Protein AF-0000000083110960 (afdb_homodimer)

Organism: NCBI:txid185642

Radius of gyration: 24.46 Å; Cα contacts (8 Å, |Δi|>4): 1315; chains: 2; bounding box: 51×72×58 Å

Secondary structure (DSSP, 8-state):
-EEEEEPTTS---TTT--GGGGG--HHHHHHHHHHHHHHT-SEEEE---S-EEGGGHHHH-SB---HHHHHHHHHHT-SSSEEEES-EEGGGS-HHHHHHHHHHHHHHHTS-BEEEEE--S-HHHHHHHT--GGGHHHHHHHHHHHHHHHHH-SS--EE-SS-EE-SEE-BSPPSSSSSSEEEEE--SHHHHHHHHHH-SEEE-SS--GGGHHHHHHHHHHSTT------EEB--GGGGGB-GGG-B---TTS-SS--HHHHHHHHHHHHHTT--EE-PPP---SSHHHHHHHHHHIIIIIGGG--/-EEEEEPTTS---TTT--GGGGG--HHHHHHHHHHHHHHT-SEEEE---S-EEGGGHHHH-SB---HHHHHHHHHHT-SSSEEEES-EEGGGS-HHHHHHHHHHHHHHHTS-BEEEEE--S-HHHHHHHT--GGGHHHHHHHHHHHHHHHHH-SS--EE-SS-EE-SEE-BSPPSSSSSSEEEEE--SHHHHHHHHHH-SEEE-SS--GGGHHHHHHHHHHSTT------EEB--GGGGGB-GGG-B---GGG-SS--HHHHHHHHHHHHHTT--EE-PPP---SSHHHHHHHHHHIIIIIGGG--

InterPro domains:
  IPR011251 Luciferase-like domain [PF00296] (1-222)
  IPR019921 Luciferase-like, F420-dependent oxidoreductase, Rv2161c, predicted [TIGR03619] (31-279)
  IPR036661 Luciferase-like domain superfamily [G3DSA:3.20.20.30] (1-306)
  IPR036661 Luciferase-like domain superfamily [SSF51679] (1-305)
  IPR050172 SsuD/RutA monooxygenase [PTHR42847] (1-234)

Sequence (612 aa):
MRFTVYLPNCMHVAAITQPWEHQLSGADIARVAQHAEQLGYSMVFLPEHFLTPTAHLELSGDHYFDATTAQAFVAGATSTITVGSMVTILPLHNPIVAAKQIATFDWLSGGRAQTTVGVGWLKEEYDAIGVPFTKRGRMADEYLEAMFELWHSDSPRYDGEFVKFDDIAFGPKPISTPHPTVWMGGDADAVLRRAARFGDGWAPWLTKPDELPAKLDYLRSQPGFDDRPFSVFYSLAVLSVGQEHAIVDDPNAQFGQSAQQVIDNCNMLAERGVTDTWVNPPALDGLSAYLDHMQWVAEEIIPKVAMRFTVYLPNCMHVAAITQPWEHQLSGADIARVAQHAEQLGYSMVFLPEHFLTPTAHLELSGDHYFDATTAQAFVAGATSTITVGSMVTILPLHNPIVAAKQIATFDWLSGGRAQTTVGVGWLKEEYDAIGVPFTKRGRMADEYLEAMFELWHSDSPRYDGEFVKFDDIAFGPKPISTPHPTVWMGGDADAVLRRAARFGDGWAPWLTKPDELPAKLDYLRSQPGFDDRPFSVFYSLAVLSVGQEHAIVDDPNAQFGQSAQQVIDNCNMLAERGVTDTWVNPPALDGLSAYLDHMQWVAEEIIPKVA

Structure (mmCIF, N/CA/C/O backbone):
data_AF-0000000083110960-model_v1
#
loop_
_entity.id
_entity.type
_entity.pdbx_description
1 polymer 'LLM class F420-dependent oxidoreductase'
#
loop_
_atom_site.group_PDB
_atom_site.id
_atom_site.type_symbol
_atom_site.label_atom_id
_atom_site.label_alt_id
_atom_site.label_comp_id
_atom_site.label_asym_id
_atom_site.label_entity_id
_atom_site.label_seq_id
_atom_site.pdbx_PDB_ins_code
_atom_site.Cartn_x
_atom_site.Cartn_y
_atom_site.Cartn_z
_atom_site.occupancy
_atom_site.B_iso_or_equiv
_atom_site.auth_seq_id
_atom_site.auth_comp_id
_atom_site.auth_asym_id
_atom_site.auth_atom_id
_atom_site.pdbx_PDB_model_num
ATOM 1 N N . MET A 1 1 ? 17.641 -25.188 -3.732 1 95.38 1 MET A N 1
ATOM 2 C CA . MET A 1 1 ? 16.28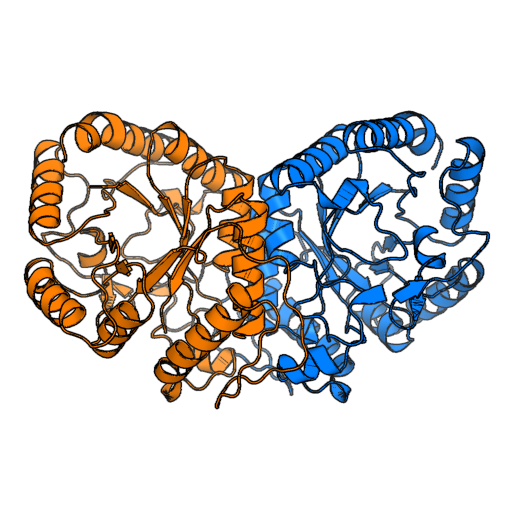1 -24.797 -4.047 1 95.38 1 MET A CA 1
ATOM 3 C C . MET A 1 1 ? 15.648 -24.016 -2.887 1 95.38 1 MET A C 1
ATOM 5 O O . MET A 1 1 ? 15.867 -24.359 -1.723 1 95.38 1 MET A O 1
ATOM 9 N N . ARG A 1 2 ? 14.969 -22.969 -3.213 1 97 2 ARG A N 1
ATOM 10 C CA . ARG A 1 2 ? 14.289 -22.172 -2.207 1 97 2 ARG A CA 1
ATOM 11 C C . ARG A 1 2 ? 12.789 -22.422 -2.217 1 97 2 ARG A C 1
ATOM 13 O O . ARG A 1 2 ? 12.219 -22.766 -3.258 1 97 2 ARG A O 1
ATOM 20 N N . PHE A 1 3 ? 12.18 -22.266 -1.045 1 97.94 3 PHE A N 1
ATOM 21 C CA . PHE A 1 3 ? 10.766 -22.594 -0.894 1 97.94 3 PHE A CA 1
ATOM 22 C C . PHE A 1 3 ? 9.961 -21.375 -0.485 1 97.94 3 PHE A C 1
ATOM 24 O O . PHE A 1 3 ? 10.367 -20.625 0.406 1 97.94 3 PHE A O 1
ATOM 31 N N . THR A 1 4 ? 8.867 -21.203 -1.163 1 97.31 4 THR A N 1
ATOM 32 C CA . THR A 1 4 ? 8 -20.062 -0.957 1 97.31 4 THR A CA 1
ATOM 33 C C . THR A 1 4 ? 6.609 -20.5 -0.504 1 97.31 4 THR A C 1
ATOM 35 O O . THR A 1 4 ? 6.305 -21.688 -0.505 1 97.31 4 THR A O 1
ATOM 38 N N . VAL A 1 5 ? 5.816 -19.547 -0.084 1 96.88 5 VAL A N 1
ATOM 39 C CA . VAL A 1 5 ? 4.449 -19.812 0.351 1 96.88 5 VAL A CA 1
ATOM 40 C C . VAL A 1 5 ? 3.492 -18.828 -0.316 1 96.88 5 VAL A C 1
ATOM 42 O O . VAL A 1 5 ? 3.686 -17.609 -0.233 1 96.88 5 VAL A O 1
ATOM 45 N N . TYR A 1 6 ? 2.549 -19.359 -0.987 1 93.62 6 TYR A N 1
ATOM 46 C CA . TYR A 1 6 ? 1.396 -18.531 -1.342 1 93.62 6 TYR A CA 1
ATOM 47 C C . TYR A 1 6 ? 0.484 -18.328 -0.138 1 93.62 6 TYR A C 1
ATOM 49 O O . TYR A 1 6 ? 0.009 -19.297 0.463 1 93.62 6 TYR A O 1
ATOM 57 N N . LEU A 1 7 ? 0.229 -17.125 0.184 1 98 7 LEU A N 1
ATOM 58 C CA . LEU A 1 7 ? -0.576 -16.859 1.37 1 98 7 LEU A CA 1
ATOM 59 C C . LEU A 1 7 ? -2.043 -17.203 1.119 1 98 7 LEU A C 1
ATOM 61 O O . LEU A 1 7 ? -2.6 -16.828 0.083 1 98 7 LEU A O 1
ATOM 65 N N . PRO A 1 8 ? -2.656 -17.938 2.074 1 97.44 8 PRO A N 1
ATOM 66 C CA . PRO A 1 8 ? -4.047 -18.359 1.894 1 97.44 8 PRO A CA 1
ATOM 67 C C . PRO A 1 8 ? -5.031 -17.203 1.978 1 97.44 8 PRO A C 1
ATOM 69 O O . PRO A 1 8 ? -4.73 -16.172 2.59 1 97.44 8 PRO A O 1
ATOM 72 N N . ASN A 1 9 ? -6.176 -17.312 1.303 1 97.69 9 ASN A N 1
ATOM 73 C CA . ASN A 1 9 ? -7.289 -16.375 1.27 1 97.69 9 ASN A CA 1
ATOM 74 C C . ASN A 1 9 ? -6.883 -15.047 0.634 1 97.69 9 ASN A C 1
ATOM 76 O O . ASN A 1 9 ? -7.418 -13.992 0.985 1 97.69 9 ASN A O 1
ATOM 80 N N . CYS A 1 10 ? -5.891 -15.07 -0.206 1 97.06 10 CYS A N 1
ATOM 81 C CA . CYS A 1 10 ? -5.508 -13.859 -0.932 1 97.06 10 CYS A CA 1
ATOM 82 C C . CYS A 1 10 ? -6.074 -13.875 -2.346 1 97.06 10 CYS A C 1
ATOM 84 O O . CYS A 1 10 ? -5.98 -12.875 -3.066 1 97.06 10 CYS A O 1
ATOM 86 N N . MET A 1 11 ? -6.637 -14.953 -2.713 1 95.12 11 MET A N 1
ATOM 87 C CA . MET A 1 11 ? -7.418 -15.102 -3.938 1 95.12 11 MET A CA 1
ATOM 88 C C . MET A 1 11 ? -8.43 -16.234 -3.801 1 95.12 11 MET A C 1
ATOM 90 O O . MET A 1 11 ? -8.266 -17.125 -2.959 1 95.12 11 MET A O 1
ATOM 94 N N . HIS A 1 12 ? -9.492 -16.188 -4.574 1 95.94 12 HIS A N 1
ATOM 95 C CA . HIS A 1 12 ? -10.5 -17.25 -4.605 1 95.94 12 HIS A CA 1
ATOM 96 C C . HIS A 1 12 ? -10.594 -17.875 -5.992 1 95.94 12 HIS A C 1
ATOM 98 O O . HIS A 1 12 ? -11.68 -17.984 -6.555 1 95.94 12 HIS A O 1
ATOM 104 N N . VAL A 1 13 ? -9.422 -18.266 -6.508 1 94.38 13 VAL A N 1
ATOM 105 C CA . VAL A 1 13 ? -9.398 -19.016 -7.766 1 94.38 13 VAL A CA 1
ATOM 106 C C . VAL A 1 13 ? -9.852 -20.453 -7.523 1 94.38 13 VAL A C 1
ATOM 108 O O . VAL A 1 13 ? -9.25 -21.172 -6.719 1 94.38 13 VAL A O 1
ATOM 111 N N . ALA A 1 14 ? -10.789 -20.922 -8.211 1 94.38 14 ALA A N 1
ATOM 112 C CA . ALA A 1 14 ? -11.477 -22.172 -7.953 1 94.38 14 ALA A CA 1
ATOM 113 C C . ALA A 1 14 ? -10.5 -23.359 -8 1 94.38 14 ALA A C 1
ATOM 115 O O . ALA A 1 14 ? -10.617 -24.297 -7.211 1 94.38 14 ALA A O 1
ATOM 116 N N . ALA A 1 15 ? -9.508 -23.312 -8.82 1 91.31 15 ALA A N 1
ATOM 117 C CA . ALA A 1 15 ? -8.609 -24.438 -9.078 1 91.31 15 ALA A CA 1
ATOM 118 C C . ALA A 1 15 ? -7.672 -24.672 -7.902 1 91.31 15 ALA A C 1
ATOM 120 O O . ALA A 1 15 ? -7.156 -25.781 -7.719 1 91.31 15 ALA A O 1
ATOM 121 N N . ILE A 1 16 ? -7.438 -23.625 -7.062 1 89.75 16 ILE A N 1
ATOM 122 C CA . ILE A 1 16 ? -6.348 -23.781 -6.105 1 89.75 16 ILE A CA 1
ATOM 123 C C . ILE A 1 16 ? -6.844 -23.453 -4.699 1 89.75 16 ILE A C 1
ATOM 125 O O . ILE A 1 16 ? -6.289 -23.938 -3.711 1 89.75 16 ILE A O 1
ATOM 129 N N . THR A 1 17 ? -7.934 -22.656 -4.555 1 94.19 17 THR A N 1
ATOM 130 C CA . THR A 1 17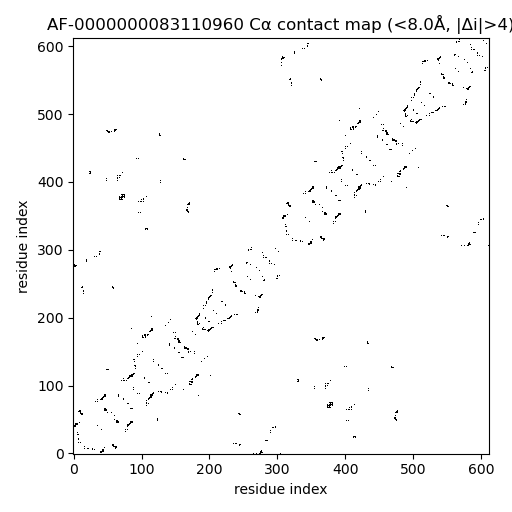 ? -8.414 -22.219 -3.25 1 94.19 17 THR A CA 1
ATOM 131 C C . THR A 1 17 ? -9.18 -23.328 -2.549 1 94.19 17 THR A C 1
ATOM 133 O O . THR A 1 17 ? -10.023 -23.984 -3.156 1 94.19 17 THR A O 1
ATOM 136 N N . GLN A 1 18 ? -8.875 -23.562 -1.321 1 95.25 18 GLN A N 1
ATOM 137 C CA . GLN A 1 18 ? -9.586 -24.547 -0.523 1 95.25 18 GLN A CA 1
ATOM 138 C C . GLN A 1 18 ? -10.656 -23.891 0.343 1 95.25 18 GLN A C 1
ATOM 140 O O . GLN A 1 18 ? -10.492 -22.75 0.782 1 95.25 18 GLN A O 1
ATOM 145 N N . PRO A 1 19 ? -11.711 -24.578 0.711 1 96.19 19 PRO A N 1
ATOM 146 C CA . PRO A 1 19 ? -12.867 -24 1.392 1 96.19 19 PRO A CA 1
ATOM 147 C C . PRO A 1 19 ? -12.5 -23.359 2.73 1 96.19 19 PRO A C 1
ATOM 149 O O . PRO A 1 19 ? -13.023 -22.297 3.072 1 96.19 19 PRO A O 1
ATOM 152 N N . TRP A 1 20 ? -11.586 -23.969 3.461 1 97.19 20 TRP A N 1
ATOM 153 C CA . TRP A 1 20 ? -11.25 -23.484 4.797 1 97.19 20 TRP A CA 1
ATOM 154 C C . TRP A 1 20 ? -10.609 -22.109 4.73 1 97.19 20 TRP A C 1
ATOM 156 O O . TRP A 1 20 ? -10.602 -21.375 5.719 1 97.19 20 TRP A O 1
ATOM 166 N N . GLU A 1 21 ? -10.086 -21.703 3.576 1 97.75 21 GLU A N 1
ATOM 167 C CA . GLU A 1 21 ? -9.367 -20.438 3.432 1 97.75 21 GLU A CA 1
ATOM 168 C C . GLU A 1 21 ? -10.312 -19.25 3.557 1 97.75 21 GLU A C 1
ATOM 170 O O . GLU A 1 21 ? -9.906 -18.172 3.99 1 97.75 21 GLU A O 1
ATOM 175 N N . HIS A 1 22 ? -11.586 -19.422 3.252 1 97 22 HIS A N 1
ATOM 176 C CA . HIS A 1 22 ? -12.547 -18.328 3.156 1 97 22 HIS A CA 1
ATOM 177 C C . HIS A 1 22 ? -12.797 -17.688 4.52 1 97 22 HIS A C 1
ATOM 179 O O . HIS A 1 22 ? -13.297 -16.562 4.598 1 97 22 HIS A O 1
ATOM 185 N N . GLN A 1 23 ? -12.438 -18.391 5.562 1 97.12 23 GLN A N 1
ATOM 186 C CA . GLN A 1 23 ? -12.742 -17.891 6.898 1 97.12 23 GLN A CA 1
ATOM 187 C C . GLN A 1 23 ? -11.57 -17.094 7.473 1 97.12 23 GLN A C 1
ATOM 189 O O . GLN A 1 23 ? -11.664 -16.562 8.578 1 97.12 23 GLN A O 1
ATOM 194 N N . LEU A 1 24 ? -10.5 -17.078 6.773 1 98.44 24 LEU A N 1
ATOM 195 C CA . LEU A 1 24 ? -9.289 -16.469 7.309 1 98.44 24 LEU A CA 1
ATOM 196 C C . LEU A 1 24 ? -9.383 -14.945 7.266 1 98.44 24 LEU A C 1
ATOM 198 O O . LEU A 1 24 ? -9.906 -14.375 6.309 1 98.44 24 LEU A O 1
ATOM 202 N N . SER A 1 25 ? -8.891 -14.312 8.32 1 98.12 25 SER A N 1
ATOM 203 C CA . SER A 1 25 ? -8.789 -12.867 8.43 1 98.12 25 SER A CA 1
ATOM 204 C C . SER A 1 25 ? -7.395 -12.383 8.062 1 98.12 25 SER A C 1
ATOM 206 O O . SER A 1 25 ? -6.504 -13.188 7.781 1 98.12 25 SER A O 1
ATOM 208 N N . GLY A 1 26 ? -7.285 -11.055 8.047 1 98.44 26 GLY A N 1
ATOM 209 C CA . GLY A 1 26 ? -5.961 -10.484 7.863 1 98.44 26 GLY A CA 1
ATOM 210 C C . GLY A 1 26 ? -4.965 -10.945 8.914 1 98.44 26 GLY A C 1
ATOM 211 O O . GLY A 1 26 ? -3.799 -11.203 8.602 1 98.44 26 GLY A O 1
ATOM 212 N N . ALA A 1 27 ? -5.406 -11.047 10.102 1 98.25 27 ALA A N 1
ATOM 213 C CA . ALA A 1 27 ? -4.547 -11.508 11.188 1 98.25 27 ALA A CA 1
ATOM 214 C C . ALA A 1 27 ? -4.078 -12.938 10.945 1 98.25 27 ALA A C 1
ATOM 216 O O . ALA A 1 27 ? -2.938 -13.289 11.266 1 98.25 27 ALA A O 1
ATOM 217 N N . ASP A 1 28 ? -4.965 -13.773 10.398 1 98.75 28 ASP A N 1
ATOM 218 C CA . ASP A 1 28 ? -4.598 -15.156 10.086 1 98.75 28 ASP A CA 1
ATOM 219 C C . ASP A 1 28 ? -3.539 -15.195 8.984 1 98.75 28 ASP A C 1
ATOM 221 O O . ASP A 1 28 ? -2.605 -16 9.047 1 98.75 28 ASP A O 1
ATOM 225 N N . ILE A 1 29 ? -3.684 -14.352 8.016 1 98.69 29 ILE A N 1
ATOM 226 C CA . ILE A 1 29 ? -2.715 -14.273 6.93 1 98.69 29 ILE A CA 1
ATOM 227 C C . ILE A 1 29 ? -1.349 -13.875 7.48 1 98.69 29 ILE A C 1
ATOM 229 O O . ILE A 1 29 ? -0.329 -14.469 7.125 1 98.69 29 ILE A O 1
ATOM 233 N N . ALA A 1 30 ? -1.347 -12.875 8.367 1 98.75 30 ALA A N 1
ATOM 234 C CA . ALA A 1 30 ? -0.112 -12.453 9.023 1 98.75 30 ALA A CA 1
ATOM 235 C C . ALA A 1 30 ? 0.517 -13.602 9.797 1 98.75 30 ALA A C 1
ATOM 237 O O . ALA A 1 30 ? 1.735 -13.789 9.766 1 98.75 30 ALA A O 1
ATOM 238 N N . ARG A 1 31 ? -0.287 -14.352 10.5 1 98.69 31 ARG A N 1
ATOM 239 C CA . ARG A 1 31 ? 0.186 -15.492 11.266 1 98.69 31 ARG A CA 1
ATOM 240 C C . ARG A 1 31 ? 0.86 -16.516 10.367 1 98.69 31 ARG A C 1
ATOM 242 O O . ARG A 1 31 ? 1.899 -17.078 10.719 1 98.69 31 ARG A O 1
ATOM 249 N N . VAL A 1 32 ? 0.309 -16.766 9.195 1 98.88 32 VAL A N 1
ATOM 250 C CA . VAL A 1 32 ? 0.89 -17.703 8.242 1 98.88 32 VAL A CA 1
ATOM 251 C C . VAL A 1 32 ? 2.246 -17.188 7.766 1 98.88 32 VAL A C 1
ATOM 253 O O . VAL A 1 32 ? 3.213 -17.953 7.684 1 98.88 32 VAL A O 1
ATOM 256 N N . ALA A 1 33 ? 2.311 -15.906 7.48 1 98.94 33 ALA A N 1
ATOM 257 C CA . ALA A 1 33 ? 3.57 -15.305 7.043 1 98.94 33 ALA A CA 1
ATOM 258 C C . ALA A 1 33 ? 4.633 -15.406 8.133 1 98.94 33 ALA A C 1
ATOM 260 O O . ALA A 1 33 ? 5.797 -15.695 7.848 1 98.94 33 ALA A O 1
ATOM 261 N N . GLN A 1 34 ? 4.254 -15.133 9.375 1 98.88 34 GLN A N 1
ATOM 262 C CA . GLN A 1 34 ? 5.172 -15.242 10.508 1 98.88 34 GLN A CA 1
ATOM 263 C C . GLN A 1 34 ? 5.668 -16.672 10.672 1 98.88 34 GLN A C 1
ATOM 265 O O . GLN A 1 34 ? 6.852 -16.891 10.945 1 98.88 34 GLN A O 1
ATOM 270 N N . HIS A 1 35 ? 4.723 -17.594 10.516 1 98.88 35 HIS A N 1
ATOM 271 C CA . HIS A 1 35 ? 5.086 -19 10.609 1 98.88 35 HIS A CA 1
ATOM 272 C C . HIS A 1 35 ? 6.07 -19.391 9.516 1 98.88 35 HIS A C 1
ATOM 274 O O . HIS A 1 35 ? 7.055 -20.094 9.781 1 98.88 35 HIS A O 1
ATOM 280 N N . ALA A 1 36 ? 5.816 -18.938 8.297 1 98.81 36 ALA A N 1
ATOM 281 C CA . ALA A 1 36 ? 6.73 -19.172 7.184 1 98.81 36 ALA A CA 1
ATOM 282 C C . ALA A 1 36 ? 8.125 -18.656 7.5 1 98.81 36 ALA A C 1
ATOM 284 O O . ALA A 1 36 ? 9.125 -19.344 7.273 1 98.81 36 ALA A O 1
ATOM 285 N N . GLU A 1 37 ? 8.172 -17.469 8.039 1 98.62 37 GLU A N 1
ATOM 286 C CA . GLU A 1 37 ? 9.438 -16.828 8.414 1 98.62 37 GLU A CA 1
ATOM 287 C C . GLU A 1 37 ? 10.18 -17.656 9.461 1 98.62 37 GLU A C 1
ATOM 289 O O . GLU A 1 37 ? 11.375 -17.906 9.32 1 98.62 37 GLU A O 1
ATOM 294 N N . GLN A 1 38 ? 9.5 -18.109 10.453 1 98.5 38 GLN A N 1
ATOM 295 C CA . GLN A 1 38 ? 10.086 -18.891 11.539 1 98.5 38 GLN A CA 1
ATOM 296 C C . GLN A 1 38 ? 10.633 -20.219 11.023 1 98.5 38 GLN A C 1
ATOM 298 O O . GLN A 1 38 ? 11.641 -20.719 11.531 1 98.5 38 GLN A O 1
ATOM 303 N N . LEU A 1 39 ? 9.945 -20.766 10.008 1 98.38 39 LEU A N 1
ATOM 304 C CA . LEU A 1 39 ? 10.281 -22.094 9.5 1 98.38 39 LEU A CA 1
ATOM 305 C C . LEU A 1 39 ? 11.398 -22.016 8.453 1 98.38 39 LEU A C 1
ATOM 307 O O . LEU A 1 39 ? 11.883 -23.047 7.98 1 98.38 39 LEU A O 1
ATOM 311 N N . GLY A 1 40 ? 11.719 -20.828 8.023 1 96.81 40 GLY A N 1
ATOM 312 C CA . GLY A 1 40 ? 12.852 -20.656 7.133 1 96.81 40 GLY A CA 1
ATOM 313 C C . GLY A 1 40 ? 12.461 -20.594 5.668 1 96.81 40 GLY A C 1
ATOM 314 O O . GLY A 1 40 ? 13.305 -20.766 4.789 1 96.81 40 GLY A O 1
ATOM 315 N N . TYR A 1 41 ? 11.18 -20.391 5.363 1 98.31 41 TYR A N 1
ATOM 316 C CA . TYR A 1 41 ? 10.789 -20.156 3.98 1 98.31 41 TYR A CA 1
ATOM 317 C C . TYR A 1 41 ? 11.422 -18.859 3.455 1 98.31 41 TYR A C 1
ATOM 319 O O . TYR A 1 41 ? 11.68 -17.938 4.219 1 98.31 41 TYR A O 1
ATOM 327 N N . SER A 1 42 ? 11.617 -18.844 2.156 1 97.62 42 SER A N 1
ATOM 328 C CA . SER A 1 42 ? 12.398 -17.75 1.578 1 97.62 42 SER A CA 1
ATOM 329 C C . SER A 1 42 ? 11.516 -16.547 1.266 1 97.62 42 SER A C 1
ATOM 331 O O . SER A 1 42 ? 11.984 -15.414 1.26 1 97.62 42 SER A O 1
ATOM 333 N N . MET A 1 43 ? 10.227 -16.812 0.952 1 98.31 43 MET A N 1
ATOM 334 C CA . MET A 1 43 ? 9.359 -15.75 0.458 1 98.31 43 MET A CA 1
ATOM 335 C C . MET A 1 43 ? 7.887 -16.141 0.594 1 98.31 43 MET A C 1
ATOM 337 O O . MET A 1 43 ? 7.547 -17.328 0.567 1 98.31 43 MET A O 1
ATOM 341 N N . VAL A 1 44 ? 7.059 -15.172 0.758 1 98.62 44 VAL A N 1
ATOM 342 C CA . VAL A 1 44 ? 5.613 -15.336 0.644 1 98.62 44 VAL A CA 1
ATOM 343 C C . VAL A 1 44 ? 5.09 -14.5 -0.524 1 98.62 44 VAL A C 1
ATOM 345 O O . VAL A 1 44 ? 5.691 -13.484 -0.891 1 98.62 44 VAL A O 1
ATOM 348 N N . PHE A 1 45 ? 3.918 -14.938 -1.124 1 96.44 45 PHE A N 1
ATOM 349 C CA . PHE A 1 45 ? 3.35 -14.273 -2.289 1 96.44 45 PHE A CA 1
ATOM 350 C C . PHE A 1 45 ? 1.904 -13.867 -2.027 1 96.44 45 PHE A C 1
ATOM 352 O O . PHE A 1 45 ? 1.192 -14.531 -1.273 1 96.44 45 PHE A O 1
ATOM 359 N N . LEU A 1 46 ? 1.558 -12.828 -2.691 1 96.69 46 LEU A N 1
ATOM 360 C CA . LEU A 1 46 ? 0.152 -12.461 -2.826 1 96.69 46 LEU A CA 1
ATOM 361 C C . LEU A 1 46 ? -0.148 -11.961 -4.234 1 96.69 46 LEU A C 1
ATOM 363 O O . LEU A 1 46 ? 0.692 -11.312 -4.859 1 96.69 46 LEU A O 1
ATOM 367 N N . PRO A 1 47 ? -1.302 -12.195 -4.777 1 95.56 47 PRO A N 1
ATOM 368 C CA . PRO A 1 47 ? -1.675 -11.797 -6.137 1 95.56 47 PRO A CA 1
ATOM 369 C C . PRO A 1 47 ? -2.375 -10.445 -6.188 1 95.56 47 PRO A C 1
ATOM 371 O O . PRO A 1 47 ? -2.553 -9.797 -5.152 1 95.56 47 PRO A O 1
ATOM 374 N N . GLU A 1 48 ? -2.729 -10.102 -7.516 1 98 48 GLU A N 1
ATOM 375 C CA . GLU A 1 48 ? -3.408 -8.828 -7.711 1 98 48 GLU A CA 1
ATOM 376 C C . GLU A 1 48 ? -4.5 -8.938 -8.766 1 98 48 GLU A C 1
ATOM 378 O O . GLU A 1 48 ? -4.285 -9.523 -9.828 1 98 48 GLU A O 1
ATOM 383 N N . HIS A 1 49 ? -5.637 -8.445 -8.5 1 98.06 49 HIS A N 1
ATOM 384 C CA . HIS A 1 49 ? -6.684 -7.938 -9.375 1 98.06 49 HIS A CA 1
ATOM 385 C C . HIS A 1 49 ? -7.453 -6.801 -8.711 1 98.06 49 HIS A C 1
ATOM 387 O O . HIS A 1 49 ? -7.652 -6.809 -7.496 1 98.06 49 HIS A O 1
ATOM 393 N N . PHE A 1 50 ? -7.879 -5.91 -9.539 1 98.44 50 PHE A N 1
ATOM 394 C CA . PHE A 1 50 ? -8.625 -4.789 -8.984 1 98.44 50 PHE A CA 1
ATOM 395 C C . PHE A 1 50 ? -10.125 -5.02 -9.117 1 98.44 50 PHE A C 1
ATOM 397 O O . PHE A 1 50 ? -10.906 -4.512 -8.305 1 98.44 50 PHE A O 1
ATOM 404 N N . LEU A 1 51 ? -10.484 -5.629 -10.148 1 97.56 51 LEU A N 1
ATOM 405 C CA . LEU A 1 51 ? -11.859 -5.992 -10.453 1 97.56 51 LEU A CA 1
ATOM 406 C C . LEU A 1 51 ? -11.922 -7.34 -11.164 1 97.56 51 LEU A C 1
ATOM 408 O O . LEU A 1 51 ? -10.953 -7.754 -11.805 1 97.56 51 LEU A O 1
ATOM 412 N N . THR A 1 52 ? -13.055 -7.973 -10.992 1 97.62 52 THR A N 1
ATOM 413 C CA . THR A 1 52 ? -13.32 -9.188 -11.75 1 97.62 52 THR A CA 1
ATOM 414 C C . THR A 1 52 ? -14.617 -9.047 -12.547 1 97.62 52 THR A C 1
ATOM 416 O O . THR A 1 52 ? -15.672 -8.758 -11.977 1 97.62 52 THR A O 1
ATOM 419 N N . PRO A 1 53 ? -14.5 -9.227 -13.867 1 97.5 53 PRO A N 1
ATOM 420 C CA . PRO A 1 53 ? -15.75 -9.234 -14.633 1 97.5 53 PRO A CA 1
ATOM 421 C C . PRO A 1 53 ? -16.734 -10.297 -14.133 1 97.5 53 PRO A C 1
ATOM 423 O O . PRO A 1 53 ? -16.328 -11.406 -13.781 1 97.5 53 PRO A O 1
ATOM 426 N N . THR A 1 54 ? -17.969 -9.945 -14.148 1 97.31 54 THR A N 1
ATOM 427 C CA . THR A 1 54 ? -19 -10.836 -13.617 1 97.31 54 THR A CA 1
ATOM 428 C C . THR A 1 54 ? -18.953 -12.195 -14.305 1 97.31 54 THR A C 1
ATOM 430 O O . THR A 1 54 ? -19.156 -13.234 -13.672 1 97.31 54 THR A O 1
ATOM 433 N N . ALA A 1 55 ? -18.562 -12.203 -15.547 1 95.75 55 ALA A N 1
ATOM 434 C CA . ALA A 1 55 ? -18.531 -13.422 -16.359 1 95.75 55 ALA A CA 1
ATOM 435 C C . ALA A 1 55 ? -17.453 -14.383 -15.867 1 95.75 55 ALA A C 1
ATOM 437 O O . ALA A 1 55 ? -17.484 -15.57 -16.188 1 95.75 55 ALA A O 1
ATOM 438 N N . HIS A 1 56 ? -16.5 -13.883 -15.078 1 96.25 56 HIS A N 1
ATOM 439 C CA . HIS A 1 56 ? -15.367 -14.719 -14.68 1 96.25 56 HIS A CA 1
ATOM 440 C C . HIS A 1 56 ? -15.453 -15.094 -13.203 1 96.25 56 HIS A C 1
ATOM 442 O O . HIS A 1 56 ? -14.547 -15.742 -12.672 1 96.25 56 HIS A O 1
ATOM 448 N N . LEU A 1 57 ? -16.5 -14.797 -12.531 1 96.69 57 LEU A N 1
ATOM 449 C CA . LEU A 1 57 ? -16.594 -14.922 -11.078 1 96.69 57 LEU A CA 1
ATOM 450 C C . LEU A 1 57 ? -16.531 -16.375 -10.656 1 96.69 57 LEU A C 1
ATOM 452 O O . LEU A 1 57 ? -15.93 -16.703 -9.617 1 96.69 57 LEU A O 1
ATOM 456 N N . GLU A 1 58 ? -17.062 -17.234 -11.445 1 96.06 58 GLU A N 1
ATOM 457 C CA . GLU A 1 58 ? -17.141 -18.641 -11.07 1 96.06 58 GLU A CA 1
ATOM 458 C C . GLU A 1 58 ? -15.742 -19.25 -10.953 1 96.06 58 GLU A C 1
ATOM 460 O O . GLU A 1 58 ? -15.461 -20.016 -10.023 1 96.06 58 GLU A O 1
ATOM 465 N N . LEU A 1 59 ? -14.875 -18.891 -11.828 1 96 59 LEU A N 1
ATOM 466 C CA . LEU A 1 59 ? -13.555 -19.516 -11.898 1 96 59 LEU A CA 1
ATOM 467 C C . LEU A 1 59 ? -12.516 -18.672 -11.172 1 96 59 LEU A C 1
ATOM 469 O O . LEU A 1 59 ? -11.625 -19.203 -10.508 1 96 59 LEU A O 1
ATOM 473 N N . SER A 1 60 ? -12.648 -17.359 -11.234 1 96.25 60 SER A N 1
ATOM 474 C CA . SER A 1 60 ? -11.586 -16.484 -10.773 1 96.25 60 SER A CA 1
ATOM 475 C C . SER A 1 60 ? -11.914 -15.891 -9.398 1 96.25 60 SER A C 1
ATOM 477 O O . SER A 1 60 ? -11.023 -15.422 -8.695 1 96.25 60 SER A O 1
ATOM 479 N N . GLY A 1 61 ? -13.227 -15.914 -8.992 1 95.69 61 GLY A N 1
ATOM 480 C CA . GLY A 1 61 ? -13.609 -15.18 -7.797 1 95.69 61 GLY A CA 1
ATOM 481 C C . GLY A 1 61 ? -13.359 -13.688 -7.902 1 95.69 61 GLY A C 1
ATOM 482 O O . GLY A 1 61 ? -12.883 -13.203 -8.93 1 95.69 61 GLY A O 1
ATOM 483 N N . ASP A 1 62 ? -13.719 -12.945 -6.871 1 96.38 62 ASP A N 1
ATOM 484 C CA . ASP A 1 62 ? -13.484 -11.508 -6.887 1 96.38 62 ASP A CA 1
ATOM 485 C C . ASP A 1 62 ? -12.656 -11.078 -5.676 1 96.38 62 ASP A C 1
ATOM 487 O O . ASP A 1 62 ? -12.453 -9.883 -5.449 1 96.38 62 ASP A O 1
ATOM 491 N N . HIS A 1 63 ? -12.188 -12.078 -4.926 1 97.75 63 HIS A N 1
ATOM 492 C CA . HIS A 1 63 ? -11.406 -11.773 -3.73 1 97.75 63 HIS A CA 1
ATOM 493 C C . HIS A 1 63 ? -9.922 -11.664 -4.055 1 97.75 63 HIS A C 1
ATOM 495 O O . HIS A 1 63 ? -9.211 -12.672 -4.078 1 97.75 63 HIS A O 1
ATOM 501 N N . TYR A 1 64 ? -9.445 -10.422 -4.32 1 97.81 64 TYR A N 1
ATOM 502 C CA . TYR A 1 64 ? -8.055 -10.086 -4.598 1 97.81 64 TYR A CA 1
ATOM 503 C C . TYR A 1 64 ? -7.648 -8.805 -3.887 1 97.81 64 TYR A C 1
ATOM 505 O O . TYR A 1 64 ? -8.5 -8.055 -3.408 1 97.81 64 TYR A O 1
ATOM 513 N N . PHE A 1 65 ? -6.387 -8.57 -3.811 1 98.31 65 PHE A N 1
ATOM 514 C CA . PHE A 1 65 ? -5.855 -7.387 -3.152 1 98.31 65 PHE A CA 1
ATOM 515 C C . PHE A 1 65 ? -5.094 -6.512 -4.141 1 98.31 65 PHE A C 1
ATOM 517 O O . PHE A 1 65 ? -4.836 -6.93 -5.273 1 98.31 65 PHE A O 1
ATOM 524 N N . ASP A 1 66 ? -4.922 -5.242 -3.807 1 98.69 66 ASP A N 1
ATOM 525 C CA . ASP A 1 66 ? -3.756 -4.527 -4.316 1 98.69 66 ASP A CA 1
ATOM 526 C C . ASP A 1 66 ? -2.461 -5.133 -3.783 1 98.69 66 ASP A C 1
ATOM 528 O O . ASP A 1 66 ? -2.223 -5.141 -2.574 1 98.69 66 ASP A O 1
ATOM 532 N N . ALA A 1 67 ? -1.687 -5.625 -4.621 1 98.62 67 ALA A N 1
ATOM 533 C CA . ALA A 1 67 ? -0.556 -6.461 -4.23 1 98.62 67 ALA A CA 1
ATOM 534 C C . ALA A 1 67 ? 0.417 -5.688 -3.344 1 98.62 67 ALA A C 1
ATOM 536 O O . ALA A 1 67 ? 0.792 -6.16 -2.268 1 98.62 67 ALA A O 1
ATOM 537 N N . THR A 1 68 ? 0.782 -4.504 -3.764 1 98.81 68 THR A N 1
ATOM 538 C CA . THR A 1 68 ? 1.814 -3.773 -3.039 1 98.81 68 THR A CA 1
ATOM 539 C C . THR A 1 68 ? 1.321 -3.371 -1.652 1 98.81 68 THR A C 1
ATOM 541 O O . THR A 1 68 ? 2.064 -3.461 -0.673 1 98.81 68 THR A O 1
ATOM 544 N N . THR A 1 69 ? 0.085 -2.955 -1.568 1 98.81 69 THR A N 1
ATOM 545 C CA . THR A 1 69 ? -0.516 -2.639 -0.278 1 98.81 69 THR A CA 1
ATOM 546 C C . THR A 1 69 ? -0.523 -3.865 0.631 1 98.81 69 THR A C 1
ATOM 548 O O . THR A 1 69 ? -0.121 -3.783 1.793 1 98.81 69 THR A O 1
ATOM 551 N N . ALA A 1 70 ? -0.938 -4.969 0.11 1 98.88 70 ALA A N 1
ATOM 552 C CA . ALA A 1 70 ? -0.987 -6.207 0.888 1 98.88 70 ALA A CA 1
ATOM 553 C C . ALA A 1 70 ? 0.413 -6.645 1.307 1 98.88 70 ALA A C 1
ATOM 555 O O . ALA A 1 70 ? 0.62 -7.086 2.439 1 98.88 70 ALA A O 1
ATOM 556 N N . GLN A 1 71 ? 1.348 -6.527 0.391 1 98.88 71 GLN A N 1
ATOM 557 C CA . GLN A 1 71 ? 2.736 -6.855 0.695 1 98.88 71 GLN A CA 1
ATOM 558 C C . GLN A 1 71 ? 3.256 -6.023 1.862 1 98.88 71 GLN A C 1
ATOM 560 O O . GLN A 1 71 ? 3.91 -6.547 2.766 1 98.88 71 GLN A O 1
ATOM 565 N N . ALA A 1 72 ? 2.957 -4.742 1.795 1 98.94 72 ALA A N 1
ATOM 566 C CA . ALA A 1 72 ? 3.428 -3.846 2.848 1 98.94 72 ALA A CA 1
ATOM 567 C C . ALA A 1 72 ? 2.861 -4.25 4.207 1 98.94 72 ALA A C 1
ATOM 569 O O . ALA A 1 72 ? 3.582 -4.258 5.207 1 98.94 72 ALA A O 1
ATOM 570 N N . PHE A 1 73 ? 1.559 -4.672 4.285 1 98.94 73 PHE A N 1
ATOM 571 C CA . PHE A 1 73 ? 0.944 -5.141 5.52 1 98.94 73 PHE A CA 1
ATOM 572 C C . PHE A 1 73 ? 1.679 -6.363 6.062 1 98.94 73 PHE A C 1
ATOM 574 O O . PHE A 1 73 ? 2.045 -6.402 7.238 1 98.94 73 PHE A O 1
ATOM 581 N N . VAL A 1 74 ? 1.935 -7.32 5.156 1 98.94 74 VAL A N 1
ATOM 582 C CA . VAL A 1 74 ? 2.607 -8.555 5.547 1 98.94 74 VAL A CA 1
ATOM 583 C C . VAL A 1 74 ? 4.031 -8.242 6 1 98.94 74 VAL A C 1
ATOM 585 O O . VAL A 1 74 ? 4.527 -8.836 6.961 1 98.94 74 VAL A O 1
ATOM 588 N N . ALA A 1 75 ? 4.703 -7.316 5.34 1 98.94 75 ALA A N 1
ATOM 589 C CA . ALA A 1 75 ? 6.059 -6.922 5.711 1 98.94 75 ALA A CA 1
ATOM 590 C C . ALA A 1 75 ? 6.09 -6.297 7.102 1 98.94 75 ALA A C 1
ATOM 592 O O . ALA A 1 75 ? 7.012 -6.547 7.883 1 98.94 75 ALA A O 1
ATOM 593 N N . GLY A 1 76 ? 5.074 -5.453 7.422 1 98.88 76 GLY A N 1
ATOM 594 C CA . GLY A 1 76 ? 4.98 -4.895 8.758 1 98.88 76 GLY A CA 1
ATOM 595 C C . GLY A 1 76 ? 4.785 -5.945 9.836 1 98.88 76 GLY A C 1
ATOM 596 O O . GLY A 1 76 ? 5.25 -5.781 10.961 1 98.88 76 GLY A O 1
ATOM 597 N N . ALA A 1 77 ? 4.145 -7.074 9.461 1 98.81 77 ALA A N 1
ATOM 598 C CA . ALA A 1 77 ? 3.795 -8.133 10.406 1 98.81 77 ALA A CA 1
ATOM 599 C C . ALA A 1 77 ? 4.941 -9.125 10.562 1 98.81 77 ALA A C 1
ATOM 601 O O . ALA A 1 77 ? 4.863 -10.047 11.375 1 98.81 77 ALA A O 1
ATOM 602 N N . THR A 1 78 ? 5.984 -8.984 9.711 1 98.75 78 THR A N 1
ATOM 603 C CA . THR A 1 78 ? 7.141 -9.875 9.727 1 98.75 78 THR A CA 1
ATOM 604 C C . THR A 1 78 ? 8.438 -9.078 9.852 1 98.75 78 THR A C 1
ATOM 606 O O . THR A 1 78 ? 8.406 -7.848 9.938 1 98.75 78 THR A O 1
ATOM 609 N N . SER A 1 79 ? 9.641 -9.812 9.828 1 97.94 79 SER A N 1
ATOM 610 C CA . SER A 1 79 ? 10.867 -9.086 10.148 1 97.94 79 SER A CA 1
ATOM 611 C C . SER A 1 79 ? 11.945 -9.344 9.102 1 97.94 79 SER A C 1
ATOM 613 O O . SER A 1 79 ? 12.805 -8.484 8.859 1 97.94 79 SER A O 1
ATOM 615 N N . THR A 1 80 ? 11.883 -10.57 8.516 1 98.12 80 THR A N 1
ATOM 616 C CA . THR A 1 80 ? 13.047 -10.898 7.699 1 98.12 80 THR A CA 1
ATOM 617 C C . THR A 1 80 ? 12.625 -11.484 6.359 1 98.12 80 THR A C 1
ATOM 619 O O . THR A 1 80 ? 13.344 -11.359 5.363 1 98.12 80 THR A O 1
ATOM 622 N N . ILE A 1 81 ? 11.5 -12.117 6.312 1 98.75 81 ILE A N 1
ATOM 623 C CA . ILE A 1 81 ? 11.102 -12.883 5.133 1 98.75 81 ILE A CA 1
ATOM 624 C C . ILE A 1 81 ? 10.812 -11.93 3.975 1 98.75 81 ILE A C 1
ATOM 626 O O . ILE A 1 81 ? 10.242 -10.852 4.176 1 98.75 81 ILE A O 1
ATOM 630 N N . THR A 1 82 ? 11.234 -12.273 2.771 1 98.81 82 THR A N 1
ATOM 631 C CA . THR A 1 82 ? 10.906 -11.516 1.569 1 98.81 82 THR A CA 1
ATOM 632 C C . THR A 1 82 ? 9.414 -11.617 1.26 1 98.81 82 THR A C 1
ATOM 634 O O . THR A 1 82 ? 8.82 -12.695 1.387 1 98.81 82 THR A O 1
ATOM 637 N N . VAL A 1 83 ? 8.828 -10.523 0.905 1 98.88 83 VAL A N 1
ATOM 638 C CA . VAL A 1 83 ? 7.41 -10.5 0.573 1 98.88 83 VAL A CA 1
ATOM 639 C C . VAL A 1 83 ? 7.23 -10.125 -0.896 1 98.88 83 VAL A C 1
ATOM 641 O O . VAL A 1 83 ? 7.57 -9.016 -1.307 1 98.88 83 VAL A O 1
ATOM 644 N N . GLY A 1 84 ? 6.719 -11.047 -1.688 1 98.75 84 GLY A N 1
ATOM 645 C CA . GLY A 1 84 ? 6.617 -10.844 -3.125 1 98.75 84 GLY A CA 1
ATOM 646 C C . GLY A 1 84 ? 5.188 -10.82 -3.623 1 98.75 84 GLY A C 1
ATOM 647 O O . GLY A 1 84 ? 4.254 -11.117 -2.871 1 98.75 84 GLY A O 1
ATOM 648 N N . SER A 1 85 ? 5.07 -10.336 -4.84 1 98.5 85 SER A N 1
ATOM 649 C CA . SER A 1 85 ? 3.791 -10.445 -5.535 1 98.5 85 SER A CA 1
ATOM 650 C C . SER A 1 85 ? 3.855 -11.484 -6.648 1 98.5 85 SER A C 1
ATOM 652 O O . SER A 1 85 ? 4.93 -11.742 -7.199 1 98.5 85 SER A O 1
ATOM 654 N N . MET A 1 86 ? 2.727 -12.125 -6.961 1 95.94 86 MET A N 1
ATOM 655 C CA . MET A 1 86 ? 2.557 -13.047 -8.078 1 95.94 86 MET A CA 1
ATOM 656 C C . MET A 1 86 ? 1.113 -13.047 -8.57 1 95.94 86 MET A C 1
ATOM 658 O O . MET A 1 86 ? 0.302 -13.859 -8.125 1 95.94 86 MET A O 1
ATOM 662 N N . VAL A 1 87 ? 0.802 -11.992 -9.367 1 96 87 VAL A N 1
ATOM 663 C CA . VAL A 1 87 ? 1.698 -11.008 -9.961 1 96 87 VAL A CA 1
ATOM 664 C C . VAL A 1 87 ? 1.167 -9.602 -9.703 1 96 87 VAL A C 1
ATOM 666 O O . VAL A 1 87 ? 0.02 -9.43 -9.273 1 96 87 VAL A O 1
ATOM 669 N N . THR A 1 88 ? 1.98 -8.586 -9.852 1 98.56 88 THR A N 1
ATOM 670 C CA . THR A 1 88 ? 1.602 -7.188 -10.031 1 98.56 88 THR A CA 1
ATOM 671 C C . THR A 1 88 ? 1.339 -6.883 -11.508 1 98.56 88 THR A C 1
ATOM 673 O O . THR A 1 88 ? 2.227 -7.043 -12.344 1 98.56 88 THR A O 1
ATOM 676 N N . ILE A 1 89 ? 0.125 -6.473 -11.844 1 98.75 89 ILE A N 1
ATOM 677 C CA . ILE A 1 89 ? -0.231 -6.184 -13.227 1 98.75 89 ILE A CA 1
ATOM 678 C C . ILE A 1 89 ? 0.19 -4.758 -13.578 1 98.75 89 ILE A C 1
ATOM 680 O O . ILE A 1 89 ? -0.628 -3.834 -13.539 1 98.75 89 ILE A O 1
ATOM 684 N N . LEU A 1 90 ? 1.358 -4.594 -13.984 1 98.75 90 LEU A N 1
ATOM 685 C CA . LEU A 1 90 ? 2.08 -3.326 -13.992 1 98.75 90 LEU A CA 1
ATOM 686 C C . LEU A 1 90 ? 1.373 -2.307 -14.883 1 98.75 90 LEU A C 1
ATOM 688 O O . LEU A 1 90 ? 1.19 -1.154 -14.484 1 98.75 90 LEU A O 1
ATOM 692 N N . PRO A 1 91 ? 0.831 -2.689 -16.094 1 98.75 91 PRO A N 1
ATOM 693 C CA . PRO A 1 91 ? 0.264 -1.662 -16.984 1 98.75 91 PRO A CA 1
ATOM 694 C C . PRO A 1 91 ? -0.999 -1.026 -16.406 1 98.75 91 PRO A C 1
ATOM 696 O O . PRO A 1 91 ? -1.444 0.018 -16.891 1 98.75 91 PRO A O 1
ATOM 699 N N . LEU A 1 92 ? -1.566 -1.641 -15.391 1 98.69 92 LEU A N 1
ATOM 700 C CA . LEU A 1 92 ? -2.779 -1.089 -14.797 1 98.69 92 LEU A CA 1
ATOM 701 C C . LEU A 1 92 ? -2.441 0.001 -13.789 1 98.69 92 LEU A C 1
ATOM 703 O O . LEU A 1 92 ? -3.336 0.673 -13.273 1 98.69 92 LEU A O 1
ATOM 707 N N . HIS A 1 93 ? -1.188 0.179 -13.531 1 98.56 93 HIS A N 1
ATOM 708 C CA . HIS A 1 93 ? -0.705 1.217 -12.633 1 98.56 93 HIS A CA 1
ATOM 709 C C . HIS A 1 93 ? -0.085 2.375 -13.406 1 98.56 93 HIS A C 1
ATOM 711 O O . HIS A 1 93 ? 0.343 2.205 -14.547 1 98.56 93 HIS A O 1
ATOM 717 N N . ASN A 1 94 ? -0.137 3.604 -12.805 1 98.5 94 ASN A N 1
ATOM 718 C CA . ASN A 1 94 ? 0.806 4.629 -13.234 1 98.5 94 ASN A CA 1
ATOM 719 C C . ASN A 1 94 ? 2.236 4.277 -12.844 1 98.5 94 ASN A C 1
ATOM 721 O O . ASN A 1 94 ? 2.5 3.924 -11.695 1 98.5 94 ASN A O 1
ATOM 725 N N . PRO A 1 95 ? 3.176 4.285 -13.773 1 98.62 95 PRO A N 1
ATOM 726 C CA . PRO A 1 95 ? 4.52 3.789 -13.469 1 98.62 95 PRO A CA 1
ATOM 727 C C . PRO A 1 95 ? 5.227 4.621 -12.398 1 98.62 95 PRO A C 1
ATOM 729 O O . PRO A 1 95 ? 6.059 4.098 -11.656 1 98.62 95 PRO A O 1
ATOM 732 N N . ILE A 1 96 ? 4.961 5.945 -12.297 1 98.81 96 ILE A N 1
ATOM 733 C CA . ILE A 1 96 ? 5.547 6.777 -11.258 1 98.81 96 ILE A CA 1
ATOM 734 C C . ILE A 1 96 ? 4.977 6.375 -9.898 1 98.81 96 ILE A C 1
ATOM 736 O O . ILE A 1 96 ? 5.723 6.207 -8.93 1 98.81 96 ILE A O 1
ATOM 740 N N . VAL A 1 97 ? 3.68 6.145 -9.859 1 98.81 97 VAL A N 1
ATOM 741 C CA . VAL A 1 97 ? 3.004 5.727 -8.633 1 98.81 97 VAL A CA 1
ATOM 742 C C . VAL A 1 97 ? 3.477 4.332 -8.234 1 98.81 97 VAL A C 1
ATOM 744 O O . VAL A 1 97 ? 3.799 4.09 -7.066 1 98.81 97 VAL A O 1
ATOM 747 N N . ALA A 1 98 ? 3.58 3.445 -9.219 1 98.81 98 ALA A N 1
ATOM 748 C CA . ALA A 1 98 ? 4.043 2.088 -8.945 1 98.81 98 ALA A CA 1
ATOM 749 C C . ALA A 1 98 ? 5.473 2.094 -8.406 1 98.81 98 ALA A C 1
ATOM 751 O O . ALA A 1 98 ? 5.789 1.38 -7.453 1 98.81 98 ALA A O 1
ATOM 752 N N . ALA A 1 99 ? 6.332 2.896 -9.008 1 98.88 99 ALA A N 1
ATOM 753 C CA . ALA A 1 99 ? 7.715 3.012 -8.547 1 98.88 99 ALA A CA 1
ATOM 754 C C . ALA A 1 99 ? 7.766 3.477 -7.094 1 98.88 99 ALA A C 1
ATOM 756 O O . ALA A 1 99 ? 8.547 2.953 -6.297 1 98.88 99 ALA A O 1
ATOM 757 N N . LYS A 1 100 ? 6.949 4.449 -6.773 1 98.88 100 LYS A N 1
ATOM 758 C CA . LYS A 1 100 ? 6.902 4.977 -5.414 1 98.88 100 LYS A CA 1
ATOM 759 C C . LYS A 1 100 ? 6.359 3.934 -4.438 1 98.88 100 LYS A C 1
ATOM 761 O O . LYS A 1 100 ? 6.891 3.771 -3.338 1 98.88 100 LYS A O 1
ATOM 766 N N . GLN A 1 101 ? 5.336 3.232 -4.836 1 98.81 101 GLN A N 1
ATOM 767 C CA . GLN A 1 101 ? 4.75 2.203 -3.986 1 98.81 101 GLN A CA 1
ATOM 768 C C . GLN A 1 101 ? 5.777 1.136 -3.623 1 98.81 101 GLN A C 1
ATOM 770 O O . GLN A 1 101 ? 5.957 0.813 -2.447 1 98.81 101 GLN A O 1
ATOM 775 N N . ILE A 1 102 ? 6.449 0.658 -4.609 1 98.88 102 ILE A N 1
ATOM 776 C CA . ILE A 1 102 ? 7.41 -0.421 -4.41 1 98.88 102 ILE A CA 1
ATOM 777 C C . ILE A 1 102 ? 8.609 0.096 -3.613 1 98.88 102 ILE A C 1
ATOM 779 O O . ILE A 1 102 ? 9.102 -0.583 -2.709 1 98.88 102 ILE A O 1
ATOM 783 N N . ALA A 1 103 ? 9.07 1.315 -3.906 1 98.81 103 ALA A N 1
ATOM 784 C CA . ALA A 1 103 ? 10.164 1.915 -3.154 1 98.81 103 ALA A CA 1
ATOM 785 C C . ALA A 1 103 ? 9.773 2.143 -1.697 1 98.81 103 ALA A C 1
ATOM 787 O O . ALA A 1 103 ? 10.578 1.913 -0.79 1 98.81 103 ALA A O 1
ATOM 788 N N . THR A 1 104 ? 8.539 2.65 -1.474 1 98.81 104 THR A N 1
ATOM 789 C CA . THR A 1 104 ? 8.008 2.846 -0.128 1 98.81 104 THR A CA 1
ATOM 790 C C . THR A 1 104 ? 8.031 1.539 0.659 1 98.81 104 THR A C 1
ATOM 792 O O . THR A 1 104 ? 8.555 1.491 1.776 1 98.81 104 THR A O 1
ATOM 795 N N . PHE A 1 105 ? 7.512 0.52 0.016 1 98.44 105 PHE A N 1
ATOM 796 C CA . PHE A 1 105 ? 7.461 -0.814 0.603 1 98.44 105 PHE A CA 1
ATOM 797 C C . PHE A 1 105 ? 8.867 -1.329 0.898 1 98.44 105 PHE A C 1
ATOM 799 O O . PHE A 1 105 ? 9.141 -1.791 2.008 1 98.44 105 PHE A O 1
ATOM 806 N N . ASP A 1 106 ? 9.773 -1.213 0.006 1 98.88 106 ASP A N 1
ATOM 807 C CA . ASP A 1 106 ? 11.156 -1.653 0.162 1 98.88 106 ASP A CA 1
ATOM 808 C C . ASP A 1 106 ? 11.852 -0.89 1.286 1 98.88 106 ASP A C 1
ATOM 810 O O . ASP A 1 106 ? 12.508 -1.491 2.139 1 98.88 106 ASP A O 1
ATOM 814 N N . TRP A 1 107 ? 11.688 0.392 1.299 1 98.81 107 TRP A N 1
ATOM 815 C CA . TRP A 1 107 ? 12.344 1.25 2.281 1 98.81 107 TRP A CA 1
ATOM 816 C C . TRP A 1 107 ? 11.844 0.938 3.691 1 98.81 107 TRP A C 1
ATOM 818 O O . TRP A 1 107 ? 12.648 0.712 4.602 1 98.81 107 TRP A O 1
ATOM 828 N N . LEU A 1 108 ? 10.539 0.827 3.865 1 98.81 108 LEU A N 1
ATOM 829 C CA . LEU A 1 108 ? 9.953 0.62 5.184 1 98.81 108 LEU A CA 1
ATOM 830 C C . LEU A 1 108 ? 10.281 -0.773 5.711 1 98.81 108 LEU A C 1
ATOM 832 O O . LEU A 1 108 ? 10.43 -0.964 6.922 1 98.81 108 LEU A O 1
ATOM 836 N N . SER A 1 109 ? 10.422 -1.764 4.82 1 98.69 109 SER A N 1
ATOM 837 C CA . SER A 1 109 ? 10.641 -3.145 5.234 1 98.69 109 SER A CA 1
ATOM 838 C C . SER A 1 109 ? 12.125 -3.447 5.383 1 98.69 109 SER A C 1
ATOM 840 O O . SER A 1 109 ? 12.508 -4.547 5.797 1 98.69 109 SER A O 1
ATOM 842 N N . GLY A 1 110 ? 12.992 -2.492 5.055 1 98.38 110 GLY A N 1
ATOM 843 C CA . GLY A 1 110 ? 14.43 -2.713 5.152 1 98.38 110 GLY A CA 1
ATOM 844 C C . GLY A 1 110 ? 14.977 -3.547 4.008 1 98.38 110 GLY A C 1
ATOM 845 O O . GLY A 1 110 ? 15.914 -4.328 4.199 1 98.38 110 GLY A O 1
ATOM 846 N N . GLY A 1 111 ? 14.367 -3.465 2.822 1 98.56 111 GLY A N 1
ATOM 847 C CA . GLY A 1 111 ? 14.914 -4.098 1.634 1 98.56 111 GLY A CA 1
ATOM 848 C C . GLY A 1 111 ? 14.336 -5.477 1.37 1 98.56 111 GLY A C 1
ATOM 849 O O . GLY A 1 111 ? 15.039 -6.363 0.877 1 98.56 111 GLY A O 1
ATOM 850 N N . ARG A 1 112 ? 13.055 -5.719 1.633 1 98.56 112 ARG A N 1
ATOM 851 C CA . ARG A 1 112 ? 12.484 -7.059 1.535 1 98.56 112 ARG A CA 1
ATOM 852 C C . ARG A 1 112 ? 11.484 -7.148 0.389 1 98.56 112 ARG A C 1
ATOM 854 O O . ARG A 1 112 ? 10.727 -8.117 0.294 1 98.56 112 ARG A O 1
ATOM 861 N N . ALA A 1 113 ? 11.445 -6.117 -0.468 1 98.75 113 ALA A N 1
ATOM 862 C CA . ALA A 1 113 ? 10.438 -6.012 -1.515 1 98.75 113 ALA A CA 1
ATOM 863 C C . ALA A 1 113 ? 10.812 -6.859 -2.729 1 98.75 113 ALA A C 1
ATOM 865 O O . ALA A 1 113 ? 11.914 -6.727 -3.264 1 98.75 113 ALA A O 1
ATOM 866 N N . GLN A 1 114 ? 9.922 -7.719 -3.127 1 98.75 114 GLN A N 1
ATOM 867 C CA . GLN A 1 114 ? 9.984 -8.438 -4.395 1 98.75 114 GLN A CA 1
ATOM 868 C C . GLN A 1 114 ? 8.688 -8.273 -5.184 1 98.75 114 GLN A C 1
ATOM 870 O O . GLN A 1 114 ? 7.594 -8.344 -4.617 1 98.75 114 GLN A O 1
ATOM 875 N N . THR A 1 115 ? 8.797 -8.008 -6.449 1 98.75 115 THR A N 1
ATOM 876 C CA . THR A 1 115 ? 7.629 -7.84 -7.305 1 98.75 115 THR A CA 1
ATOM 877 C C . THR A 1 115 ? 7.75 -8.695 -8.562 1 98.75 115 THR A C 1
ATOM 879 O O . THR A 1 115 ? 8.766 -8.641 -9.266 1 98.75 115 THR A O 1
ATOM 882 N N . THR A 1 116 ? 6.785 -9.555 -8.812 1 98.69 116 THR A N 1
ATOM 883 C CA . THR A 1 116 ? 6.656 -10.227 -10.102 1 98.69 116 THR A CA 1
ATOM 884 C C . THR A 1 116 ? 5.727 -9.445 -11.031 1 98.69 116 THR A C 1
ATOM 886 O O . THR A 1 116 ? 4.52 -9.375 -10.789 1 98.69 116 THR A O 1
ATOM 889 N N . VAL A 1 117 ? 6.27 -8.961 -12.062 1 98.62 117 VAL A N 1
ATOM 890 C CA . VAL A 1 117 ? 5.531 -8.117 -12.992 1 98.62 117 VAL A CA 1
ATOM 891 C C . VAL A 1 117 ? 4.844 -8.992 -14.047 1 98.62 117 VAL A C 1
ATOM 893 O O . VAL A 1 117 ? 5.465 -9.883 -14.617 1 98.62 117 VAL A O 1
ATOM 896 N N . GLY A 1 118 ? 3.611 -8.758 -14.227 1 98.06 118 GLY A N 1
ATOM 897 C CA . GLY A 1 118 ? 2.838 -9.328 -15.312 1 98.06 118 GLY A CA 1
ATOM 898 C C . GLY A 1 118 ? 2 -8.305 -16.062 1 98.06 118 GLY A C 1
ATOM 899 O O . GLY A 1 118 ? 1.826 -7.18 -15.586 1 98.06 118 GLY A O 1
ATOM 900 N N . VAL A 1 119 ? 1.47 -8.68 -17.266 1 97.62 119 VAL A N 1
ATOM 901 C CA . VAL A 1 119 ? 0.665 -7.746 -18.047 1 97.62 119 VAL A CA 1
ATOM 902 C C . VAL A 1 119 ? -0.811 -8.117 -17.938 1 97.62 119 VAL A C 1
ATOM 904 O O . VAL A 1 119 ? -1.686 -7.336 -18.312 1 97.62 119 VAL A O 1
ATOM 907 N N . GLY A 1 120 ? -1.08 -9.258 -17.375 1 95 120 GLY A N 1
ATOM 908 C CA . GLY A 1 120 ? -2.463 -9.664 -17.172 1 95 120 GLY A CA 1
ATOM 909 C C . GLY A 1 120 ? -3.156 -10.086 -18.438 1 95 120 GLY A C 1
ATOM 910 O O . GLY A 1 120 ? -2.656 -9.836 -19.547 1 95 120 GLY A O 1
ATOM 911 N N . TRP A 1 121 ? -4.402 -10.758 -18.375 1 94 121 TRP A N 1
ATOM 912 C CA . TRP A 1 121 ? -5.105 -11.336 -19.516 1 94 121 TRP A CA 1
ATOM 913 C C . TRP A 1 121 ? -6.516 -10.766 -19.641 1 94 121 TRP A C 1
ATOM 915 O O . TRP A 1 121 ? -7.18 -10.938 -20.656 1 94 121 TRP A O 1
ATOM 925 N N . LEU A 1 122 ? -6.977 -10.047 -18.578 1 96.38 122 LEU A N 1
ATOM 926 C CA . LEU A 1 122 ? -8.383 -9.672 -18.469 1 96.38 122 LEU A CA 1
ATOM 927 C C . LEU A 1 122 ? -8.641 -8.32 -19.125 1 96.38 122 LEU A C 1
ATOM 929 O O . LEU A 1 122 ? -8.539 -7.277 -18.484 1 96.38 122 LEU A O 1
ATOM 933 N N . LYS A 1 123 ? -9.117 -8.352 -20.359 1 97.06 123 LYS A N 1
ATOM 934 C CA . LYS A 1 123 ? -9.352 -7.141 -21.141 1 97.06 123 LYS A CA 1
ATOM 935 C C . LYS A 1 123 ? -10.367 -6.234 -20.453 1 97.06 123 LYS A C 1
ATOM 937 O O . LYS A 1 123 ? -10.219 -5.008 -20.453 1 97.06 123 LYS A O 1
ATOM 942 N N . GLU A 1 124 ? -11.414 -6.828 -19.859 1 97 124 GLU A N 1
ATOM 943 C CA . GLU A 1 124 ? -12.469 -6.051 -19.219 1 97 124 GLU A CA 1
ATOM 944 C C . GLU A 1 124 ? -11.922 -5.242 -18.047 1 97 124 GLU A C 1
ATOM 946 O O . GLU A 1 124 ? -12.398 -4.137 -17.781 1 97 124 GLU A O 1
ATOM 951 N N . GLU A 1 125 ? -10.969 -5.816 -17.344 1 97.5 125 GLU A N 1
ATOM 952 C CA . GLU A 1 125 ? -10.312 -5.086 -16.266 1 97.5 125 GLU A CA 1
ATOM 953 C C . GLU A 1 125 ? -9.547 -3.879 -16.812 1 97.5 125 GLU A C 1
ATOM 955 O O . GLU A 1 125 ? -9.617 -2.789 -16.234 1 97.5 125 GLU A O 1
ATOM 960 N N . TYR A 1 126 ? -8.859 -4.051 -17.938 1 98.19 126 TYR A N 1
ATOM 961 C CA . TYR A 1 126 ? -8.172 -2.953 -18.609 1 98.19 126 TYR A CA 1
ATOM 962 C C . TYR A 1 126 ? -9.156 -1.866 -19.016 1 98.19 126 TYR A C 1
ATOM 964 O O . TYR A 1 126 ? -8.906 -0.679 -18.797 1 98.19 126 TYR A O 1
ATOM 972 N N . ASP A 1 127 ? -10.258 -2.279 -19.578 1 97.69 127 ASP A N 1
ATOM 973 C CA . ASP A 1 127 ? -11.273 -1.33 -20.031 1 97.69 127 ASP A CA 1
ATOM 974 C C . ASP A 1 127 ? -11.797 -0.499 -18.859 1 97.69 127 ASP A C 1
ATOM 976 O O . ASP A 1 127 ? -11.922 0.723 -18.969 1 97.69 127 ASP A O 1
ATOM 980 N N . ALA A 1 128 ? -12.023 -1.18 -17.75 1 97.19 128 ALA A N 1
ATOM 981 C CA . ALA A 1 128 ? -12.555 -0.497 -16.578 1 97.19 128 ALA A CA 1
ATOM 982 C C . ALA A 1 128 ? -11.547 0.512 -16.016 1 97.19 128 ALA A C 1
ATOM 984 O O . ALA A 1 128 ? -11.93 1.6 -15.578 1 97.19 128 ALA A O 1
ATOM 985 N N . ILE A 1 129 ? -10.273 0.176 -16.078 1 97.81 129 ILE A N 1
ATOM 986 C CA . ILE A 1 129 ? -9.242 1.026 -15.508 1 97.81 129 ILE A CA 1
ATOM 987 C C . ILE A 1 129 ? -8.852 2.115 -16.5 1 97.81 129 ILE A C 1
ATOM 989 O O . ILE A 1 129 ? -8.211 3.1 -16.141 1 97.81 129 ILE A O 1
ATOM 993 N N . GLY A 1 130 ? -9.219 1.951 -17.734 1 97 130 GLY A N 1
ATOM 994 C CA . GLY A 1 130 ? -8.969 2.949 -18.75 1 97 130 GLY A CA 1
ATOM 995 C C . GLY A 1 130 ? -7.602 2.807 -19.406 1 97 130 GLY A C 1
ATOM 996 O O . GLY A 1 130 ? -6.977 3.803 -19.781 1 97 130 GLY A O 1
ATOM 997 N N . VAL A 1 131 ? -7.074 1.607 -19.469 1 97.81 131 VAL A N 1
ATOM 998 C CA . VAL A 1 131 ? -5.766 1.324 -20.062 1 97.81 131 VAL A CA 1
ATOM 999 C C . VAL A 1 131 ? -5.941 0.523 -21.344 1 97.81 131 VAL A C 1
ATOM 1001 O O . VAL A 1 131 ? -6.703 -0.448 -21.391 1 97.81 131 VAL A O 1
ATOM 1004 N N . PRO A 1 132 ? -5.297 0.93 -22.453 1 98.06 132 PRO A N 1
ATOM 1005 C CA . PRO A 1 132 ? -5.422 0.157 -23.688 1 98.06 132 PRO A CA 1
ATOM 1006 C C . PRO A 1 132 ? -4.824 -1.242 -23.578 1 98.06 132 PRO A C 1
ATOM 1008 O O . PRO A 1 132 ? -3.609 -1.386 -23.406 1 98.06 132 PRO A O 1
ATOM 1011 N N . PHE A 1 133 ? -5.641 -2.207 -23.797 1 98.19 133 PHE A N 1
ATOM 1012 C CA . PHE A 1 133 ? -5.27 -3.604 -23.609 1 98.19 133 PHE A CA 1
ATOM 1013 C C . PHE A 1 133 ? -4.211 -4.023 -24.625 1 98.19 133 PHE A C 1
ATOM 1015 O O . PHE A 1 133 ? -3.289 -4.77 -24.297 1 98.19 133 PHE A O 1
ATOM 1022 N N . THR A 1 134 ? -4.211 -3.527 -25.797 1 98.06 134 THR A N 1
ATOM 1023 C CA . THR A 1 134 ? -3.371 -3.994 -26.891 1 98.06 134 THR A CA 1
ATOM 1024 C C . THR A 1 134 ? -1.97 -3.398 -26.797 1 98.06 134 THR A C 1
ATOM 1026 O O . THR A 1 134 ? -1.062 -3.811 -27.516 1 98.06 134 THR A O 1
ATOM 1029 N N . LYS A 1 135 ? -1.775 -2.436 -25.891 1 98.31 135 LYS A N 1
ATOM 1030 C CA . LYS A 1 135 ? -0.469 -1.8 -25.75 1 98.31 135 LYS A CA 1
ATOM 1031 C C . LYS A 1 135 ? 0.23 -2.258 -24.469 1 98.31 135 LYS A C 1
ATOM 1033 O O . LYS A 1 135 ? 1.306 -1.759 -24.141 1 98.31 135 LYS A O 1
ATOM 1038 N N . ARG A 1 136 ? -0.336 -3.201 -23.797 1 98.06 136 ARG A N 1
ATOM 1039 C CA . ARG A 1 136 ? 0.049 -3.527 -22.422 1 98.06 136 ARG A CA 1
ATOM 1040 C C . ARG A 1 136 ? 1.484 -4.035 -22.375 1 98.06 136 ARG A C 1
ATOM 1042 O O . ARG A 1 136 ? 2.203 -3.773 -21.406 1 98.06 136 ARG A O 1
ATOM 1049 N N . GLY A 1 137 ? 1.953 -4.754 -23.375 1 98.12 137 GLY A N 1
ATOM 1050 C CA . GLY A 1 137 ? 3.338 -5.203 -23.406 1 98.12 137 GLY A CA 1
ATOM 1051 C C . GLY A 1 137 ? 4.332 -4.062 -23.516 1 98.12 137 GLY A C 1
ATOM 1052 O O . GLY A 1 137 ? 5.281 -3.982 -22.734 1 98.12 137 GLY A O 1
ATOM 1053 N N . ARG A 1 138 ? 4.129 -3.176 -24.484 1 98.06 138 ARG A N 1
ATOM 1054 C CA . ARG A 1 138 ? 5 -2.02 -24.688 1 98.06 138 ARG A CA 1
ATOM 1055 C C . ARG A 1 138 ? 4.977 -1.106 -23.453 1 98.06 138 ARG A C 1
ATOM 1057 O O . ARG A 1 138 ? 6 -0.53 -23.094 1 98.06 138 ARG A O 1
ATOM 1064 N N . MET A 1 139 ? 3.795 -0.986 -22.906 1 98.75 139 MET A N 1
ATOM 1065 C CA . MET A 1 139 ? 3.67 -0.198 -21.672 1 98.75 139 MET A CA 1
ATOM 1066 C C . MET A 1 139 ? 4.527 -0.786 -20.562 1 98.75 139 MET A C 1
ATOM 1068 O O . MET A 1 139 ? 5.266 -0.061 -19.891 1 98.75 139 MET A O 1
ATOM 1072 N N . ALA A 1 140 ? 4.453 -2.088 -20.422 1 98.75 140 ALA A N 1
ATOM 1073 C CA . ALA A 1 140 ? 5.227 -2.74 -19.359 1 98.75 140 ALA A CA 1
ATOM 1074 C C . ALA A 1 140 ? 6.719 -2.48 -19.531 1 98.75 140 ALA A C 1
ATOM 1076 O O . ALA A 1 140 ? 7.414 -2.156 -18.562 1 98.75 140 ALA A O 1
ATOM 1077 N N . ASP A 1 141 ? 7.219 -2.596 -20.75 1 98.5 141 ASP A N 1
ATOM 1078 C CA . ASP A 1 141 ? 8.633 -2.367 -21.016 1 98.5 141 ASP A CA 1
ATOM 1079 C C . ASP A 1 141 ? 9.031 -0.93 -20.688 1 98.5 141 ASP A C 1
ATOM 1081 O O . ASP A 1 141 ? 10.016 -0.698 -19.984 1 98.5 141 ASP A O 1
ATOM 1085 N N . GLU A 1 142 ? 8.242 -0.001 -21.188 1 98.75 142 GLU A N 1
ATOM 1086 C CA . GLU A 1 142 ? 8.531 1.411 -20.969 1 98.75 142 GLU A CA 1
ATOM 1087 C C . GLU A 1 142 ? 8.422 1.769 -19.484 1 98.75 142 GLU A C 1
ATOM 1089 O O . GLU A 1 142 ? 9.227 2.537 -18.969 1 98.75 142 GLU A O 1
ATOM 1094 N N . TYR A 1 143 ? 7.383 1.218 -18.828 1 98.88 143 TYR A N 1
ATOM 1095 C CA . TYR A 1 143 ? 7.188 1.485 -17.406 1 98.88 143 TYR A CA 1
ATOM 1096 C C . TYR A 1 143 ? 8.375 0.995 -16.594 1 98.88 143 TYR A C 1
ATOM 1098 O O . TYR A 1 143 ? 8.844 1.689 -15.688 1 98.88 143 TYR A O 1
ATOM 1106 N N . LEU A 1 144 ? 8.867 -0.171 -16.922 1 98.81 144 LEU A N 1
ATOM 1107 C CA . LEU A 1 144 ? 10.031 -0.7 -16.219 1 98.81 144 LEU A CA 1
ATOM 1108 C C . LEU A 1 144 ? 11.242 0.204 -16.406 1 98.81 144 LEU A C 1
ATOM 1110 O O . LEU A 1 144 ? 11.969 0.491 -15.453 1 98.81 144 LEU A O 1
ATOM 1114 N N . GLU A 1 145 ? 11.461 0.688 -17.641 1 98.75 145 GLU A N 1
ATOM 1115 C CA . GLU A 1 145 ? 12.555 1.621 -17.891 1 98.75 145 GLU A CA 1
ATOM 1116 C C . GLU A 1 145 ? 12.422 2.869 -17.031 1 98.75 145 GLU A C 1
ATOM 1118 O O . GLU A 1 145 ? 13.398 3.295 -16.391 1 98.75 145 GLU A O 1
ATOM 1123 N N . ALA A 1 146 ? 11.281 3.402 -16.984 1 98.88 146 ALA A N 1
ATOM 1124 C CA . ALA A 1 146 ? 11.023 4.621 -16.234 1 98.88 146 ALA A CA 1
ATOM 1125 C C . ALA A 1 146 ? 11.203 4.379 -14.734 1 98.88 146 ALA A C 1
ATOM 1127 O O . ALA A 1 146 ? 11.773 5.207 -14.023 1 98.88 146 ALA A O 1
ATOM 1128 N N . MET A 1 147 ? 10.695 3.258 -14.242 1 98.88 147 MET A N 1
ATOM 1129 C CA . MET A 1 147 ? 10.805 2.922 -12.828 1 98.88 147 MET A CA 1
ATOM 1130 C C . MET A 1 147 ? 12.258 2.756 -12.414 1 98.88 147 MET A C 1
ATOM 1132 O O . MET A 1 147 ? 12.672 3.238 -11.359 1 98.88 147 MET A O 1
ATOM 1136 N N . PHE A 1 148 ? 13.039 2.078 -13.25 1 98.69 148 PHE A N 1
ATOM 1137 C CA . PHE A 1 148 ? 14.453 1.91 -12.953 1 98.69 148 PHE A CA 1
ATOM 1138 C C . PHE A 1 148 ? 15.164 3.258 -12.93 1 98.69 148 PHE A C 1
ATOM 1140 O O . PHE A 1 148 ? 16.031 3.496 -12.078 1 98.69 148 PHE A O 1
ATOM 1147 N N . GLU A 1 149 ? 14.75 4.164 -13.844 1 98.75 149 GLU A N 1
ATOM 1148 C CA . GLU A 1 149 ? 15.297 5.52 -13.828 1 98.75 149 GLU A CA 1
ATOM 1149 C C . GLU A 1 149 ? 15 6.215 -12.508 1 98.75 149 GLU A C 1
ATOM 1151 O O . GLU A 1 149 ? 15.883 6.824 -11.906 1 98.75 149 GLU A O 1
ATOM 1156 N N . LEU A 1 150 ? 13.797 6.109 -12.023 1 98.75 150 LEU A N 1
ATOM 1157 C CA . LEU A 1 150 ? 13.383 6.727 -10.766 1 98.75 150 LEU A CA 1
ATOM 1158 C C . LEU A 1 150 ? 14.148 6.129 -9.594 1 98.75 150 LEU A C 1
ATOM 1160 O O . LEU A 1 150 ? 14.531 6.848 -8.664 1 98.75 150 LEU A O 1
ATOM 1164 N N . TRP A 1 151 ? 14.43 4.812 -9.594 1 98.69 151 TRP A N 1
ATOM 1165 C CA . TRP A 1 151 ? 15.039 4.105 -8.469 1 98.69 151 TRP A CA 1
ATOM 1166 C C . TRP A 1 151 ? 16.547 4.32 -8.445 1 98.69 151 TRP A C 1
ATOM 1168 O O . TRP A 1 151 ? 17.156 4.352 -7.375 1 98.69 151 TRP A O 1
ATOM 1178 N N . HIS A 1 152 ? 17.188 4.535 -9.602 1 98 152 HIS A N 1
ATOM 1179 C CA . HIS A 1 152 ? 18.641 4.477 -9.688 1 98 152 HIS A CA 1
ATOM 1180 C C . HIS A 1 152 ? 19.25 5.871 -9.773 1 98 152 HIS A C 1
ATOM 1182 O O . HIS A 1 152 ? 20.344 6.109 -9.266 1 98 152 HIS A O 1
ATOM 1188 N N . SER A 1 153 ? 18.484 6.816 -10.375 1 97.88 153 SER A N 1
ATOM 1189 C CA . SER A 1 153 ? 19.078 8.102 -10.719 1 97.88 153 SER A CA 1
ATOM 1190 C C . SER A 1 153 ? 18.859 9.133 -9.617 1 97.88 153 SER A C 1
ATOM 1192 O O . SER A 1 153 ? 17.781 9.203 -9.031 1 97.88 153 SER A O 1
ATOM 1194 N N . ASP A 1 154 ? 19.828 9.953 -9.336 1 95.56 154 ASP A N 1
ATOM 1195 C CA . ASP A 1 154 ? 19.719 11.055 -8.383 1 95.56 154 ASP A CA 1
ATOM 1196 C C . ASP A 1 154 ? 18.906 12.211 -8.977 1 95.56 154 ASP A C 1
ATOM 1198 O O . ASP A 1 154 ? 18.359 13.031 -8.242 1 95.56 154 ASP A O 1
ATOM 1202 N N . SER A 1 155 ? 18.922 12.312 -10.242 1 97.06 155 SER A N 1
ATOM 1203 C CA . SER A 1 155 ? 18.172 13.312 -10.992 1 97.06 155 SER A CA 1
ATOM 1204 C C . SER A 1 155 ? 17.391 12.672 -12.141 1 97.06 155 SER A C 1
ATOM 1206 O O . SER A 1 155 ? 17.719 12.883 -13.305 1 97.06 155 SER A O 1
ATOM 1208 N N . PRO A 1 156 ? 16.359 11.992 -11.82 1 98.31 156 PRO A N 1
ATOM 1209 C CA . PRO A 1 156 ? 15.656 11.18 -12.828 1 98.31 156 PRO A CA 1
ATOM 1210 C C . PRO A 1 156 ? 15.055 12.023 -13.945 1 98.31 156 PRO A C 1
ATOM 1212 O O . PRO A 1 156 ? 14.555 13.125 -13.695 1 98.31 156 PRO A O 1
ATOM 1215 N N . ARG A 1 157 ? 15.188 11.523 -15.141 1 98.25 157 ARG A N 1
ATOM 1216 C CA . ARG A 1 157 ? 14.57 12.055 -16.359 1 98.25 157 ARG A CA 1
ATOM 1217 C C . ARG A 1 157 ? 14.203 10.93 -17.312 1 98.25 157 ARG A C 1
ATOM 1219 O O . ARG A 1 157 ? 14.961 9.977 -17.484 1 98.25 157 ARG A O 1
ATOM 1226 N N . TYR A 1 158 ? 13.055 10.961 -17.938 1 98.69 158 TYR A N 1
ATOM 1227 C CA . TYR A 1 158 ? 12.578 9.953 -18.891 1 98.69 158 TYR A CA 1
ATOM 1228 C C . TYR A 1 158 ? 11.594 10.555 -19.875 1 98.69 158 TYR A C 1
ATOM 1230 O O . TYR A 1 158 ? 10.734 11.359 -19.5 1 98.69 158 TYR A O 1
ATOM 1238 N N . ASP A 1 159 ? 11.766 10.227 -21.094 1 98.56 159 ASP A N 1
ATOM 1239 C CA . ASP A 1 159 ? 10.93 10.727 -22.188 1 98.56 159 ASP A CA 1
ATOM 1240 C C . ASP A 1 159 ? 10.414 9.578 -23.062 1 98.56 159 ASP A C 1
ATOM 1242 O O . ASP A 1 159 ? 11.016 9.258 -24.078 1 98.56 159 ASP A O 1
ATOM 1246 N N . GLY A 1 160 ? 9.32 8.992 -22.641 1 98.44 160 GLY A N 1
ATOM 1247 C CA . GLY A 1 160 ? 8.727 7.887 -23.375 1 98.44 160 GLY A CA 1
ATOM 1248 C C . GLY A 1 160 ? 7.379 8.227 -23.984 1 98.44 160 GLY A C 1
ATOM 1249 O O . GLY A 1 160 ? 6.949 9.383 -23.938 1 98.44 160 GLY A O 1
ATOM 1250 N N . GLU A 1 161 ? 6.738 7.23 -24.609 1 98.06 161 GLU A N 1
ATOM 1251 C CA . GLU A 1 161 ? 5.414 7.375 -25.203 1 98.06 161 GLU A CA 1
ATOM 1252 C C . GLU A 1 161 ? 4.332 7.461 -24.125 1 98.06 161 GLU A C 1
ATOM 1254 O O . GLU A 1 161 ? 3.4 8.258 -24.25 1 98.06 161 GLU A O 1
ATOM 1259 N N . PHE A 1 162 ? 4.512 6.695 -23.062 1 97.88 162 PHE A N 1
ATOM 1260 C CA . PHE A 1 162 ? 3.443 6.527 -22.094 1 97.88 162 PHE A CA 1
ATOM 1261 C C . PHE A 1 162 ? 3.742 7.312 -20.812 1 97.88 162 PHE A C 1
ATOM 1263 O O . PHE A 1 162 ? 2.842 7.574 -20.016 1 97.88 162 PHE A O 1
ATOM 1270 N N . VAL A 1 163 ? 4.984 7.637 -20.562 1 98.19 163 VAL A N 1
ATOM 1271 C CA . VAL A 1 163 ? 5.379 8.344 -19.344 1 98.19 163 VAL A CA 1
ATOM 1272 C C . VAL A 1 163 ? 6.543 9.289 -19.656 1 98.19 163 VAL A C 1
ATOM 1274 O O . VAL A 1 163 ? 7.414 8.961 -20.453 1 98.19 163 VAL A O 1
ATOM 1277 N N . LYS A 1 164 ? 6.422 10.477 -19.094 1 97.81 164 LYS A N 1
ATOM 1278 C CA . LYS A 1 164 ? 7.438 11.516 -19.234 1 97.81 164 LYS A CA 1
ATOM 1279 C C . LYS A 1 164 ? 7.605 12.297 -17.938 1 97.81 164 LYS A C 1
ATOM 1281 O O . LYS A 1 164 ? 6.621 12.641 -17.281 1 97.81 164 LYS A O 1
ATOM 1286 N N . PHE A 1 165 ? 8.812 12.516 -17.5 1 98.25 165 PHE A N 1
ATOM 1287 C CA . PHE A 1 165 ? 9.109 13.383 -16.359 1 98.25 165 PHE A CA 1
ATOM 1288 C C . PHE A 1 165 ? 10.508 13.961 -16.469 1 98.25 165 PHE A C 1
ATOM 1290 O O . PHE A 1 165 ? 11.398 13.344 -17.062 1 98.25 165 PHE A O 1
ATOM 1297 N N . ASP A 1 166 ? 10.656 15.102 -15.961 1 97.56 166 ASP A N 1
ATOM 1298 C CA . ASP A 1 166 ? 11.93 15.82 -15.875 1 97.56 166 ASP A CA 1
ATOM 1299 C C . ASP A 1 166 ? 11.914 16.812 -14.719 1 97.56 166 ASP A C 1
ATOM 1301 O O . ASP A 1 166 ? 10.859 17.109 -14.156 1 97.56 166 ASP A O 1
ATOM 1305 N N . ASP A 1 167 ? 13.094 17.203 -14.266 1 97.5 167 ASP A N 1
ATOM 1306 C CA . ASP A 1 167 ? 13.258 18.234 -13.25 1 97.5 167 ASP A CA 1
ATOM 1307 C C . ASP A 1 167 ? 12.508 17.875 -11.969 1 97.5 167 ASP A C 1
ATOM 1309 O O . ASP A 1 167 ? 11.75 18.672 -11.43 1 97.5 167 ASP A O 1
ATOM 1313 N N . ILE A 1 168 ? 12.672 16.578 -11.578 1 97.94 168 ILE A N 1
ATOM 1314 C CA . ILE A 1 168 ? 12 16.078 -10.383 1 97.94 168 ILE A CA 1
ATOM 1315 C C . ILE A 1 168 ? 13.008 15.336 -9.508 1 97.94 168 ILE A C 1
ATOM 1317 O O . ILE A 1 168 ? 14.094 14.977 -9.969 1 97.94 168 ILE A O 1
ATOM 1321 N N . ALA A 1 169 ? 12.664 15.266 -8.297 1 98.19 169 ALA A N 1
ATOM 1322 C CA . ALA A 1 169 ? 13.336 14.375 -7.355 1 98.19 169 ALA A CA 1
ATOM 1323 C C . ALA A 1 169 ? 12.398 13.273 -6.875 1 98.19 169 ALA A C 1
ATOM 1325 O O . ALA A 1 169 ? 11.18 13.461 -6.832 1 98.19 169 ALA A O 1
ATOM 1326 N N . PHE A 1 170 ? 13 12.141 -6.656 1 98.38 170 PHE A N 1
ATOM 1327 C CA . PHE A 1 170 ? 12.289 10.953 -6.215 1 98.38 170 PHE A CA 1
ATOM 1328 C C . PHE A 1 170 ? 12.977 10.32 -5.012 1 98.38 170 PHE A C 1
ATOM 1330 O O . PHE A 1 170 ? 14.086 9.789 -5.133 1 98.38 170 PHE A O 1
ATOM 1337 N N . GLY A 1 171 ? 12.367 10.445 -3.863 1 97.62 171 GLY A N 1
ATOM 1338 C CA . GLY A 1 171 ? 12.859 9.828 -2.643 1 97.62 171 GLY A CA 1
ATOM 1339 C C . GLY A 1 171 ? 11.742 9.359 -1.726 1 97.62 171 GLY A C 1
ATOM 1340 O O . GLY A 1 171 ? 10.602 9.812 -1.84 1 97.62 171 GLY A O 1
ATOM 1341 N N . PRO A 1 172 ? 12.102 8.508 -0.893 1 97.44 172 PRO A N 1
ATOM 1342 C CA . PRO A 1 172 ? 13.398 7.852 -0.711 1 97.44 172 PRO A CA 1
ATOM 1343 C C . PRO A 1 172 ? 13.695 6.832 -1.808 1 97.44 172 PRO A C 1
ATOM 1345 O O . PRO A 1 172 ? 12.773 6.289 -2.424 1 97.44 172 PRO A O 1
ATOM 1348 N N . LYS A 1 173 ? 14.938 6.629 -2.133 1 97.94 173 LYS A N 1
ATOM 1349 C CA . LYS A 1 173 ? 15.375 5.523 -2.982 1 97.94 173 LYS A CA 1
ATOM 1350 C C . LYS A 1 173 ? 15.18 4.18 -2.277 1 97.94 173 LYS A C 1
ATOM 1352 O O . LYS A 1 173 ? 15.148 4.121 -1.046 1 97.94 173 LYS A O 1
ATOM 1357 N N . PRO A 1 174 ? 15.016 3.102 -3.086 1 98 174 PRO A N 1
ATOM 1358 C CA . PRO A 1 174 ? 14.984 1.791 -2.432 1 98 174 PRO A CA 1
ATOM 1359 C C . PRO A 1 174 ? 16.25 1.502 -1.633 1 98 174 PRO A C 1
ATOM 1361 O O . PRO A 1 174 ? 17.328 2.008 -1.968 1 98 174 PRO A O 1
ATOM 1364 N N . ILE A 1 175 ? 16.078 0.706 -0.581 1 97.5 175 ILE A N 1
ATOM 1365 C CA . ILE A 1 175 ? 17.188 0.22 0.231 1 97.5 175 ILE A CA 1
ATOM 1366 C C . ILE A 1 175 ? 17.953 -0.869 -0.527 1 97.5 175 ILE A C 1
ATOM 1368 O O . ILE A 1 175 ? 19.172 -0.906 -0.507 1 97.5 175 ILE A O 1
ATOM 1372 N N . SER A 1 176 ? 17.234 -1.663 -1.176 1 97.25 176 SER A N 1
ATOM 1373 C CA . SER A 1 176 ? 17.828 -2.742 -1.958 1 97.25 176 SER A CA 1
ATOM 1374 C C . SER A 1 176 ? 18.703 -2.195 -3.072 1 97.25 176 SER A C 1
ATOM 1376 O O . SER A 1 176 ? 18.344 -1.224 -3.74 1 97.25 176 SER A O 1
ATOM 1378 N N . THR A 1 177 ? 19.781 -2.803 -3.199 1 95 177 THR A N 1
ATOM 1379 C CA . THR A 1 177 ? 20.703 -2.465 -4.285 1 95 177 THR A CA 1
ATOM 1380 C C . THR A 1 177 ? 20.812 -3.621 -5.277 1 95 177 THR A C 1
ATOM 1382 O O . THR A 1 177 ? 21.016 -4.77 -4.875 1 95 177 THR A O 1
ATOM 1385 N N . PRO A 1 178 ? 20.828 -3.402 -6.496 1 94.81 178 PRO A N 1
ATOM 1386 C CA . PRO A 1 178 ? 20.672 -2.102 -7.148 1 94.81 178 PRO A CA 1
ATOM 1387 C C . PRO A 1 178 ? 19.219 -1.605 -7.105 1 94.81 178 PRO A C 1
ATOM 1389 O O . PRO A 1 178 ? 18.969 -0.418 -7.324 1 94.81 178 PRO A O 1
ATOM 1392 N N . HIS A 1 179 ? 18.234 -2.354 -6.973 1 97.12 179 HIS A N 1
ATOM 1393 C CA . HIS A 1 179 ? 16.812 -2.061 -6.863 1 97.12 179 HIS A CA 1
ATOM 1394 C C . HIS A 1 179 ? 16.047 -3.229 -6.234 1 97.12 179 HIS A C 1
ATOM 1396 O O . HIS A 1 179 ? 16.625 -4.297 -6.012 1 97.12 179 HIS A O 1
ATOM 1402 N N . PRO A 1 180 ? 14.766 -3.014 -5.863 1 98.19 180 PRO A N 1
ATOM 1403 C CA . PRO A 1 180 ? 13.984 -4.16 -5.398 1 98.19 180 PRO A CA 1
ATOM 1404 C C . PRO A 1 180 ? 13.961 -5.309 -6.402 1 98.19 180 PRO A C 1
ATOM 1406 O O . PRO A 1 180 ? 14.047 -5.078 -7.609 1 98.19 180 PRO A O 1
ATOM 1409 N N . THR A 1 181 ? 13.898 -6.562 -5.922 1 98.38 181 THR A N 1
ATOM 1410 C CA . THR A 1 181 ? 13.898 -7.734 -6.789 1 98.38 181 THR A CA 1
ATOM 1411 C C . THR A 1 181 ? 12.695 -7.707 -7.727 1 98.38 181 THR A C 1
ATOM 1413 O O . THR A 1 181 ? 11.562 -7.496 -7.289 1 98.38 181 THR A O 1
ATOM 1416 N N . VAL A 1 182 ? 12.969 -7.922 -8.977 1 98.75 182 VAL A N 1
ATOM 1417 C CA . VAL A 1 182 ? 11.898 -7.887 -9.977 1 98.75 182 VAL A CA 1
ATOM 1418 C C . VAL A 1 182 ? 11.922 -9.172 -10.797 1 98.75 182 VAL A C 1
ATOM 1420 O O . VAL A 1 182 ? 12.914 -9.461 -11.477 1 98.75 182 VAL A O 1
ATOM 1423 N N . TRP A 1 183 ? 10.875 -9.953 -10.719 1 98.69 183 TRP A N 1
ATOM 1424 C CA . TRP A 1 183 ? 10.656 -11.109 -11.578 1 98.69 183 TRP A CA 1
ATOM 1425 C C . TRP A 1 183 ? 9.664 -10.781 -12.688 1 98.69 183 TRP A C 1
ATOM 1427 O O . TRP A 1 183 ? 8.945 -9.781 -12.609 1 98.69 183 TRP A O 1
ATOM 1437 N N . MET A 1 184 ? 9.727 -11.555 -13.766 1 98.69 184 MET A N 1
ATOM 1438 C CA . MET A 1 184 ? 8.758 -11.43 -14.852 1 98.69 184 MET A CA 1
ATOM 1439 C C . MET A 1 184 ? 7.844 -12.648 -14.898 1 98.69 184 MET A C 1
ATOM 1441 O O . MET A 1 184 ? 8.32 -13.789 -14.945 1 98.69 184 MET A O 1
ATOM 1445 N N . GLY A 1 185 ? 6.566 -12.344 -14.812 1 97.94 185 GLY A N 1
ATOM 1446 C CA . GLY A 1 185 ? 5.582 -13.406 -14.914 1 97.94 185 GLY A CA 1
ATOM 1447 C C . GLY A 1 185 ? 5.008 -13.555 -16.312 1 97.94 185 GLY A C 1
ATOM 1448 O O . GLY A 1 185 ? 4.703 -12.562 -16.969 1 97.94 185 GLY A O 1
ATOM 1449 N N . GLY A 1 186 ? 4.828 -14.805 -16.703 1 96.56 186 GLY A N 1
ATOM 1450 C CA . GLY A 1 186 ? 4.215 -15.086 -17.984 1 96.56 186 GLY A CA 1
ATOM 1451 C C . GLY A 1 186 ? 5.047 -16.016 -18.859 1 96.56 186 GLY A C 1
ATOM 1452 O O . GLY A 1 186 ? 6.148 -16.406 -18.469 1 96.56 186 GLY A O 1
ATOM 1453 N N . ASP A 1 187 ? 4.523 -16.359 -20.062 1 96 187 ASP A N 1
ATOM 1454 C CA . ASP A 1 187 ? 5.105 -17.469 -20.828 1 96 187 ASP A CA 1
ATOM 1455 C C . ASP A 1 187 ? 5.535 -17 -22.219 1 96 187 ASP A C 1
ATOM 1457 O O . ASP A 1 187 ? 6.348 -17.656 -22.875 1 96 187 ASP A O 1
ATOM 1461 N N . ALA A 1 188 ? 4.941 -15.891 -22.703 1 95.81 188 ALA A N 1
ATOM 1462 C CA . ALA A 1 188 ? 5.168 -15.461 -24.078 1 95.81 188 ALA A CA 1
ATOM 1463 C C . ALA A 1 188 ? 6.621 -15.047 -24.297 1 95.81 188 ALA A C 1
ATOM 1465 O O . ALA A 1 188 ? 7.305 -14.648 -23.344 1 95.81 188 ALA A O 1
ATOM 1466 N N . ASP A 1 189 ? 7.07 -15.117 -25.562 1 96.75 189 ASP A N 1
ATOM 1467 C CA . ASP A 1 189 ? 8.438 -14.727 -25.906 1 96.75 189 ASP A CA 1
ATOM 1468 C C . ASP A 1 189 ? 8.727 -13.305 -25.438 1 96.75 189 ASP A C 1
ATOM 1470 O O . ASP A 1 189 ? 9.836 -13.008 -24.984 1 96.75 189 ASP A O 1
ATOM 1474 N N . ALA A 1 190 ? 7.777 -12.477 -25.594 1 96.88 190 ALA A N 1
ATOM 1475 C CA . ALA A 1 190 ? 7.953 -11.094 -25.172 1 96.88 190 ALA A CA 1
ATOM 1476 C C . ALA A 1 190 ? 8.289 -11.008 -23.672 1 96.88 190 ALA A C 1
ATOM 1478 O O . ALA A 1 190 ? 9.047 -10.141 -23.25 1 96.88 190 ALA A O 1
ATOM 1479 N N . VAL A 1 191 ? 7.691 -11.898 -22.875 1 97.75 191 VAL A N 1
ATOM 1480 C CA . VAL A 1 191 ? 7.949 -11.953 -21.438 1 97.75 191 VAL A CA 1
ATOM 1481 C C . VAL A 1 191 ? 9.391 -12.406 -21.188 1 97.75 191 VAL A C 1
ATOM 1483 O O . VAL A 1 191 ? 10.078 -11.844 -20.328 1 97.75 191 VAL A O 1
ATOM 1486 N N . LEU A 1 192 ? 9.844 -13.375 -21.938 1 98.12 192 LEU A N 1
ATOM 1487 C CA . LEU A 1 192 ? 11.211 -13.867 -21.797 1 98.12 192 LEU A CA 1
ATOM 1488 C C . LEU A 1 192 ? 12.219 -12.797 -22.188 1 98.12 192 LEU A C 1
ATOM 1490 O O . LEU A 1 192 ? 13.25 -12.641 -21.516 1 98.12 192 LEU A O 1
ATOM 1494 N N . ARG A 1 193 ? 11.953 -12.07 -23.25 1 98.06 193 ARG A N 1
ATOM 1495 C CA . ARG A 1 193 ? 12.82 -10.961 -23.641 1 98.06 193 ARG A CA 1
ATOM 1496 C C . ARG A 1 193 ? 12.852 -9.883 -22.562 1 98.06 193 ARG A C 1
ATOM 1498 O O . ARG A 1 193 ? 13.914 -9.336 -22.25 1 98.06 193 ARG A O 1
ATOM 1505 N N . ARG A 1 194 ? 11.734 -9.594 -21.953 1 98 194 ARG A N 1
ATOM 1506 C CA . ARG A 1 194 ? 11.641 -8.641 -20.859 1 98 194 ARG A CA 1
ATOM 1507 C C . ARG A 1 194 ? 12.422 -9.117 -19.641 1 98 194 ARG A C 1
ATOM 1509 O O . ARG A 1 194 ? 13.117 -8.328 -19 1 98 194 ARG A O 1
ATOM 1516 N N . ALA A 1 195 ? 12.242 -10.398 -19.312 1 98.12 195 ALA A N 1
ATOM 1517 C CA . ALA A 1 195 ? 12.984 -10.977 -18.188 1 98.12 195 ALA A CA 1
ATOM 1518 C C . ALA A 1 195 ? 14.484 -10.883 -18.422 1 98.12 195 ALA A C 1
ATOM 1520 O O . ALA A 1 195 ? 15.242 -10.57 -17.484 1 98.12 195 ALA A O 1
ATOM 1521 N N . ALA A 1 196 ? 14.875 -11.125 -19.609 1 98 196 ALA A N 1
ATOM 1522 C CA . ALA A 1 196 ? 16.297 -11.047 -19.953 1 98 196 ALA A CA 1
ATOM 1523 C C . ALA A 1 196 ? 16.828 -9.625 -19.766 1 98 196 ALA A C 1
ATOM 1525 O O . ALA A 1 196 ? 17.922 -9.43 -19.266 1 98 196 ALA A O 1
ATOM 1526 N N . ARG A 1 197 ? 16 -8.703 -20.125 1 96.69 197 ARG A N 1
ATOM 1527 C CA . ARG A 1 197 ? 16.438 -7.309 -20.125 1 96.69 197 ARG A CA 1
ATOM 1528 C C . ARG A 1 197 ? 16.375 -6.715 -18.719 1 96.69 197 ARG A C 1
ATOM 1530 O O . ARG A 1 197 ? 17.297 -5.988 -18.312 1 96.69 197 ARG A O 1
ATOM 1537 N N . PHE A 1 198 ? 15.289 -7.043 -17.969 1 95.56 198 PHE A N 1
ATOM 1538 C CA . PHE A 1 198 ? 15.008 -6.293 -16.75 1 95.56 198 PHE A CA 1
ATOM 1539 C C . PHE A 1 198 ? 15.039 -7.207 -15.531 1 95.56 198 PH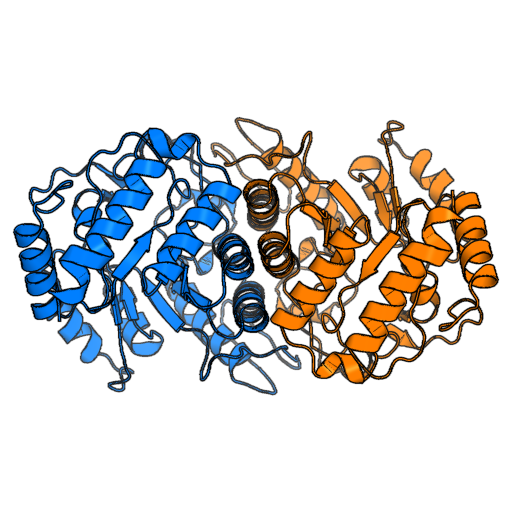E A C 1
ATOM 1541 O O . PHE A 1 198 ? 15.242 -6.742 -14.406 1 95.56 198 PHE A O 1
ATOM 1548 N N . GLY A 1 199 ? 14.828 -8.445 -15.711 1 97 199 GLY A N 1
ATOM 1549 C CA . GLY A 1 199 ? 14.352 -9.281 -14.625 1 97 199 GLY A CA 1
ATOM 1550 C C . GLY A 1 199 ? 15.477 -9.867 -13.789 1 97 199 GLY A C 1
ATOM 1551 O O . GLY A 1 199 ? 16.547 -10.172 -14.312 1 97 199 GLY A O 1
ATOM 1552 N N . ASP A 1 200 ? 15.203 -10.008 -12.516 1 98.12 200 ASP A N 1
ATOM 1553 C CA . ASP A 1 200 ? 16.016 -10.82 -11.617 1 98.12 200 ASP A CA 1
ATOM 1554 C C . ASP A 1 200 ? 15.523 -12.266 -11.594 1 98.12 200 ASP A C 1
ATOM 1556 O O . ASP A 1 200 ? 16.141 -13.125 -10.961 1 98.12 200 ASP A O 1
ATOM 1560 N N . GLY A 1 201 ? 14.461 -12.492 -12.305 1 98.38 201 GLY A N 1
ATOM 1561 C CA . GLY A 1 201 ? 13.891 -13.828 -12.352 1 98.38 201 GLY A CA 1
ATOM 1562 C C . GLY A 1 201 ? 12.711 -13.945 -13.305 1 98.38 201 GLY A C 1
ATOM 1563 O O . GLY A 1 201 ? 12.312 -12.961 -13.922 1 98.38 201 GLY A O 1
ATOM 1564 N N . TRP A 1 202 ? 12.242 -15.141 -13.445 1 98.69 202 TRP A N 1
ATOM 1565 C CA . TRP A 1 202 ? 11.133 -15.508 -14.328 1 98.69 202 TRP A CA 1
ATOM 1566 C C . TRP A 1 202 ? 10.188 -16.484 -13.641 1 98.69 202 TRP A C 1
ATOM 1568 O O . TRP A 1 202 ? 10.633 -17.406 -12.953 1 98.69 202 TRP A O 1
ATOM 1578 N N . ALA A 1 203 ? 8.891 -16.219 -13.766 1 97.94 203 ALA A N 1
ATOM 1579 C CA . ALA A 1 203 ? 7.848 -17.094 -13.227 1 97.94 203 ALA A CA 1
ATOM 1580 C C . ALA A 1 203 ? 6.836 -17.469 -14.305 1 97.94 203 ALA A C 1
ATOM 1582 O O . ALA A 1 203 ? 5.848 -16.766 -14.508 1 97.94 203 ALA A O 1
ATOM 1583 N N . PRO A 1 204 ? 6.992 -18.625 -14.953 1 95.69 204 PRO A N 1
ATOM 1584 C CA . PRO A 1 204 ? 6.02 -19.062 -15.953 1 95.69 204 PRO A CA 1
ATOM 1585 C C . PRO A 1 204 ? 4.691 -19.5 -15.344 1 95.69 204 PRO A C 1
ATOM 1587 O O . PRO A 1 204 ? 4.621 -19.766 -14.141 1 95.69 204 PRO A O 1
ATOM 1590 N N . TRP A 1 205 ? 3.682 -19.531 -16.156 1 88.69 205 TRP A N 1
ATOM 1591 C CA . TRP A 1 205 ? 2.348 -19.891 -15.695 1 88.69 205 TRP A CA 1
ATOM 1592 C C . TRP A 1 205 ? 1.85 -21.156 -16.391 1 88.69 205 TRP A C 1
ATOM 1594 O O . TRP A 1 205 ? 1.494 -22.141 -15.734 1 88.69 205 TRP A O 1
ATOM 1604 N N . LEU A 1 206 ? 1.939 -21.172 -17.703 1 89.25 206 LEU A N 1
ATOM 1605 C CA . LEU A 1 206 ? 1.354 -22.25 -18.484 1 89.25 206 LEU A CA 1
ATOM 1606 C C . LEU A 1 206 ? 2.438 -23.172 -19.047 1 89.25 206 LEU A C 1
ATOM 1608 O O . LEU A 1 206 ? 2.137 -24.234 -19.594 1 89.25 206 LEU A O 1
ATOM 1612 N N . THR A 1 207 ? 3.627 -22.891 -18.875 1 93.88 207 THR A N 1
ATOM 1613 C CA . THR A 1 207 ? 4.742 -23.672 -19.391 1 93.88 207 THR A CA 1
ATOM 1614 C C . THR A 1 207 ? 4.828 -25.031 -18.672 1 93.88 207 THR A C 1
ATOM 1616 O O . THR A 1 207 ? 4.773 -25.094 -17.453 1 93.88 207 THR A O 1
ATOM 1619 N N . LYS A 1 208 ? 4.984 -26.094 -19.453 1 94.81 208 LYS A N 1
ATOM 1620 C CA . LYS A 1 208 ? 5.18 -27.422 -18.859 1 94.81 208 LYS A CA 1
ATOM 1621 C C . LYS A 1 208 ? 6.629 -27.609 -18.422 1 94.81 208 LYS A C 1
ATOM 1623 O O . LYS A 1 208 ? 7.547 -27.047 -19.016 1 94.81 208 LYS A O 1
ATOM 1628 N N . PRO A 1 209 ? 6.781 -28.453 -17.438 1 95.31 209 PRO A N 1
ATOM 1629 C CA . PRO A 1 209 ? 8.125 -28.609 -16.875 1 95.31 209 PRO A CA 1
ATOM 1630 C C . PRO A 1 209 ? 9.156 -29 -17.938 1 95.31 209 PRO A C 1
ATOM 1632 O O . PRO A 1 209 ? 10.273 -28.469 -17.938 1 95.31 209 PRO A O 1
ATOM 1635 N N . ASP A 1 210 ? 8.828 -29.812 -18.875 1 96.12 210 ASP A N 1
ATOM 1636 C CA . ASP A 1 210 ? 9.773 -30.312 -19.875 1 96.12 210 ASP A CA 1
ATOM 1637 C C . ASP A 1 210 ? 10.164 -29.219 -20.859 1 96.12 210 ASP A C 1
ATOM 1639 O O . ASP A 1 210 ? 11.148 -29.359 -21.594 1 96.12 210 ASP A O 1
ATOM 1643 N N . GLU A 1 211 ? 9.461 -28.125 -20.891 1 97.44 211 GLU A N 1
ATOM 1644 C CA . GLU A 1 211 ? 9.719 -27.031 -21.812 1 97.44 211 GLU A CA 1
ATOM 1645 C C . GLU A 1 211 ? 10.609 -25.969 -21.172 1 97.44 211 GLU A C 1
ATOM 1647 O O . GLU A 1 211 ? 11.133 -25.094 -21.859 1 97.44 211 GLU A O 1
ATOM 1652 N N . LEU A 1 212 ? 10.812 -26.047 -19.875 1 97.88 212 LEU A N 1
ATOM 1653 C CA . LEU A 1 212 ? 11.508 -25.016 -19.125 1 97.88 212 LEU A CA 1
ATOM 1654 C C . LEU A 1 212 ? 12.93 -24.828 -19.625 1 97.88 212 LEU A C 1
ATOM 1656 O O . LEU A 1 212 ? 13.375 -23.703 -19.875 1 97.88 212 LEU A O 1
ATOM 1660 N N . PRO A 1 213 ? 13.688 -25.969 -19.891 1 98.25 213 PRO A N 1
ATOM 1661 C CA . PRO A 1 213 ? 15.07 -25.766 -20.312 1 98.25 213 PRO A CA 1
ATOM 1662 C C . PRO A 1 213 ? 15.188 -25 -21.625 1 98.25 213 PRO A C 1
ATOM 1664 O O . PRO A 1 213 ? 16.016 -24.094 -21.75 1 98.25 213 PRO A O 1
ATOM 1667 N N . ALA A 1 214 ? 14.344 -25.328 -22.562 1 98.25 214 ALA A N 1
ATOM 1668 C CA . ALA A 1 214 ? 14.391 -24.641 -23.844 1 98.25 214 ALA A CA 1
ATOM 1669 C C . ALA A 1 214 ? 14.031 -23.172 -23.703 1 98.25 214 ALA A C 1
ATOM 1671 O O . ALA A 1 214 ? 14.625 -22.312 -24.359 1 98.25 214 ALA A O 1
ATOM 1672 N N . LYS A 1 215 ? 13.055 -22.859 -22.891 1 98.25 215 LYS A N 1
ATOM 1673 C CA . LYS A 1 215 ? 12.664 -21.484 -22.641 1 98.25 215 LYS A CA 1
ATOM 1674 C C . LYS A 1 215 ? 13.773 -20.703 -21.938 1 98.25 215 LYS A C 1
ATOM 1676 O O . LYS A 1 215 ? 14.016 -19.547 -22.25 1 98.25 215 LYS A O 1
ATOM 1681 N N . LEU A 1 216 ? 14.414 -21.359 -21.047 1 98 216 LEU A N 1
ATOM 1682 C CA . LEU A 1 216 ? 15.523 -20.734 -20.344 1 98 216 LEU A CA 1
ATOM 1683 C C . LEU A 1 216 ? 16.688 -20.469 -21.281 1 98 216 LEU A C 1
ATOM 1685 O O . LEU A 1 216 ? 17.344 -19.422 -21.203 1 98 216 LEU A O 1
ATOM 1689 N N . ASP A 1 217 ? 16.922 -21.438 -22.188 1 97.88 217 ASP A N 1
ATOM 1690 C CA . ASP A 1 217 ? 17.953 -21.234 -23.203 1 97.88 217 ASP A CA 1
ATOM 1691 C C . ASP A 1 217 ? 17.641 -20.016 -24.062 1 97.88 217 ASP A C 1
ATOM 1693 O O . ASP A 1 217 ? 18.516 -19.203 -24.344 1 97.88 217 ASP A O 1
ATOM 1697 N N . TYR A 1 218 ? 16.438 -19.938 -24.469 1 98.25 218 TYR A N 1
ATOM 1698 C CA . TYR A 1 218 ? 16 -18.797 -25.266 1 98.25 218 TYR A CA 1
ATOM 1699 C C . TYR A 1 218 ? 16.188 -17.5 -24.5 1 98.25 218 TYR A C 1
ATOM 1701 O O . TYR A 1 218 ? 16.766 -16.531 -25.016 1 98.25 218 TYR A O 1
ATOM 1709 N N . LEU A 1 219 ? 15.742 -17.453 -23.25 1 98.12 219 LEU A N 1
ATOM 1710 C CA . LEU A 1 219 ? 15.867 -16.281 -22.391 1 98.12 219 LEU A CA 1
ATOM 1711 C C . LEU A 1 219 ? 17.328 -15.852 -22.266 1 98.12 219 LEU A C 1
ATOM 1713 O O . LEU A 1 219 ? 17.656 -14.68 -22.453 1 98.12 219 LEU A O 1
ATOM 1717 N N . ARG A 1 220 ? 18.188 -16.75 -22.062 1 97.06 220 ARG A N 1
ATOM 1718 C CA . ARG A 1 220 ? 19.594 -16.453 -21.828 1 97.06 220 ARG A CA 1
ATOM 1719 C C . ARG A 1 220 ? 20.297 -16.016 -23.109 1 97.06 220 ARG A C 1
ATOM 1721 O O . ARG A 1 220 ? 21.328 -15.352 -23.062 1 97.06 220 ARG A O 1
ATOM 1728 N N . SER A 1 221 ? 19.719 -16.375 -24.219 1 97.5 221 SER A N 1
ATOM 1729 C CA . SER A 1 221 ? 20.312 -16.016 -25.5 1 97.5 221 SER A CA 1
ATOM 1730 C C . SER A 1 221 ? 19.938 -14.594 -25.906 1 97.5 221 SER A C 1
ATOM 1732 O O . SER A 1 221 ? 20.5 -14.047 -26.859 1 97.5 221 SER A O 1
ATOM 1734 N N . GLN A 1 222 ? 18.922 -14.031 -25.234 1 97.06 222 GLN A N 1
ATOM 1735 C CA . GLN A 1 222 ? 18.453 -12.711 -25.609 1 97.06 222 GLN A CA 1
ATOM 1736 C C . GLN A 1 222 ? 19.5 -11.641 -25.312 1 97.06 222 GLN A C 1
ATOM 1738 O O . GLN A 1 222 ? 20.219 -11.742 -24.312 1 97.06 222 GLN A O 1
ATOM 1743 N N . PRO A 1 223 ? 19.438 -10.586 -26.156 1 91.94 223 PRO A N 1
ATOM 1744 C CA . PRO A 1 223 ? 20.312 -9.453 -25.828 1 91.94 223 PRO A CA 1
ATOM 1745 C C . PRO A 1 223 ? 19.953 -8.812 -24.484 1 91.94 223 PRO A C 1
ATOM 1747 O O . PRO A 1 223 ? 18.781 -8.711 -24.141 1 91.94 223 PRO A O 1
ATOM 1750 N N . GLY A 1 224 ? 20.828 -8.602 -23.641 1 88.88 224 GLY A N 1
ATOM 1751 C CA . GLY A 1 224 ? 20.562 -7.93 -22.391 1 88.88 224 GLY A CA 1
ATOM 1752 C C . GLY A 1 224 ? 20.828 -8.805 -21.172 1 88.88 224 GLY A C 1
ATOM 1753 O O . GLY A 1 224 ? 20.969 -8.305 -20.062 1 88.88 224 GLY A O 1
ATOM 1754 N N . PHE A 1 225 ? 20.703 -10.125 -21.453 1 94.38 225 PHE A N 1
ATOM 1755 C CA . PHE A 1 225 ? 21.016 -10.992 -20.328 1 94.38 225 PHE A CA 1
ATOM 1756 C C . PHE A 1 225 ? 22.5 -11.008 -20.031 1 94.38 225 PHE A C 1
ATOM 1758 O O . PHE A 1 225 ? 23.312 -11.25 -20.938 1 94.38 225 PHE A O 1
ATOM 1765 N N . ASP A 1 226 ? 22.953 -10.656 -18.797 1 93.25 226 ASP A N 1
ATOM 1766 C CA . ASP A 1 226 ? 24.359 -10.5 -18.453 1 93.25 226 ASP A CA 1
ATOM 1767 C C . ASP A 1 226 ? 24.797 -11.555 -17.422 1 93.25 226 ASP A C 1
ATOM 1769 O O . ASP A 1 226 ? 25.609 -11.273 -16.547 1 93.25 226 ASP A O 1
ATOM 1773 N N . ASP A 1 227 ? 24.281 -12.719 -17.375 1 89.88 227 ASP A N 1
ATOM 1774 C CA . ASP A 1 227 ? 24.594 -13.852 -16.516 1 89.88 227 ASP A CA 1
ATOM 1775 C C . ASP A 1 227 ? 24.469 -13.469 -15.039 1 89.88 227 ASP A C 1
ATOM 1777 O O . ASP A 1 227 ? 25.188 -14.008 -14.195 1 89.88 227 ASP A O 1
ATOM 1781 N N . ARG A 1 228 ? 23.703 -12.414 -14.734 1 93.31 228 ARG A N 1
ATOM 1782 C CA . ARG A 1 228 ? 23.391 -12.047 -13.352 1 93.31 228 ARG A CA 1
ATOM 1783 C C . ARG A 1 228 ? 22.672 -13.188 -12.641 1 93.31 228 ARG A C 1
ATOM 1785 O O . ARG A 1 228 ? 22.156 -14.109 -13.281 1 93.31 228 ARG A O 1
ATOM 1792 N N . PRO A 1 229 ? 22.781 -13.156 -11.242 1 94.56 229 PRO A N 1
ATOM 1793 C CA . PRO A 1 229 ? 21.906 -14.117 -10.555 1 94.56 229 PRO A CA 1
ATOM 1794 C C . PRO A 1 229 ? 20.453 -14.039 -11.016 1 94.56 229 PRO A C 1
ATOM 1796 O O . PRO A 1 229 ? 19.938 -12.945 -11.219 1 94.56 229 PRO A O 1
ATOM 1799 N N . PHE A 1 230 ? 19.859 -15.156 -11.281 1 97.75 230 PHE A N 1
ATOM 1800 C CA . PHE A 1 230 ? 18.547 -15.211 -11.906 1 97.75 230 PHE A CA 1
ATOM 1801 C C . PHE A 1 230 ? 17.719 -16.344 -11.312 1 97.75 230 PHE A C 1
ATOM 1803 O O . PHE A 1 230 ? 18.156 -17.5 -11.281 1 97.75 230 PHE A O 1
ATOM 1810 N N . SER A 1 231 ? 16.547 -16 -10.867 1 98.44 231 SER A N 1
ATOM 1811 C CA . SER A 1 231 ? 15.664 -16.984 -10.242 1 98.44 231 SER A CA 1
ATOM 1812 C C . SER A 1 231 ? 14.617 -17.484 -11.234 1 98.44 231 SER A C 1
ATOM 1814 O O . SER A 1 231 ? 14.188 -16.75 -12.117 1 98.44 231 SER A O 1
ATOM 1816 N N . VAL A 1 232 ? 14.273 -18.719 -11.062 1 98.56 232 VAL A N 1
ATOM 1817 C CA . VAL A 1 232 ? 13.141 -19.312 -11.766 1 98.56 232 VAL A CA 1
ATOM 1818 C C . VAL A 1 232 ? 12.172 -19.922 -10.758 1 98.56 232 VAL A C 1
ATOM 1820 O O . VAL A 1 232 ? 12.508 -20.875 -10.055 1 98.56 232 VAL A O 1
ATOM 1823 N N . PHE A 1 233 ? 10.992 -19.344 -10.695 1 98.25 233 PHE A N 1
ATOM 1824 C CA . PHE A 1 233 ? 9.961 -19.891 -9.82 1 98.25 233 PHE A CA 1
ATOM 1825 C C . PHE A 1 233 ? 8.992 -20.766 -10.609 1 98.25 233 PHE A C 1
ATOM 1827 O O . PHE A 1 233 ? 8.492 -20.359 -11.656 1 98.25 233 PHE A O 1
ATOM 1834 N N . TYR A 1 234 ? 8.734 -21.922 -10.039 1 96.62 234 TYR A N 1
ATOM 1835 C CA . TYR A 1 234 ? 7.766 -22.844 -10.641 1 96.62 234 TYR A CA 1
ATOM 1836 C C . TYR A 1 234 ? 7.156 -23.75 -9.594 1 96.62 234 TYR A C 1
ATOM 1838 O O . TYR A 1 234 ? 7.867 -24.297 -8.742 1 96.62 234 TYR A O 1
ATOM 1846 N N . SER A 1 235 ? 5.828 -23.828 -9.617 1 92.88 235 SER A N 1
ATOM 1847 C CA . SER A 1 235 ? 5.117 -24.797 -8.789 1 92.88 235 SER A CA 1
ATOM 1848 C C . SER A 1 235 ? 4.262 -25.734 -9.641 1 92.88 235 SER A C 1
ATOM 1850 O O . SER A 1 235 ? 3.625 -25.297 -10.602 1 92.88 235 SER A O 1
ATOM 1852 N N . LEU A 1 236 ? 4.168 -27 -9.242 1 91.88 236 LEU A N 1
ATOM 1853 C CA . LEU A 1 236 ? 3.355 -27.969 -9.969 1 91.88 236 LEU A CA 1
ATOM 1854 C C . LEU A 1 236 ? 1.87 -27.672 -9.789 1 91.88 236 LEU A C 1
ATOM 1856 O O . LEU A 1 236 ? 1.037 -28.156 -10.562 1 91.88 236 LEU A O 1
ATOM 1860 N N . ALA A 1 237 ? 1.553 -26.859 -8.82 1 88 237 ALA A N 1
ATOM 1861 C CA . ALA A 1 237 ? 0.166 -26.453 -8.602 1 88 237 ALA A CA 1
ATOM 1862 C C . ALA A 1 237 ? -0.396 -25.719 -9.812 1 88 237 ALA A C 1
ATOM 1864 O O . ALA A 1 237 ? -1.596 -25.797 -10.086 1 88 237 ALA A O 1
ATOM 1865 N N . VAL A 1 238 ? 0.409 -25.062 -10.555 1 87.88 238 VAL A N 1
ATOM 1866 C CA . VAL A 1 238 ? -0.032 -24.219 -11.656 1 87.88 238 VAL A CA 1
ATOM 1867 C C . VAL A 1 238 ? -0.598 -25.094 -12.773 1 87.88 238 VAL A C 1
ATOM 1869 O O . VAL A 1 238 ? -1.402 -24.625 -13.586 1 87.88 238 VAL A O 1
ATOM 1872 N N . LEU A 1 239 ? -0.235 -26.344 -12.766 1 91.12 239 LEU A N 1
ATOM 1873 C CA . LEU A 1 239 ? -0.688 -27.266 -13.805 1 91.12 239 LEU A CA 1
ATOM 1874 C C . LEU A 1 239 ? -2.18 -27.547 -13.664 1 91.12 239 LEU A C 1
ATOM 1876 O O . LEU A 1 239 ? -2.805 -28.078 -14.586 1 91.12 239 LEU A O 1
ATOM 1880 N N . SER A 1 240 ? -2.727 -27.156 -12.562 1 89.44 240 SER A N 1
ATOM 1881 C CA . SER A 1 240 ? -4.16 -27.328 -12.359 1 89.44 240 SER A CA 1
ATOM 1882 C C . SER A 1 240 ? -4.934 -26.109 -12.867 1 89.44 240 SER A C 1
ATOM 1884 O O . SER A 1 240 ? -6.168 -26.109 -12.875 1 89.44 240 SER A O 1
ATOM 1886 N N . VAL A 1 241 ? -4.234 -25.062 -13.281 1 88.88 241 VAL A N 1
ATOM 1887 C CA . VAL A 1 241 ? -4.84 -23.812 -13.719 1 88.88 241 VAL A CA 1
ATOM 1888 C C . VAL A 1 241 ? -4.605 -23.609 -15.219 1 88.88 241 VAL A C 1
ATOM 1890 O O . VAL A 1 241 ? -3.461 -23.5 -15.664 1 88.88 241 VAL A O 1
ATOM 1893 N N . GLY A 1 242 ? -5.68 -23.547 -15.969 1 89.56 242 GLY A N 1
ATOM 1894 C CA . GLY A 1 242 ? -5.578 -23.344 -17.406 1 89.56 242 GLY A CA 1
ATOM 1895 C C . GLY A 1 242 ? -5.805 -21.891 -17.812 1 89.56 242 GLY A C 1
ATOM 1896 O O . GLY A 1 242 ? -5.738 -20.984 -16.984 1 89.56 242 GLY A O 1
ATOM 1897 N N . GLN A 1 243 ? -6.023 -21.719 -19.125 1 89.25 243 GLN A N 1
ATOM 1898 C CA . GLN A 1 243 ? -6.324 -20.391 -19.641 1 89.25 243 GLN A CA 1
ATOM 1899 C C . GLN A 1 243 ? -7.551 -19.797 -18.953 1 89.25 243 GLN A C 1
ATOM 1901 O O . GLN A 1 243 ? -8.547 -20.484 -18.75 1 89.25 243 GLN A O 1
ATOM 1906 N N . GLU A 1 244 ? -7.422 -18.484 -18.578 1 89.88 244 GLU A N 1
ATOM 1907 C CA . GLU A 1 244 ? -8.516 -17.766 -17.922 1 89.88 244 GLU A CA 1
ATOM 1908 C C . GLU A 1 244 ? -8.969 -18.469 -16.656 1 89.88 244 GLU A C 1
ATOM 1910 O O . GLU A 1 244 ? -10.164 -18.5 -16.344 1 89.88 244 GLU A O 1
ATOM 1915 N N . HIS A 1 245 ? -8.109 -19.203 -16.016 1 91.31 245 HIS A N 1
ATOM 1916 C CA . HIS A 1 245 ? -8.258 -19.844 -14.711 1 91.31 245 HIS A CA 1
ATOM 1917 C C . HIS A 1 245 ? -9.164 -21.078 -14.812 1 91.31 245 HIS A C 1
ATOM 1919 O O . HIS A 1 245 ? -9.75 -21.5 -13.812 1 91.31 245 HIS A O 1
ATOM 1925 N N . ALA A 1 246 ? -9.273 -21.656 -16 1 92.69 246 ALA A N 1
ATOM 1926 C CA . ALA A 1 246 ? -9.992 -22.922 -16.141 1 92.69 246 ALA A CA 1
ATOM 1927 C C . ALA A 1 246 ? -9.367 -24.016 -15.281 1 92.69 246 ALA A C 1
ATOM 1929 O O . ALA A 1 246 ? -8.156 -24 -15.031 1 92.69 246 ALA A O 1
ATOM 1930 N N . ILE A 1 247 ? -10.172 -24.906 -14.797 1 92.88 247 ILE A N 1
ATOM 1931 C CA . ILE A 1 247 ? -9.656 -26.031 -14.039 1 92.88 247 ILE A CA 1
ATOM 1932 C C . ILE A 1 247 ? -9.141 -27.109 -14.992 1 92.88 247 ILE A C 1
ATOM 1934 O O . ILE A 1 247 ? -9.859 -27.562 -15.883 1 92.88 247 ILE A O 1
ATOM 1938 N N . VAL A 1 248 ? -7.879 -27.422 -14.844 1 91.31 248 VAL A N 1
ATOM 1939 C CA . VAL A 1 248 ? -7.242 -28.438 -15.688 1 91.31 248 VAL A CA 1
ATOM 1940 C C . VAL A 1 248 ? -6.867 -29.656 -14.844 1 91.31 248 VAL A C 1
ATOM 1942 O O . VAL A 1 248 ? -6.312 -29.516 -13.75 1 91.31 248 VAL A O 1
ATOM 1945 N N . ASP A 1 249 ? -7.219 -30.797 -15.367 1 89.19 249 ASP A N 1
ATOM 1946 C CA . ASP A 1 249 ? -6.828 -32.031 -14.703 1 89.19 249 ASP A CA 1
ATOM 1947 C C . ASP A 1 249 ? -5.484 -32.531 -15.227 1 89.19 249 ASP A C 1
ATOM 1949 O O . ASP A 1 249 ? -5.441 -33.312 -16.188 1 89.19 249 ASP A O 1
ATOM 1953 N N . ASP A 1 250 ? -4.449 -32.094 -14.617 1 88.31 250 ASP A N 1
ATOM 1954 C CA . ASP A 1 250 ? -3.098 -32.562 -14.93 1 88.31 250 ASP A CA 1
ATOM 1955 C C . ASP A 1 250 ? -2.59 -33.531 -13.867 1 88.31 250 ASP A C 1
ATOM 1957 O O . ASP A 1 250 ? -2.605 -33.219 -12.672 1 88.31 250 ASP A O 1
ATOM 1961 N N . PRO A 1 251 ? -2.123 -34.719 -14.258 1 84.19 251 PRO A N 1
ATOM 1962 C CA . PRO A 1 251 ? -1.685 -35.719 -13.289 1 84.19 251 PRO A CA 1
ATOM 1963 C C . PRO A 1 251 ? -0.482 -35.25 -12.461 1 84.19 251 PRO A C 1
ATOM 1965 O O . PRO A 1 251 ? -0.221 -35.812 -11.391 1 84.19 251 PRO A O 1
ATOM 1968 N N . ASN A 1 252 ? 0.198 -34.281 -12.961 1 84.38 252 ASN A N 1
ATOM 1969 C CA . ASN A 1 252 ? 1.386 -33.812 -12.266 1 84.38 252 ASN A CA 1
ATOM 1970 C C . ASN A 1 252 ? 1.038 -32.75 -11.242 1 84.38 252 ASN A C 1
ATOM 1972 O O . ASN A 1 252 ? 1.877 -32.375 -10.422 1 84.38 252 ASN A O 1
ATOM 1976 N N . ALA A 1 253 ? -0.147 -32.188 -11.359 1 83.69 253 ALA A N 1
ATOM 1977 C CA . ALA A 1 253 ? -0.582 -31.156 -10.414 1 83.69 253 ALA A CA 1
ATOM 1978 C C . ALA A 1 253 ? -1.044 -31.781 -9.102 1 83.69 253 ALA A C 1
ATOM 1980 O O . ALA A 1 253 ? -1.598 -31.094 -8.242 1 83.69 253 ALA A O 1
ATOM 1981 N N . GLN A 1 254 ? -0.627 -32.875 -8.703 1 75.06 254 GLN A N 1
ATOM 1982 C CA . GLN A 1 254 ? -1.163 -33.625 -7.594 1 75.06 254 GLN A CA 1
ATOM 1983 C C . GLN A 1 254 ? -0.894 -32.938 -6.258 1 75.06 254 GLN A C 1
ATOM 1985 O O . GLN A 1 254 ? 0.198 -32.438 -6.035 1 75.06 254 GLN A O 1
ATOM 1990 N N . PHE A 1 255 ? -1.954 -32.875 -5.5 1 80.19 255 PHE A N 1
ATOM 1991 C CA . PHE A 1 255 ? -1.941 -32.375 -4.129 1 80.19 255 PHE A CA 1
ATOM 1992 C C . PHE A 1 255 ? -1.903 -33.531 -3.139 1 80.19 255 PHE A C 1
ATOM 1994 O O . PHE A 1 255 ? -2.455 -34.594 -3.406 1 80.19 255 PHE A O 1
ATOM 2001 N N . GLY A 1 256 ? -1.157 -33.406 -2.055 1 79.38 256 GLY A N 1
ATOM 2002 C CA . GLY A 1 256 ? -1.101 -34.469 -1.047 1 79.38 256 GLY A CA 1
ATOM 2003 C C . GLY A 1 256 ? -0.166 -35.594 -1.417 1 79.38 256 GLY A C 1
ATOM 2004 O O . GLY A 1 256 ? -0.536 -36.781 -1.32 1 79.38 256 GLY A O 1
ATOM 2005 N N . GLN A 1 257 ? 1.073 -35.344 -1.713 1 86.38 257 GLN A N 1
ATOM 2006 C CA . GLN A 1 257 ? 2.109 -36.281 -2.07 1 86.38 257 GLN A CA 1
ATOM 2007 C C . GLN A 1 257 ? 2.912 -36.719 -0.845 1 86.38 257 GLN A C 1
ATOM 2009 O O . GLN A 1 257 ? 2.93 -36.031 0.168 1 86.38 257 GLN A O 1
ATOM 2014 N N . SER A 1 258 ? 3.49 -37.969 -0.987 1 92.62 258 SER A N 1
ATOM 2015 C CA . SER A 1 258 ? 4.426 -38.406 0.045 1 92.62 258 SER A CA 1
ATOM 2016 C C . SER A 1 258 ? 5.691 -37.562 0.035 1 92.62 258 SER A C 1
ATOM 2018 O O . SER A 1 258 ? 5.965 -36.844 -0.938 1 92.62 258 SER A O 1
ATOM 2020 N N . ALA A 1 259 ? 6.434 -37.656 1.139 1 95.31 259 ALA A N 1
ATOM 2021 C CA . ALA A 1 259 ? 7.676 -36.875 1.232 1 95.31 259 ALA A CA 1
ATOM 2022 C C . ALA A 1 259 ? 8.609 -37.219 0.067 1 95.31 259 ALA A C 1
ATOM 2024 O O . ALA A 1 259 ? 9.156 -36.312 -0.568 1 95.31 259 ALA A O 1
ATOM 2025 N N . GLN A 1 260 ? 8.719 -38.469 -0.174 1 95.81 260 GLN A N 1
ATOM 2026 C CA . GLN A 1 260 ? 9.633 -38.875 -1.236 1 95.81 260 GLN A CA 1
ATOM 2027 C C . GLN A 1 260 ? 9.164 -38.344 -2.592 1 95.81 260 GLN A C 1
ATOM 2029 O O . GLN A 1 260 ? 9.984 -37.938 -3.412 1 95.81 260 GLN A O 1
ATOM 2034 N N . GLN A 1 261 ? 7.914 -38.406 -2.865 1 94.5 261 GLN A N 1
ATOM 2035 C CA . GLN A 1 261 ? 7.375 -37.875 -4.117 1 94.5 261 GLN A CA 1
ATOM 2036 C C . GLN A 1 261 ? 7.645 -36.406 -4.25 1 94.5 261 GLN A C 1
ATOM 2038 O O . GLN A 1 261 ? 8.023 -35.906 -5.324 1 94.5 261 GLN A O 1
ATOM 2043 N N . VAL A 1 262 ? 7.395 -35.656 -3.178 1 95.44 262 VAL A N 1
ATOM 2044 C CA . VAL A 1 262 ? 7.656 -34.219 -3.18 1 95.44 262 VAL A CA 1
ATOM 2045 C C . VAL A 1 262 ? 9.141 -33.969 -3.449 1 95.44 262 VAL A C 1
ATOM 2047 O O . VAL A 1 262 ? 9.484 -33.094 -4.262 1 95.44 262 VAL A O 1
ATOM 2050 N N . ILE A 1 263 ? 10 -34.719 -2.773 1 96.38 263 ILE A N 1
ATOM 2051 C CA . ILE A 1 263 ? 11.445 -34.562 -2.941 1 96.38 263 ILE A CA 1
ATOM 2052 C C . ILE A 1 263 ? 11.828 -34.844 -4.395 1 96.38 263 ILE A C 1
ATOM 2054 O O . ILE A 1 263 ? 12.586 -34.094 -5 1 96.38 263 ILE A O 1
ATOM 2058 N N . ASP A 1 264 ? 11.258 -35.906 -4.957 1 95.5 264 ASP A N 1
ATOM 2059 C CA . ASP A 1 264 ? 11.547 -36.281 -6.344 1 95.5 264 ASP A CA 1
ATOM 2060 C C . ASP A 1 264 ? 11.102 -35.156 -7.297 1 95.5 264 ASP A C 1
ATOM 2062 O O . ASP A 1 264 ? 11.828 -34.812 -8.234 1 95.5 264 ASP A O 1
ATOM 2066 N N . ASN A 1 265 ? 9.953 -34.656 -7.047 1 94.62 265 ASN A N 1
ATOM 2067 C CA . ASN A 1 265 ? 9.438 -33.562 -7.871 1 94.62 265 ASN A CA 1
ATOM 2068 C C . ASN A 1 265 ? 10.328 -32.344 -7.773 1 94.62 265 ASN A C 1
ATOM 2070 O O . ASN A 1 265 ? 10.602 -31.688 -8.781 1 94.62 265 ASN A O 1
ATOM 2074 N N . CYS A 1 266 ? 10.719 -31.969 -6.578 1 95.81 266 CYS A N 1
ATOM 2075 C CA . CYS A 1 266 ? 11.602 -30.828 -6.375 1 95.81 266 CYS A CA 1
ATOM 2076 C C . CYS A 1 266 ? 12.922 -31.016 -7.121 1 95.81 266 CYS A C 1
ATOM 2078 O O . CYS 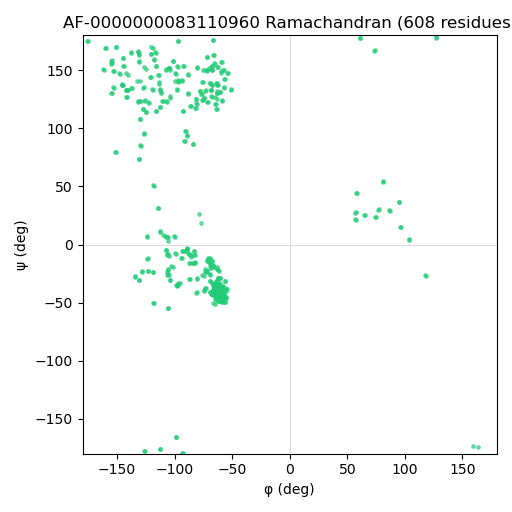A 1 266 ? 13.414 -30.094 -7.766 1 95.81 266 CYS A O 1
ATOM 2080 N N . ASN A 1 267 ? 13.469 -32.219 -7.027 1 96.62 267 ASN A N 1
ATOM 2081 C CA . ASN A 1 267 ? 14.711 -32.531 -7.73 1 96.62 267 ASN A CA 1
ATOM 2082 C C . ASN A 1 267 ? 14.539 -32.438 -9.242 1 96.62 267 ASN A C 1
ATOM 2084 O O . ASN A 1 267 ? 15.398 -31.906 -9.945 1 96.62 267 ASN A O 1
ATOM 2088 N N . MET A 1 268 ? 13.445 -33.031 -9.719 1 95.94 268 MET A N 1
ATOM 2089 C CA . MET A 1 268 ? 13.133 -32.938 -11.141 1 95.94 268 MET A CA 1
ATOM 2090 C C . MET A 1 268 ? 13.055 -31.484 -11.594 1 95.94 268 MET A C 1
ATOM 2092 O O . MET A 1 268 ? 13.609 -31.125 -12.633 1 95.94 268 MET A O 1
ATOM 2096 N N . LEU A 1 269 ? 12.406 -30.625 -10.875 1 96.38 269 LEU A N 1
ATOM 2097 C CA . LEU A 1 269 ? 12.297 -29.203 -11.188 1 96.38 269 LEU A CA 1
ATOM 2098 C C . LEU A 1 269 ? 13.664 -28.531 -11.148 1 96.38 269 LEU A C 1
ATOM 2100 O O . LEU A 1 269 ? 13.992 -27.719 -12.023 1 96.38 269 LEU A O 1
ATOM 2104 N N . ALA A 1 270 ? 14.43 -28.859 -10.141 1 97.38 270 ALA A N 1
ATOM 2105 C CA . ALA A 1 270 ? 15.766 -28.297 -10.016 1 97.38 270 ALA A CA 1
ATOM 2106 C C . ALA A 1 270 ? 16.625 -28.625 -11.227 1 97.38 270 ALA A C 1
ATOM 2108 O O . ALA A 1 270 ? 17.359 -27.766 -11.734 1 97.38 270 ALA A O 1
ATOM 2109 N N . GLU A 1 271 ? 16.547 -29.828 -11.695 1 97.38 271 GLU A N 1
ATOM 2110 C CA . GLU A 1 271 ? 17.297 -30.266 -12.875 1 97.38 271 GLU A CA 1
ATOM 2111 C C . GLU A 1 271 ? 16.891 -29.469 -14.117 1 97.38 271 GLU A C 1
ATOM 2113 O O . GLU A 1 271 ? 17.656 -29.359 -15.062 1 97.38 271 GLU A O 1
ATOM 2118 N N . ARG A 1 272 ? 15.75 -28.938 -14.031 1 97.56 272 ARG A N 1
ATOM 2119 C CA . ARG A 1 272 ? 15.219 -28.203 -15.18 1 97.56 272 ARG A CA 1
ATOM 2120 C C . ARG A 1 272 ? 15.391 -26.703 -15 1 97.56 272 ARG A C 1
ATOM 2122 O O . ARG A 1 272 ? 14.789 -25.906 -15.727 1 97.56 272 ARG A O 1
ATOM 2129 N N . GLY A 1 273 ? 16.062 -26.281 -14.016 1 97.31 273 GLY A N 1
ATOM 2130 C CA . GLY A 1 273 ? 16.469 -24.891 -13.867 1 97.31 273 GLY A CA 1
ATOM 2131 C C . GLY A 1 273 ? 15.641 -24.125 -12.859 1 97.31 273 GLY A C 1
ATOM 2132 O O . GLY A 1 273 ? 15.852 -22.938 -12.641 1 97.31 273 GLY A O 1
ATOM 2133 N N . VAL A 1 274 ? 14.727 -24.766 -12.172 1 97.75 274 VAL A N 1
ATOM 2134 C CA . VAL A 1 274 ? 13.891 -24.094 -11.18 1 97.75 274 VAL A CA 1
ATOM 2135 C C . VAL A 1 274 ? 14.688 -23.859 -9.898 1 97.75 274 VAL A C 1
ATOM 2137 O O . VAL A 1 274 ? 15.375 -24.75 -9.406 1 97.75 274 VAL A O 1
ATOM 2140 N N . THR A 1 275 ? 14.641 -22.609 -9.43 1 98.12 275 THR A N 1
ATOM 2141 C CA . THR A 1 275 ? 15.406 -22.25 -8.242 1 98.12 275 THR A CA 1
ATOM 2142 C C . THR A 1 275 ? 14.484 -22.062 -7.039 1 98.12 275 THR A C 1
ATOM 2144 O O . THR A 1 275 ? 14.93 -22.156 -5.895 1 98.12 275 THR A O 1
ATOM 2147 N N . ASP A 1 276 ? 13.227 -21.766 -7.254 1 97.69 276 ASP A N 1
ATOM 2148 C CA . ASP A 1 276 ? 12.211 -21.5 -6.234 1 97.69 276 ASP A CA 1
ATOM 2149 C C . ASP A 1 276 ? 10.93 -22.281 -6.512 1 97.69 276 ASP A C 1
ATOM 2151 O O . ASP A 1 276 ? 10.492 -22.375 -7.66 1 97.69 276 ASP A O 1
ATOM 2155 N N . THR A 1 277 ? 10.344 -22.781 -5.465 1 96.62 277 THR A N 1
ATOM 2156 C CA . THR A 1 277 ? 9.117 -23.531 -5.688 1 96.62 277 THR A CA 1
ATOM 2157 C C . THR A 1 277 ? 8.188 -23.438 -4.48 1 96.62 277 THR A C 1
ATOM 2159 O O . THR A 1 277 ? 8.539 -22.812 -3.475 1 96.62 277 THR A O 1
ATOM 2162 N N . TRP A 1 278 ? 6.957 -23.906 -4.613 1 94.75 278 TRP A N 1
ATOM 2163 C CA . TRP A 1 278 ? 5.914 -24.016 -3.598 1 94.75 278 TRP A CA 1
ATOM 2164 C C . TRP A 1 278 ? 5.371 -25.438 -3.529 1 94.75 278 TRP A C 1
ATOM 2166 O O . TRP A 1 278 ? 4.984 -26.016 -4.551 1 94.75 278 TRP A O 1
ATOM 2176 N N . VAL A 1 279 ? 5.422 -26.047 -2.357 1 93.5 279 VAL A N 1
ATOM 2177 C CA . VAL A 1 279 ? 4.883 -27.391 -2.186 1 93.5 279 VAL A CA 1
ATOM 2178 C C . VAL A 1 279 ? 3.371 -27.312 -1.98 1 93.5 279 VAL A C 1
ATOM 2180 O O . VAL A 1 279 ? 2.898 -26.734 -0.997 1 93.5 279 VAL A O 1
ATOM 2183 N N . ASN A 1 280 ? 2.662 -27.875 -2.857 1 87.75 280 ASN A N 1
ATOM 2184 C CA . ASN A 1 280 ? 1.205 -27.875 -2.814 1 87.75 280 ASN A CA 1
ATOM 2185 C C . ASN A 1 280 ? 0.676 -28.609 -1.595 1 87.75 280 ASN A C 1
ATOM 2187 O O . ASN A 1 280 ? 0.96 -29.797 -1.418 1 87.75 280 ASN A O 1
ATOM 2191 N N . PRO A 1 281 ? -0.128 -27.922 -0.853 1 92.44 281 PRO A N 1
ATOM 2192 C CA . PRO A 1 281 ? -0.719 -28.656 0.272 1 92.44 281 PRO A CA 1
ATOM 2193 C C . PRO A 1 281 ? -1.801 -29.641 -0.165 1 92.44 281 PRO A C 1
ATOM 2195 O O . PRO A 1 281 ? -2.438 -29.438 -1.202 1 92.44 281 PRO A O 1
ATOM 2198 N N . PRO A 1 282 ? -1.973 -30.797 0.624 1 94.06 282 PRO A N 1
ATOM 2199 C CA . PRO A 1 282 ? -3.162 -31.625 0.422 1 94.06 282 PRO A CA 1
ATOM 2200 C C . PRO A 1 282 ? -4.453 -30.906 0.825 1 94.06 282 PRO A C 1
ATOM 2202 O O . PRO A 1 282 ? -4.43 -29.734 1.168 1 94.06 282 PRO A O 1
ATOM 2205 N N . ALA A 1 283 ? -5.535 -31.625 0.565 1 93.69 283 ALA A N 1
ATOM 2206 C CA . ALA A 1 283 ? -6.773 -31.109 1.146 1 93.69 283 ALA A CA 1
ATOM 2207 C C . ALA A 1 283 ? -6.672 -31.016 2.666 1 93.69 283 ALA A C 1
ATOM 2209 O O . ALA A 1 283 ? -6.316 -32 3.328 1 93.69 283 ALA A O 1
ATOM 2210 N N . LEU A 1 284 ? -6.906 -29.812 3.158 1 95.88 284 LEU A N 1
ATOM 2211 C CA . LEU A 1 284 ? -6.75 -29.578 4.59 1 95.88 284 LEU A CA 1
ATOM 2212 C C . LEU A 1 284 ? -8.062 -29.109 5.207 1 95.88 284 LEU A C 1
ATOM 2214 O O . LEU A 1 284 ? -8.969 -28.672 4.492 1 95.88 284 LEU A O 1
ATOM 2218 N N . ASP A 1 285 ? -8.172 -29.172 6.551 1 94 285 ASP A N 1
ATOM 2219 C CA . ASP A 1 285 ? -9.43 -28.875 7.223 1 94 285 ASP A CA 1
ATOM 2220 C C . ASP A 1 285 ? -9.383 -27.516 7.922 1 94 285 ASP A C 1
ATOM 2222 O O . ASP A 1 285 ? -10.305 -27.156 8.664 1 94 285 ASP A O 1
ATOM 2226 N N . GLY A 1 286 ? -8.305 -26.859 7.746 1 97.44 286 GLY A N 1
ATOM 2227 C CA . GLY A 1 286 ? -8.25 -25.562 8.406 1 97.44 286 GLY A CA 1
ATOM 2228 C C . GLY A 1 286 ? -6.844 -25 8.516 1 97.44 286 GLY A C 1
ATOM 2229 O O . GLY A 1 286 ? -5.891 -25.609 8.023 1 97.44 286 GLY A O 1
ATOM 2230 N N . LEU A 1 287 ? -6.801 -23.875 9.227 1 98.19 287 LEU A N 1
ATOM 2231 C CA . LEU A 1 287 ? -5.555 -23.125 9.352 1 98.19 287 LEU A CA 1
ATOM 2232 C C . LEU A 1 287 ? -4.504 -23.938 10.102 1 98.19 287 LEU A C 1
ATOM 2234 O O . LEU A 1 287 ? -3.342 -23.984 9.688 1 98.19 287 LEU A O 1
ATOM 2238 N N . SER A 1 288 ? -4.914 -24.578 11.188 1 98.38 288 SER A N 1
ATOM 2239 C CA . SER A 1 288 ? -3.965 -25.359 11.977 1 98.38 288 SER A CA 1
ATOM 2240 C C 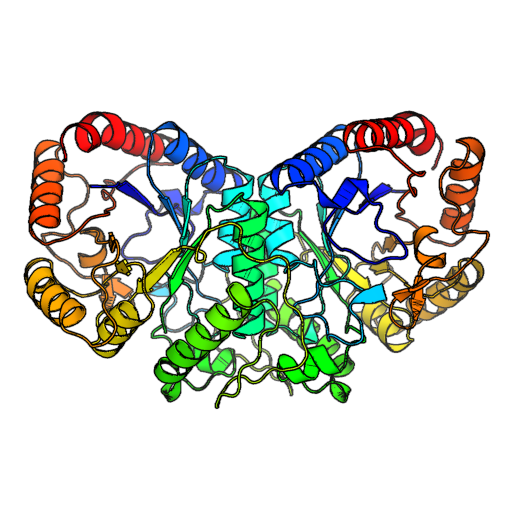. SER A 1 288 ? -3.314 -26.453 11.141 1 98.38 288 SER A C 1
ATOM 2242 O O . SER A 1 288 ? -2.102 -26.656 11.203 1 98.38 288 SER A O 1
ATOM 2244 N N . ALA A 1 289 ? -4.113 -27.141 10.352 1 98 289 ALA A N 1
ATOM 2245 C CA . ALA A 1 289 ? -3.6 -28.172 9.469 1 98 289 ALA A CA 1
ATOM 2246 C C . ALA A 1 289 ? -2.643 -27.594 8.43 1 98 289 ALA A C 1
ATOM 2248 O O . ALA A 1 289 ? -1.658 -28.234 8.055 1 98 289 ALA A O 1
ATOM 2249 N N . TYR A 1 290 ? -2.941 -26.453 7.941 1 97.81 290 TYR A N 1
ATOM 2250 C CA . TYR A 1 290 ? -2.074 -25.781 6.977 1 97.81 290 TYR A CA 1
ATOM 2251 C C . TYR A 1 290 ? -0.72 -25.453 7.598 1 97.81 290 TYR A C 1
ATOM 2253 O O . TYR A 1 290 ? 0.324 -25.703 6.992 1 97.81 290 TYR A O 1
ATOM 2261 N N . LEU A 1 291 ? -0.738 -24.891 8.836 1 98.62 291 LEU A N 1
ATOM 2262 C CA . LEU A 1 291 ? 0.497 -24.578 9.547 1 98.62 291 LEU A CA 1
ATOM 2263 C C . LEU A 1 291 ? 1.312 -25.844 9.805 1 98.62 291 LEU A C 1
ATOM 2265 O O . LEU A 1 291 ? 2.539 -25.828 9.68 1 98.62 291 LEU A O 1
ATOM 2269 N N . ASP A 1 292 ? 0.633 -26.938 10.125 1 98.19 292 ASP A N 1
ATOM 2270 C CA . ASP A 1 292 ? 1.306 -28.219 10.305 1 98.19 292 ASP A CA 1
ATOM 2271 C C . ASP A 1 292 ? 1.958 -28.688 9.008 1 98.19 292 ASP A C 1
ATOM 2273 O O . ASP A 1 292 ? 3.062 -29.234 9.023 1 98.19 292 ASP A O 1
ATOM 2277 N N . HIS A 1 293 ? 1.265 -28.5 7.945 1 97.44 293 HIS A N 1
ATOM 2278 C CA . HIS A 1 293 ? 1.815 -28.875 6.648 1 97.44 293 HIS A CA 1
ATOM 2279 C C . HIS A 1 293 ? 3.068 -28.078 6.324 1 97.44 293 HIS A C 1
ATOM 2281 O O . HIS A 1 293 ? 4.051 -28.625 5.816 1 97.44 293 HIS A O 1
ATOM 2287 N N . MET A 1 294 ? 3.035 -26.812 6.578 1 98.06 294 MET A N 1
ATOM 2288 C CA . MET A 1 294 ? 4.215 -25.969 6.367 1 98.06 294 MET A CA 1
ATOM 2289 C C . MET A 1 294 ? 5.395 -26.484 7.191 1 98.06 294 MET A C 1
ATOM 2291 O O . MET A 1 294 ? 6.527 -26.5 6.711 1 98.06 294 MET A O 1
ATOM 2295 N N . GLN A 1 295 ? 5.117 -26.812 8.43 1 98.38 295 GLN A N 1
ATOM 2296 C CA . GLN A 1 295 ? 6.152 -27.375 9.297 1 98.38 295 GLN A CA 1
ATOM 2297 C C . GLN A 1 295 ? 6.699 -28.672 8.734 1 98.38 295 GLN A C 1
ATOM 2299 O O . GLN A 1 295 ? 7.91 -28.906 8.766 1 98.38 295 GLN A O 1
ATOM 2304 N N . TRP A 1 296 ? 5.797 -29.516 8.297 1 97.81 296 TRP A N 1
ATOM 2305 C CA . TRP A 1 296 ? 6.199 -30.766 7.676 1 97.81 296 TRP A CA 1
ATOM 2306 C C . TRP A 1 296 ? 7.125 -30.516 6.492 1 97.81 296 TRP A C 1
ATOM 2308 O O . TRP A 1 296 ? 8.164 -31.172 6.359 1 97.81 296 TRP A O 1
ATOM 2318 N N . VAL A 1 297 ? 6.797 -29.578 5.633 1 97.38 297 VAL A N 1
ATOM 2319 C CA . VAL A 1 297 ? 7.641 -29.25 4.492 1 97.38 297 VAL A CA 1
ATOM 2320 C C . VAL A 1 297 ? 9.016 -28.797 4.98 1 97.38 297 VAL A C 1
ATOM 2322 O O . VAL A 1 297 ? 10.039 -29.25 4.465 1 97.38 297 VAL A O 1
ATOM 2325 N N . ALA A 1 298 ? 9.055 -27.922 5.953 1 97.69 298 ALA A N 1
ATOM 2326 C CA . ALA A 1 298 ? 10.289 -27.344 6.477 1 97.69 298 ALA A CA 1
ATOM 2327 C C . ALA A 1 298 ? 11.195 -28.422 7.059 1 97.69 298 ALA A C 1
ATOM 2329 O O . ALA A 1 298 ? 12.422 -28.359 6.93 1 97.69 298 ALA A O 1
ATOM 2330 N N . GLU A 1 299 ? 10.617 -29.453 7.637 1 97.5 299 GLU A N 1
ATOM 2331 C CA . GLU A 1 299 ? 11.391 -30.438 8.383 1 97.5 299 GLU A CA 1
ATOM 2332 C C . GLU A 1 299 ? 11.711 -31.656 7.516 1 97.5 299 GLU A C 1
ATOM 2334 O O . GLU A 1 299 ? 12.797 -32.219 7.617 1 97.5 299 GLU A O 1
ATOM 2339 N N . GLU A 1 300 ? 10.773 -31.953 6.633 1 96.75 300 GLU A N 1
ATOM 2340 C CA . GLU A 1 300 ? 10.891 -33.25 5.934 1 96.75 300 GLU A CA 1
ATOM 2341 C C . GLU A 1 300 ? 11.352 -33.031 4.496 1 96.75 300 GLU A C 1
ATOM 2343 O O . GLU A 1 300 ? 11.883 -33.969 3.877 1 96.75 300 GLU A O 1
ATOM 2348 N N . ILE A 1 301 ? 11.086 -31.891 3.951 1 96.69 301 ILE A N 1
ATOM 2349 C CA . ILE A 1 301 ? 11.359 -31.703 2.529 1 96.69 301 ILE A CA 1
ATOM 2350 C C . ILE A 1 301 ? 12.594 -30.828 2.35 1 96.69 301 ILE A C 1
ATOM 2352 O O . ILE A 1 301 ? 13.586 -31.25 1.753 1 96.69 301 ILE A O 1
ATOM 2356 N N . ILE A 1 302 ? 12.602 -29.656 2.936 1 95.94 302 ILE A N 1
ATOM 2357 C CA . ILE A 1 302 ? 13.578 -28.609 2.668 1 95.94 302 ILE A CA 1
ATOM 2358 C C . ILE A 1 302 ? 14.984 -29.125 2.926 1 95.94 302 ILE A C 1
ATOM 2360 O O . ILE A 1 302 ? 15.875 -28.969 2.092 1 95.94 302 ILE A O 1
ATOM 2364 N N . PRO A 1 303 ? 15.242 -29.906 4.031 1 95.62 303 PRO A N 1
ATOM 2365 C CA . PRO A 1 303 ? 16.609 -30.359 4.289 1 95.62 303 PRO A CA 1
ATOM 2366 C C . PRO A 1 303 ? 17.078 -31.422 3.287 1 95.62 303 PRO A C 1
ATOM 2368 O O . PRO A 1 303 ? 18.266 -31.734 3.219 1 95.62 303 PRO A O 1
ATOM 2371 N N . LYS A 1 304 ? 16.172 -31.938 2.518 1 95.31 304 LYS A N 1
ATOM 2372 C CA . LYS A 1 304 ? 16.5 -33.094 1.677 1 95.31 304 LYS A CA 1
ATOM 2373 C C . LYS A 1 304 ? 16.609 -32.688 0.208 1 95.31 304 LYS A C 1
ATOM 2375 O O . LYS A 1 304 ? 16.844 -33.531 -0.657 1 95.31 304 LYS A O 1
ATOM 2380 N N . VAL A 1 305 ? 16.219 -31.453 -0.017 1 92.38 305 VAL A N 1
ATOM 2381 C CA . VAL A 1 305 ? 16.281 -30.953 -1.386 1 92.38 305 VAL A CA 1
ATOM 2382 C C . VAL A 1 305 ? 17.438 -29.953 -1.518 1 92.38 305 VAL A C 1
ATOM 2384 O O . VAL A 1 305 ? 17.688 -29.156 -0.607 1 92.38 305 VAL A O 1
ATOM 2387 N N . ALA A 1 306 ? 18.328 -30.172 -2.377 1 70.94 306 ALA A N 1
ATOM 2388 C CA . ALA A 1 306 ? 19.5 -29.312 -2.615 1 70.94 306 ALA A CA 1
ATOM 2389 C C . ALA A 1 306 ? 19.109 -28.031 -3.328 1 70.94 306 ALA A C 1
ATOM 2391 O O . ALA A 1 306 ? 18.094 -28 -4.039 1 70.94 306 ALA A O 1
ATOM 2392 N N . MET B 1 1 ? -11.492 15.055 23.391 1 95.44 1 MET B N 1
ATOM 2393 C CA . MET B 1 1 ? -10.492 15.297 22.359 1 95.44 1 MET B CA 1
ATOM 2394 C C . MET B 1 1 ? -9.602 14.07 22.156 1 95.44 1 MET B C 1
ATOM 2396 O O . MET B 1 1 ? -9.234 13.406 23.125 1 95.44 1 MET B O 1
ATOM 2400 N N . ARG B 1 2 ? -9.352 13.766 20.938 1 97.06 2 ARG B N 1
ATOM 2401 C CA . ARG B 1 2 ? -8.484 12.641 20.609 1 97.06 2 ARG B CA 1
ATOM 2402 C C . ARG B 1 2 ? -7.117 13.125 20.141 1 97.06 2 ARG B C 1
ATOM 2404 O O . ARG B 1 2 ? -6.996 14.211 19.578 1 97.06 2 ARG B O 1
ATOM 2411 N N . PHE B 1 3 ? -6.109 12.281 20.375 1 98 3 PHE B N 1
ATOM 2412 C CA . PHE B 1 3 ? -4.734 12.68 20.094 1 98 3 PHE B CA 1
ATOM 2413 C C . PHE B 1 3 ? -4.105 11.734 19.062 1 98 3 PHE B C 1
ATOM 2415 O O . PHE B 1 3 ? -4.23 10.516 19.188 1 98 3 PHE B O 1
ATOM 2422 N N . THR B 1 4 ? -3.467 12.344 18.125 1 97.44 4 THR B N 1
ATOM 2423 C CA . THR B 1 4 ? -2.852 11.609 17.016 1 97.44 4 THR B CA 1
ATOM 2424 C C . THR B 1 4 ? -1.347 11.859 16.969 1 97.44 4 THR B C 1
ATOM 2426 O O . THR B 1 4 ? -0.834 12.719 17.703 1 97.44 4 THR B O 1
ATOM 2429 N N . VAL B 1 5 ? -0.666 11.094 16.156 1 96.94 5 VAL B N 1
ATOM 2430 C CA . VAL B 1 5 ? 0.776 11.234 15.992 1 96.94 5 VAL B CA 1
ATOM 2431 C C . VAL B 1 5 ? 1.122 11.266 14.5 1 96.94 5 VAL B C 1
ATOM 2433 O O . VAL B 1 5 ? 0.74 10.367 13.75 1 96.94 5 VAL B O 1
ATOM 2436 N N . TYR B 1 6 ? 1.756 12.297 14.125 1 93.69 6 TYR B N 1
ATOM 2437 C CA . TYR B 1 6 ? 2.451 12.25 12.844 1 93.69 6 TYR B CA 1
ATOM 2438 C C . TYR B 1 6 ? 3.73 11.43 12.945 1 93.69 6 TYR B C 1
ATOM 2440 O O . TYR B 1 6 ? 4.609 11.734 13.758 1 93.69 6 TYR B O 1
ATOM 2448 N N . LEU B 1 7 ? 3.855 10.461 12.141 1 98.06 7 LEU B N 1
ATOM 2449 C CA . LEU B 1 7 ? 5.02 9.586 12.242 1 98.06 7 LEU B CA 1
ATOM 2450 C C . LEU B 1 7 ? 6.27 10.289 11.711 1 98.06 7 LEU B C 1
ATOM 2452 O O . LEU B 1 7 ? 6.238 10.906 10.648 1 98.06 7 LEU B O 1
ATOM 2456 N N . PRO B 1 8 ? 7.375 10.219 12.5 1 97.5 8 PRO B N 1
ATOM 2457 C CA . PRO B 1 8 ? 8.609 10.906 12.109 1 97.5 8 PRO B CA 1
ATOM 2458 C C . PRO B 1 8 ? 9.273 10.281 10.883 1 97.5 8 PRO B C 1
ATOM 2460 O O . PRO B 1 8 ? 9.062 9.094 10.609 1 97.5 8 PRO B O 1
ATOM 2463 N N . ASN B 1 9 ? 10 11.078 10.109 1 97.69 9 ASN B N 1
ATOM 2464 C CA . ASN B 1 9 ? 10.773 10.711 8.93 1 97.69 9 ASN B CA 1
ATOM 2465 C C . ASN B 1 9 ? 9.875 10.219 7.805 1 97.69 9 ASN B C 1
ATOM 2467 O O . ASN B 1 9 ? 10.289 9.383 6.992 1 97.69 9 ASN B O 1
ATOM 2471 N N . CYS B 1 10 ? 8.648 10.633 7.797 1 97.12 10 CYS B N 1
ATOM 2472 C CA . CYS B 1 10 ? 7.75 10.289 6.695 1 97.12 10 CYS B CA 1
ATOM 2473 C C . CYS B 1 10 ? 7.645 11.438 5.703 1 97.12 10 CYS B C 1
ATOM 2475 O O . CYS B 1 10 ? 7.047 11.289 4.633 1 97.12 10 CYS B O 1
ATOM 2477 N N . MET B 1 11 ? 8.195 12.523 6.051 1 95.19 11 MET B N 1
ATOM 2478 C CA . MET B 1 11 ? 8.375 13.68 5.176 1 95.19 11 MET B CA 1
ATOM 2479 C C . MET B 1 11 ? 9.547 14.531 5.637 1 95.19 11 MET B C 1
ATOM 2481 O O . MET B 1 11 ? 9.953 14.469 6.801 1 95.19 11 MET B O 1
ATOM 2485 N N . HIS B 1 12 ? 10.141 15.281 4.73 1 96.06 12 HIS B N 1
ATOM 2486 C CA . HIS B 1 12 ? 11.227 16.203 5.043 1 96.06 12 HIS B CA 1
ATOM 2487 C C . HIS B 1 12 ? 10.828 17.641 4.723 1 96.06 12 HIS B C 1
ATOM 2489 O O . HIS B 1 12 ? 11.57 18.344 4.031 1 96.06 12 HIS B O 1
ATOM 2495 N N . VAL B 1 13 ? 9.664 18.031 5.234 1 94.56 13 VAL B N 1
ATOM 2496 C CA . VAL B 1 13 ? 9.242 19.422 5.113 1 94.56 13 VAL B CA 1
ATOM 2497 C C . VAL B 1 13 ? 10.039 20.281 6.086 1 94.56 13 VAL B C 1
ATOM 2499 O O . VAL B 1 13 ? 10.016 20.047 7.297 1 94.56 13 VAL B O 1
ATOM 2502 N N . ALA B 1 14 ? 10.664 21.281 5.652 1 94.5 14 ALA B N 1
ATOM 2503 C CA . ALA B 1 14 ? 11.633 22.078 6.406 1 94.5 14 ALA B CA 1
ATOM 2504 C C . ALA B 1 14 ? 11 22.672 7.66 1 94.5 14 ALA B C 1
ATOM 2506 O O . ALA B 1 14 ? 11.641 22.75 8.711 1 94.5 14 ALA B O 1
ATOM 2507 N N . ALA B 1 15 ? 9.773 23.047 7.629 1 91.38 15 ALA B N 1
ATOM 2508 C CA . ALA B 1 15 ? 9.102 23.781 8.695 1 91.38 15 ALA B CA 1
ATOM 2509 C C . ALA B 1 15 ? 8.844 22.891 9.906 1 91.38 15 ALA B C 1
ATOM 2511 O O . ALA B 1 15 ? 8.711 23.375 11.031 1 91.38 15 ALA B O 1
ATOM 2512 N N . ILE B 1 16 ? 8.781 21.547 9.68 1 89.94 16 ILE B N 1
ATOM 2513 C CA . ILE B 1 16 ? 8.266 20.734 10.773 1 89.94 16 ILE B CA 1
ATOM 2514 C C . ILE B 1 16 ? 9.242 19.594 11.078 1 89.94 16 ILE B C 1
ATOM 2516 O O . ILE B 1 16 ? 9.289 19.094 12.195 1 89.94 16 ILE B O 1
ATOM 2520 N N . THR B 1 17 ? 10.094 19.188 10.102 1 94.38 17 THR B N 1
ATOM 2521 C CA . THR B 1 17 ? 10.984 18.047 10.273 1 94.38 17 THR B CA 1
ATOM 2522 C C . THR B 1 17 ? 12.195 18.438 11.117 1 94.38 17 THR B C 1
ATOM 2524 O O . THR B 1 17 ? 12.812 19.469 10.891 1 94.38 17 THR B O 1
ATOM 2527 N N . GLN B 1 18 ? 12.5 17.641 12.078 1 95.31 18 GLN B N 1
ATOM 2528 C CA . GLN B 1 18 ? 13.68 17.859 12.914 1 95.31 18 GLN B CA 1
ATOM 2529 C C . GLN B 1 18 ? 14.859 17.016 12.43 1 95.31 18 GLN B C 1
ATOM 2531 O O . GLN B 1 18 ? 14.672 15.906 11.914 1 95.31 18 GLN B O 1
ATOM 2536 N N . PRO B 1 19 ? 16.094 17.422 12.656 1 96.25 19 PRO B N 1
ATOM 2537 C CA . PRO B 1 19 ? 17.281 16.766 12.094 1 96.25 19 PRO B CA 1
ATOM 2538 C C . PRO B 1 19 ? 17.406 15.312 12.508 1 96.25 19 PRO B C 1
ATOM 2540 O O . PRO B 1 19 ? 17.797 14.461 11.695 1 96.25 19 PRO B O 1
ATOM 2543 N N . TRP B 1 20 ? 17.047 15 13.742 1 97.25 20 TRP B N 1
ATOM 2544 C CA . TRP B 1 20 ? 17.234 13.641 14.25 1 97.25 20 TRP B CA 1
ATOM 2545 C C . TRP B 1 20 ? 16.359 12.648 13.5 1 97.25 20 TRP B C 1
ATOM 2547 O O . TRP B 1 20 ? 16.625 11.445 13.484 1 97.25 20 TRP B O 1
ATOM 2557 N N . GLU B 1 21 ? 15.312 13.109 12.828 1 97.75 21 GLU B N 1
ATOM 2558 C CA . GLU B 1 21 ? 14.359 12.234 12.148 1 97.75 21 GLU B CA 1
ATOM 2559 C C . GLU B 1 21 ? 15 11.555 10.938 1 97.75 21 GLU B C 1
ATOM 2561 O O . GLU B 1 21 ? 14.609 10.445 10.562 1 97.75 21 GLU B O 1
ATOM 2566 N N . HIS B 1 22 ? 16.016 12.148 10.352 1 97.06 22 HIS B N 1
ATOM 2567 C CA . HIS B 1 22 ? 16.594 11.695 9.094 1 97.06 22 HIS B CA 1
ATOM 2568 C C . HIS B 1 22 ? 17.266 10.336 9.25 1 97.06 22 HIS B C 1
ATOM 2570 O O . HIS B 1 22 ? 17.516 9.641 8.258 1 97.06 22 HIS B O 1
ATOM 2576 N N . GLN B 1 23 ? 17.562 9.969 10.477 1 97.12 23 GLN B N 1
ATOM 2577 C CA . GLN B 1 23 ? 18.312 8.734 10.703 1 97.12 23 GLN B CA 1
ATOM 2578 C C . GLN B 1 23 ? 17.359 7.559 10.938 1 97.12 23 GLN B C 1
ATOM 2580 O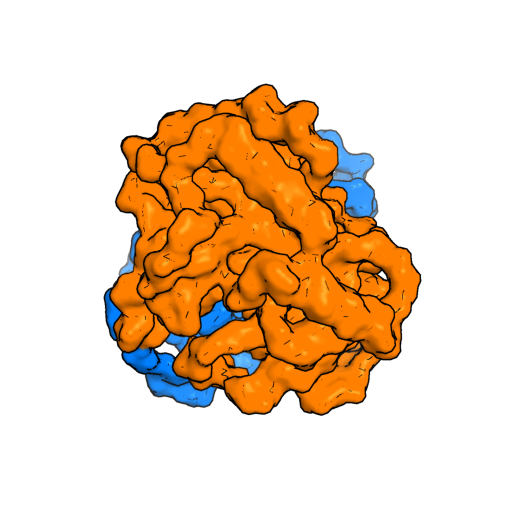 O . GLN B 1 23 ? 17.812 6.422 11.094 1 97.12 23 GLN B O 1
ATOM 2585 N N . LEU B 1 24 ? 16.125 7.832 11.008 1 98.44 24 LEU B N 1
ATOM 2586 C CA . LEU B 1 24 ? 15.164 6.793 11.375 1 98.44 24 LEU B CA 1
ATOM 2587 C C . LEU B 1 24 ? 14.914 5.844 10.203 1 98.44 24 LEU B C 1
ATOM 2589 O O . LEU B 1 24 ? 14.844 6.273 9.055 1 98.44 24 LEU B O 1
ATOM 2593 N N . SER B 1 25 ? 14.812 4.562 10.523 1 98.12 25 SER B N 1
ATOM 2594 C CA . SER B 1 25 ? 14.477 3.51 9.57 1 98.12 25 SER B CA 1
ATOM 2595 C C . SER B 1 25 ? 12.992 3.17 9.633 1 98.12 25 SER B C 1
ATOM 2597 O O . SER B 1 25 ? 12.25 3.719 10.453 1 98.12 25 SER B O 1
ATOM 2599 N N . GLY B 1 26 ? 12.625 2.283 8.711 1 98.44 26 GLY B N 1
ATOM 2600 C CA . GLY B 1 26 ? 11.266 1.767 8.773 1 98.44 26 GLY B CA 1
ATOM 2601 C C . GLY B 1 26 ? 10.938 1.103 10.102 1 98.44 26 GLY B C 1
ATOM 2602 O O . GLY B 1 26 ? 9.836 1.263 10.625 1 98.44 26 GLY B O 1
ATOM 2603 N N . ALA B 1 27 ? 11.859 0.41 10.617 1 98.31 27 ALA B N 1
ATOM 2604 C CA . ALA B 1 27 ? 11.672 -0.252 11.906 1 98.31 27 ALA B CA 1
ATOM 2605 C C . ALA B 1 27 ? 11.453 0.767 13.023 1 98.31 27 ALA B C 1
ATOM 2607 O O . ALA B 1 27 ? 10.664 0.531 13.938 1 98.31 27 ALA B O 1
ATOM 2608 N N . ASP B 1 28 ? 12.164 1.896 12.953 1 98.75 28 ASP B N 1
ATOM 2609 C CA . ASP B 1 28 ? 11.984 2.955 13.945 1 98.75 28 ASP B CA 1
ATOM 2610 C C . ASP B 1 28 ? 10.594 3.568 13.844 1 98.75 28 ASP B C 1
ATOM 2612 O O . ASP B 1 28 ? 9.969 3.859 14.867 1 98.75 28 ASP B O 1
ATOM 2616 N N . ILE B 1 29 ? 10.125 3.74 12.648 1 98.69 29 ILE B N 1
ATOM 2617 C CA . ILE B 1 29 ? 8.789 4.285 12.438 1 98.69 29 ILE B CA 1
ATOM 2618 C C . ILE B 1 29 ? 7.746 3.34 13.031 1 98.69 29 ILE B C 1
ATOM 2620 O O . ILE B 1 29 ? 6.816 3.779 13.711 1 98.69 29 ILE B O 1
ATOM 2624 N N . ALA B 1 30 ? 7.918 2.037 12.781 1 98.75 30 ALA B N 1
ATOM 2625 C CA . ALA B 1 30 ? 7.035 1.03 13.367 1 98.75 30 ALA B CA 1
ATOM 2626 C C . ALA B 1 30 ? 7.055 1.098 14.891 1 98.75 30 ALA B C 1
ATOM 2628 O O . ALA B 1 30 ? 6.008 0.997 15.539 1 98.75 30 ALA B O 1
ATOM 2629 N N . ARG B 1 31 ? 8.219 1.248 15.461 1 98.69 31 ARG B N 1
ATOM 2630 C CA . ARG B 1 31 ? 8.375 1.352 16.906 1 98.69 31 ARG B CA 1
ATOM 2631 C C . ARG B 1 31 ? 7.598 2.545 17.453 1 98.69 31 ARG B C 1
ATOM 2633 O O . ARG B 1 31 ? 6.953 2.445 18.5 1 98.69 31 ARG B O 1
ATOM 2640 N N . VAL B 1 32 ? 7.629 3.668 16.766 1 98.88 32 VAL B N 1
ATOM 2641 C CA . VAL B 1 32 ? 6.898 4.859 17.188 1 98.88 32 VAL B CA 1
ATOM 2642 C C . VAL B 1 32 ? 5.398 4.586 17.141 1 98.88 32 VAL B C 1
ATOM 2644 O O . VAL B 1 32 ? 4.668 4.949 18.062 1 98.88 32 VAL B O 1
ATOM 2647 N N . ALA B 1 33 ? 4.953 3.934 16.094 1 98.94 33 ALA B N 1
ATOM 2648 C CA . ALA B 1 33 ? 3.533 3.605 15.961 1 98.94 33 ALA B CA 1
ATOM 2649 C C . ALA B 1 33 ? 3.09 2.662 17.078 1 98.94 33 ALA B C 1
ATOM 2651 O O . ALA B 1 33 ? 2.004 2.824 17.641 1 98.94 33 ALA B O 1
ATOM 2652 N N . GLN B 1 34 ? 3.906 1.664 17.375 1 98.88 34 GLN B N 1
ATOM 2653 C CA . GLN B 1 34 ? 3.611 0.73 18.469 1 98.88 34 GLN B CA 1
ATOM 2654 C C . GLN B 1 34 ? 3.539 1.449 19.812 1 98.88 34 GLN B C 1
ATOM 2656 O O . GLN B 1 34 ? 2.668 1.157 20.625 1 98.88 34 GLN B O 1
ATOM 2661 N N . HIS B 1 35 ? 4.496 2.354 19.984 1 98.88 35 HIS B N 1
ATOM 2662 C CA . HIS B 1 35 ? 4.504 3.141 21.219 1 98.88 35 HIS B CA 1
ATOM 2663 C C . HIS B 1 35 ? 3.242 3.988 21.328 1 98.88 35 HIS B C 1
ATOM 2665 O O . HIS B 1 35 ? 2.633 4.055 22.406 1 98.88 35 HIS B O 1
ATOM 2671 N N . ALA B 1 36 ? 2.844 4.625 20.234 1 98.81 36 ALA B N 1
ATOM 2672 C CA . ALA B 1 36 ? 1.608 5.402 20.203 1 98.81 36 ALA B CA 1
ATOM 2673 C C . ALA B 1 36 ? 0.409 4.543 20.594 1 98.81 36 ALA B C 1
ATOM 2675 O O . ALA B 1 36 ? -0.424 4.957 21.406 1 98.81 36 ALA B O 1
ATOM 2676 N N . GLU B 1 37 ? 0.364 3.357 20.047 1 98.62 37 GLU B N 1
ATOM 2677 C CA . GLU B 1 37 ? -0.708 2.408 20.344 1 98.62 37 GLU B CA 1
ATOM 2678 C C . GLU B 1 37 ? -0.746 2.053 21.812 1 98.62 37 GLU B C 1
ATOM 2680 O O . GLU B 1 37 ? -1.81 2.078 22.438 1 98.62 37 GLU B O 1
ATOM 2685 N N . GLN B 1 38 ? 0.365 1.767 22.375 1 98.5 38 GLN B N 1
ATOM 2686 C CA . GLN B 1 38 ? 0.472 1.375 23.781 1 98.5 38 GLN B CA 1
ATOM 2687 C C . GLN B 1 38 ? 0.046 2.514 24.703 1 98.5 38 GLN B C 1
ATOM 2689 O O . GLN B 1 38 ? -0.517 2.273 25.781 1 98.5 38 GLN B O 1
ATOM 2694 N N . LEU B 1 39 ? 0.328 3.754 24.266 1 98.38 39 LEU B N 1
ATOM 2695 C CA . LEU B 1 39 ? 0.084 4.926 25.109 1 98.38 39 LEU B CA 1
ATOM 2696 C C . LEU B 1 39 ? -1.357 5.402 24.953 1 98.38 39 LEU B C 1
ATOM 2698 O O . LEU B 1 39 ? -1.78 6.328 25.656 1 98.38 39 LEU B O 1
ATOM 2702 N N . GLY B 1 40 ? -2.08 4.859 24.016 1 96.88 40 GLY B N 1
ATOM 2703 C CA . GLY B 1 40 ? -3.496 5.164 23.906 1 96.88 40 GLY B CA 1
ATOM 2704 C C . GLY B 1 40 ? -3.793 6.273 22.906 1 96.88 40 GLY B C 1
ATOM 2705 O O . GLY B 1 40 ? -4.875 6.859 22.922 1 96.88 40 GLY B O 1
ATOM 2706 N N . TYR B 1 41 ? -2.838 6.625 22.047 1 98.38 41 TYR B N 1
ATOM 2707 C CA . TYR B 1 41 ? -3.141 7.539 20.953 1 98.38 41 TYR B CA 1
ATOM 2708 C C . TYR B 1 41 ? -4.188 6.945 20.016 1 98.38 41 TYR B C 1
ATOM 2710 O O . TYR B 1 41 ? -4.277 5.723 19.859 1 98.38 41 TYR B O 1
ATOM 2718 N N . SER B 1 42 ? -4.926 7.82 19.375 1 97.62 42 SER B N 1
ATOM 2719 C CA . SER B 1 42 ? -6.082 7.359 18.625 1 97.62 42 SER B CA 1
ATOM 2720 C C . SER B 1 42 ? -5.691 6.969 17.203 1 97.62 42 SER B C 1
ATOM 2722 O O . SER B 1 42 ? -6.344 6.129 16.578 1 97.62 42 SER B O 1
ATOM 2724 N N . MET B 1 43 ? -4.641 7.637 16.672 1 98.31 43 MET B N 1
ATOM 2725 C CA . MET B 1 43 ? -4.312 7.469 15.258 1 98.31 43 MET B CA 1
ATOM 2726 C C . MET B 1 43 ? -2.887 7.922 14.969 1 98.31 43 MET B C 1
ATOM 2728 O O . MET B 1 43 ? -2.357 8.789 15.664 1 98.31 43 MET B O 1
ATOM 2732 N N . VAL B 1 44 ? -2.287 7.328 14 1 98.62 44 VAL B N 1
ATOM 2733 C CA . VAL B 1 44 ? -1.037 7.816 13.43 1 98.62 44 VAL B CA 1
ATOM 2734 C C . VAL B 1 44 ? -1.258 8.211 11.969 1 98.62 44 VAL B C 1
ATOM 2736 O O . VAL B 1 44 ? -2.15 7.684 11.305 1 98.62 44 VAL B O 1
ATOM 2739 N N . PHE B 1 45 ? -0.405 9.172 11.438 1 96.31 45 PHE B N 1
ATOM 2740 C CA . PHE B 1 45 ? -0.549 9.672 10.078 1 96.31 45 PHE B CA 1
ATOM 2741 C C . PHE B 1 45 ? 0.765 9.547 9.312 1 96.31 45 PHE B C 1
ATOM 2743 O O . PHE B 1 45 ? 1.843 9.602 9.906 1 96.31 45 PHE B O 1
ATOM 2750 N N . LEU B 1 46 ? 0.609 9.43 8.07 1 96.69 46 LEU B N 1
ATOM 2751 C CA . LEU B 1 46 ? 1.724 9.617 7.148 1 96.69 46 LEU B CA 1
ATOM 2752 C C . LEU B 1 46 ? 1.266 10.328 5.883 1 96.69 46 LEU B C 1
ATOM 2754 O O . LEU B 1 46 ? 0.129 10.148 5.438 1 96.69 46 LEU B O 1
ATOM 2758 N N . PRO B 1 47 ? 2.055 11.125 5.246 1 95.62 47 PRO B N 1
ATOM 2759 C CA . PRO B 1 47 ? 1.705 11.914 4.062 1 95.62 47 PRO B CA 1
ATOM 2760 C C . PRO B 1 47 ? 2.029 11.195 2.756 1 95.62 47 PRO B C 1
ATOM 2762 O O . PRO B 1 47 ? 2.514 10.062 2.773 1 95.62 47 PRO B O 1
ATOM 2765 N N . GLU B 1 48 ? 1.685 11.984 1.647 1 98.06 48 GLU B N 1
ATOM 2766 C CA . GLU B 1 48 ? 1.939 11.422 0.324 1 98.06 48 GLU B CA 1
ATOM 2767 C C . GLU B 1 48 ? 2.461 12.484 -0.637 1 98.06 48 GLU B C 1
ATOM 2769 O O . GLU B 1 48 ? 1.93 13.602 -0.688 1 98.06 48 GLU B O 1
ATOM 2774 N N . HIS B 1 49 ? 3.467 12.211 -1.336 1 98.12 49 HIS B N 1
ATOM 2775 C CA . HIS B 1 49 ? 3.904 12.719 -2.629 1 98.12 49 HIS B CA 1
ATOM 2776 C C . HIS B 1 49 ? 4.637 11.648 -3.428 1 98.12 49 HIS B C 1
ATOM 2778 O O . HIS B 1 49 ? 5.348 10.82 -2.855 1 98.12 49 HIS B O 1
ATOM 2784 N N . PHE B 1 50 ? 4.469 11.734 -4.699 1 98.44 50 PHE B N 1
ATOM 2785 C CA . PHE B 1 50 ? 5.137 10.742 -5.535 1 98.44 50 PHE B CA 1
ATOM 2786 C C . PHE B 1 50 ? 6.445 11.297 -6.086 1 98.44 50 PHE B C 1
ATOM 2788 O O . PHE B 1 50 ? 7.375 10.539 -6.363 1 98.44 50 PHE B O 1
ATOM 2795 N N . LEU B 1 51 ? 6.438 12.523 -6.348 1 97.62 51 LEU B N 1
ATOM 2796 C CA . LEU B 1 51 ? 7.59 13.266 -6.844 1 97.62 51 LEU B CA 1
ATOM 2797 C C . LEU B 1 51 ? 7.609 14.68 -6.277 1 97.62 51 LEU B C 1
ATOM 2799 O O . LEU B 1 51 ? 6.562 15.219 -5.895 1 97.62 51 LEU B O 1
ATOM 2803 N N . THR B 1 52 ? 8.797 15.195 -6.207 1 97.69 52 THR B N 1
ATOM 2804 C CA . THR B 1 52 ? 8.953 16.609 -5.855 1 97.69 52 THR B CA 1
ATOM 2805 C C . THR B 1 52 ? 9.711 17.359 -6.941 1 97.69 52 THR B C 1
ATOM 2807 O O . THR B 1 52 ? 10.828 16.984 -7.297 1 97.69 52 THR B O 1
ATOM 2810 N N . PRO B 1 53 ? 9.062 18.391 -7.484 1 97.56 53 PRO B N 1
ATOM 2811 C CA . PRO B 1 53 ? 9.828 19.219 -8.43 1 97.56 53 PRO B CA 1
ATOM 2812 C C . PRO B 1 53 ? 11.109 19.766 -7.82 1 97.56 53 PRO B C 1
ATOM 2814 O O . PRO B 1 53 ? 11.125 20.172 -6.652 1 97.56 53 PRO B O 1
ATOM 2817 N N . THR B 1 54 ? 12.133 19.812 -8.609 1 97.25 54 THR B N 1
ATOM 2818 C CA . THR B 1 54 ? 13.438 20.234 -8.133 1 97.25 54 THR B CA 1
ATOM 2819 C C . THR B 1 54 ? 13.359 21.625 -7.496 1 97.25 54 THR B C 1
ATOM 2821 O O . THR B 1 54 ? 14.031 21.891 -6.5 1 97.25 54 THR B O 1
ATOM 2824 N N . ALA B 1 55 ? 12.469 22.438 -7.98 1 95.94 55 ALA B N 1
ATOM 2825 C CA . ALA B 1 55 ? 12.328 23.828 -7.523 1 95.94 55 ALA B CA 1
ATOM 2826 C C . ALA B 1 55 ? 11.797 23.875 -6.094 1 95.94 55 ALA B C 1
ATOM 2828 O O . ALA B 1 55 ? 11.93 24.906 -5.418 1 95.94 55 ALA B O 1
ATOM 2829 N N . HIS B 1 56 ? 11.219 22.781 -5.602 1 96.44 56 HIS B N 1
ATOM 2830 C CA . HIS B 1 56 ? 10.578 22.812 -4.289 1 96.44 56 HIS B CA 1
ATOM 2831 C C . HIS B 1 56 ? 11.375 22 -3.271 1 96.44 56 HIS B C 1
ATOM 2833 O O . HIS B 1 56 ? 10.945 21.844 -2.123 1 96.44 56 HIS B O 1
ATOM 2839 N N . LEU B 1 57 ? 12.531 21.547 -3.598 1 96.81 57 LEU B N 1
ATOM 2840 C CA . LEU B 1 57 ? 13.273 20.594 -2.777 1 96.81 57 LEU B CA 1
ATOM 2841 C C . LEU B 1 57 ? 13.711 21.219 -1.462 1 96.81 57 LEU B C 1
ATOM 2843 O O . LEU B 1 57 ? 13.711 20.562 -0.419 1 96.81 57 LEU B O 1
ATOM 2847 N N . GLU B 1 58 ? 14.008 22.484 -1.508 1 96.19 58 GLU B N 1
ATOM 2848 C CA . GLU B 1 58 ? 14.531 23.141 -0.319 1 96.19 58 GLU B CA 1
ATOM 2849 C C . GLU B 1 58 ? 13.492 23.172 0.8 1 96.19 58 GLU B C 1
ATOM 2851 O O . GLU B 1 58 ? 13.82 22.922 1.963 1 96.19 58 GLU B O 1
ATOM 2856 N N . LEU B 1 59 ? 12.25 23.391 0.472 1 96 59 LEU B N 1
ATOM 2857 C CA . LEU B 1 59 ? 11.211 23.578 1.474 1 96 59 LEU B CA 1
ATOM 2858 C C . LEU B 1 59 ? 10.43 22.281 1.691 1 96 59 LEU B C 1
ATOM 2860 O O . LEU B 1 59 ? 10.039 21.969 2.818 1 96 59 LEU B O 1
ATOM 2864 N N . SER B 1 60 ? 10.25 21.516 0.646 1 96.31 60 SER B N 1
ATOM 2865 C CA . SER B 1 60 ? 9.336 20.375 0.708 1 96.31 60 SER B CA 1
ATOM 2866 C C . SER B 1 60 ? 10.102 19.062 0.873 1 96.31 60 SER B C 1
ATOM 2868 O O . SER B 1 60 ? 9.531 18.047 1.297 1 96.31 60 SER B O 1
ATOM 2870 N N . GLY B 1 61 ? 11.438 19.047 0.53 1 95.81 61 GLY B N 1
ATOM 2871 C CA . GLY B 1 61 ? 12.148 17.781 0.473 1 95.81 61 GLY B CA 1
ATOM 2872 C C . GLY B 1 61 ? 11.578 16.812 -0.555 1 95.81 61 GLY B C 1
ATOM 2873 O O . GLY B 1 61 ? 10.609 17.141 -1.247 1 95.81 61 GLY B O 1
ATOM 2874 N N . ASP B 1 62 ? 12.188 15.656 -0.701 1 96.5 62 ASP B N 1
ATOM 2875 C CA . ASP B 1 62 ? 11.68 14.664 -1.646 1 96.5 62 ASP B CA 1
ATOM 2876 C C . ASP B 1 62 ? 11.398 13.336 -0.95 1 96.5 62 ASP B C 1
ATOM 2878 O O . ASP B 1 62 ? 11.086 12.344 -1.605 1 96.5 62 ASP B O 1
ATOM 2882 N N . HIS B 1 63 ? 11.508 13.359 0.385 1 97.75 63 HIS B N 1
ATOM 2883 C CA . HIS B 1 63 ? 11.281 12.133 1.143 1 97.75 63 HIS B CA 1
ATOM 2884 C C . HIS B 1 63 ? 9.82 11.984 1.529 1 97.75 63 HIS B C 1
ATOM 2886 O O . HIS B 1 63 ? 9.383 12.508 2.555 1 97.75 63 HIS B O 1
ATOM 2892 N N . TYR B 1 64 ? 9.039 11.258 0.688 1 97.88 64 TYR B N 1
ATOM 2893 C CA . TYR B 1 64 ? 7.629 10.953 0.902 1 97.88 64 TYR B CA 1
ATOM 2894 C C . TYR B 1 64 ? 7.32 9.508 0.531 1 97.88 64 TYR B C 1
ATOM 2896 O O . TYR B 1 64 ? 8.133 8.836 -0.115 1 97.88 64 TYR B O 1
ATOM 2904 N N . PHE B 1 65 ? 6.195 9.047 0.947 1 98.38 65 PHE B N 1
ATOM 2905 C CA . PHE B 1 65 ? 5.77 7.68 0.673 1 98.38 65 PHE B CA 1
ATOM 2906 C C . PHE B 1 65 ? 4.492 7.664 -0.158 1 98.38 65 PHE B C 1
ATOM 2908 O O . PHE B 1 65 ? 3.861 8.703 -0.355 1 98.38 65 PHE B O 1
ATOM 2915 N N . ASP B 1 66 ? 4.23 6.547 -0.83 1 98.69 66 ASP B N 1
ATOM 2916 C CA . ASP B 1 66 ? 2.842 6.203 -1.119 1 98.69 66 ASP B CA 1
ATOM 2917 C C . ASP B 1 66 ? 2.059 5.957 0.167 1 98.69 66 ASP B C 1
ATOM 2919 O O . ASP B 1 66 ? 2.373 5.035 0.924 1 98.69 66 ASP B O 1
ATOM 2923 N N . ALA B 1 67 ? 1.115 6.734 0.409 1 98.62 67 ALA B N 1
ATOM 2924 C CA . ALA B 1 67 ? 0.463 6.77 1.716 1 98.62 67 ALA B CA 1
ATOM 2925 C C . ALA B 1 67 ? -0.164 5.418 2.053 1 98.62 67 ALA B C 1
ATOM 2927 O O . ALA B 1 67 ? 0.069 4.871 3.133 1 98.62 67 ALA B O 1
ATOM 2928 N N . THR B 1 68 ? -0.909 4.875 1.124 1 98.81 68 THR B N 1
ATOM 2929 C CA . THR B 1 68 ? -1.65 3.656 1.432 1 98.81 68 THR B CA 1
ATOM 2930 C C . THR B 1 68 ? -0.697 2.488 1.673 1 98.81 68 THR B C 1
ATOM 2932 O O . THR B 1 68 ? -0.907 1.688 2.586 1 98.81 68 THR B O 1
ATOM 2935 N N . THR B 1 69 ? 0.344 2.402 0.88 1 98.81 69 THR B N 1
ATOM 2936 C CA . THR B 1 69 ? 1.366 1.382 1.085 1 98.81 69 THR B CA 1
ATOM 2937 C C . THR B 1 69 ? 2.014 1.532 2.459 1 98.81 69 THR B C 1
ATOM 2939 O O . THR B 1 69 ? 2.146 0.556 3.199 1 98.81 69 THR B O 1
ATOM 2942 N N . ALA B 1 70 ? 2.377 2.73 2.805 1 98.94 70 ALA B N 1
ATOM 2943 C CA . ALA B 1 70 ? 3.006 2.988 4.098 1 98.94 70 ALA B CA 1
ATOM 2944 C C . ALA B 1 70 ? 2.047 2.689 5.242 1 98.94 70 ALA B C 1
ATOM 2946 O O . ALA B 1 70 ? 2.445 2.121 6.262 1 98.94 70 ALA B O 1
ATOM 2947 N N . GLN B 1 71 ? 0.799 3.076 5.062 1 98.88 71 GLN B N 1
ATOM 2948 C CA . GLN B 1 71 ? -0.222 2.787 6.062 1 98.88 71 GLN B CA 1
ATOM 2949 C C . GLN B 1 71 ? -0.34 1.286 6.309 1 98.88 71 GLN B C 1
ATOM 2951 O O . GLN B 1 71 ? -0.415 0.846 7.461 1 98.88 71 GLN B O 1
ATOM 2956 N N . ALA B 1 72 ? -0.359 0.551 5.223 1 98.94 72 ALA B N 1
ATOM 2957 C CA . ALA B 1 72 ? -0.497 -0.897 5.344 1 98.94 72 ALA B CA 1
ATOM 2958 C C . ALA B 1 72 ? 0.67 -1.497 6.125 1 98.94 72 ALA B C 1
ATOM 2960 O O . ALA B 1 72 ? 0.473 -2.361 6.98 1 98.94 72 ALA B O 1
ATOM 2961 N N . PHE B 1 73 ? 1.939 -1.01 5.906 1 98.94 73 PHE B N 1
ATOM 2962 C CA . PHE B 1 73 ? 3.109 -1.471 6.645 1 98.94 73 PHE B CA 1
ATOM 2963 C C . PHE B 1 73 ? 2.945 -1.207 8.141 1 98.94 73 PHE B C 1
ATOM 2965 O O . PHE B 1 73 ? 3.143 -2.105 8.953 1 98.94 73 PHE B O 1
ATOM 2972 N N . VAL B 1 74 ? 2.518 0.028 8.445 1 98.94 74 VAL B N 1
ATOM 2973 C CA . VAL B 1 74 ? 2.348 0.422 9.844 1 98.94 74 VAL B CA 1
ATOM 2974 C C . VAL B 1 74 ? 1.229 -0.399 10.477 1 98.94 74 VAL B C 1
ATOM 2976 O O . VAL B 1 74 ? 1.329 -0.806 11.641 1 98.94 74 VAL B O 1
ATOM 2979 N N . ALA B 1 75 ? 0.17 -0.675 9.75 1 98.94 75 ALA B N 1
ATOM 2980 C CA . ALA B 1 75 ? -0.941 -1.48 10.242 1 98.94 75 ALA B CA 1
ATOM 2981 C C . ALA B 1 75 ? -0.491 -2.906 10.555 1 98.94 75 ALA B C 1
ATOM 2983 O O . ALA B 1 75 ? -0.912 -3.494 11.555 1 98.94 75 ALA B O 1
ATOM 2984 N N . GLY B 1 76 ? 0.366 -3.492 9.68 1 98.88 76 GLY B N 1
ATOM 2985 C CA . GLY B 1 76 ? 0.917 -4.809 9.945 1 98.88 76 GLY B CA 1
ATOM 2986 C C . GLY B 1 76 ? 1.77 -4.855 11.203 1 98.88 76 GLY B C 1
ATOM 2987 O O . GLY B 1 76 ? 1.815 -5.875 11.891 1 98.88 76 GLY B O 1
ATOM 2988 N N . ALA B 1 77 ? 2.4 -3.705 11.539 1 98.81 77 ALA B N 1
ATOM 2989 C CA . ALA B 1 77 ? 3.334 -3.621 12.656 1 98.81 77 ALA B CA 1
ATOM 2990 C C . ALA B 1 77 ? 2.6 -3.312 13.961 1 98.81 77 ALA B C 1
ATOM 2992 O O . ALA B 1 77 ? 3.211 -3.273 15.031 1 98.81 77 ALA B O 1
ATOM 2993 N N . THR B 1 78 ? 1.281 -2.996 13.852 1 98.75 78 THR B N 1
ATOM 2994 C CA . THR B 1 78 ? 0.458 -2.658 15.008 1 98.75 78 THR B CA 1
ATOM 2995 C C . THR B 1 78 ? -0.787 -3.541 15.062 1 98.75 78 THR B C 1
ATOM 2997 O O . THR B 1 78 ? -0.974 -4.41 14.211 1 98.75 78 THR B O 1
ATOM 3000 N N . SER B 1 79 ? -1.709 -3.283 16.109 1 97.94 79 SER B N 1
ATOM 3001 C CA . SER B 1 79 ? -2.795 -4.242 16.281 1 97.94 79 SER B CA 1
ATOM 3002 C C . SER B 1 79 ? -4.145 -3.539 16.375 1 97.94 79 SER B C 1
ATOM 3004 O O . SER B 1 79 ? -5.172 -4.102 15.984 1 97.94 79 SER B O 1
ATOM 3006 N N . THR B 1 80 ? -4.102 -2.297 16.922 1 98.12 80 THR B N 1
ATOM 3007 C CA . THR B 1 80 ? -5.414 -1.731 17.219 1 98.12 80 THR B CA 1
ATOM 3008 C C . THR B 1 80 ? -5.504 -0.287 16.75 1 98.12 80 THR B C 1
ATOM 3010 O O . THR B 1 80 ? -6.59 0.2 16.422 1 98.12 80 THR B O 1
ATOM 3013 N N . ILE B 1 81 ? -4.406 0.398 16.688 1 98.81 81 ILE B N 1
ATOM 3014 C CA . ILE B 1 81 ? -4.41 1.834 16.438 1 98.81 81 ILE B CA 1
ATOM 3015 C C . ILE B 1 81 ? -4.855 2.102 15 1 98.81 81 ILE B C 1
ATOM 3017 O O . ILE B 1 81 ? -4.488 1.363 14.078 1 98.81 81 ILE B O 1
ATOM 3021 N N . THR B 1 82 ? -5.668 3.113 14.781 1 98.81 82 THR B N 1
ATOM 3022 C CA . THR B 1 82 ? -6.055 3.553 13.445 1 98.81 82 THR B CA 1
ATOM 3023 C C . THR B 1 82 ? -4.859 4.148 12.703 1 98.81 82 THR B C 1
ATOM 3025 O O . THR B 1 82 ? -4.066 4.887 13.289 1 98.81 82 THR B O 1
ATOM 3028 N N . VAL B 1 83 ? -4.73 3.799 11.469 1 98.88 83 VAL B N 1
ATOM 3029 C CA . VAL B 1 83 ? -3.631 4.312 10.656 1 98.88 83 VAL B CA 1
ATOM 3030 C C . VAL B 1 83 ? -4.184 5.164 9.516 1 98.88 83 VAL B C 1
ATOM 3032 O O . VAL B 1 83 ? -4.883 4.652 8.641 1 98.88 83 VAL B O 1
ATOM 3035 N N . GLY B 1 84 ? -3.887 6.449 9.539 1 98.75 84 GLY B N 1
ATOM 3036 C CA . GLY B 1 84 ? -4.461 7.371 8.57 1 98.75 84 GLY B CA 1
ATOM 3037 C C . GLY B 1 84 ? -3.428 8.016 7.672 1 98.75 84 GLY B C 1
ATOM 3038 O O . GLY B 1 84 ? -2.223 7.848 7.879 1 98.75 84 GLY B O 1
ATOM 3039 N N . SER B 1 85 ? -3.949 8.602 6.625 1 98.5 85 SER B N 1
ATOM 3040 C CA . SER B 1 85 ? -3.105 9.445 5.777 1 98.5 85 SER B CA 1
ATOM 3041 C C . SER B 1 85 ? -3.438 10.922 5.965 1 98.5 85 SER B C 1
ATOM 3043 O O . SER B 1 85 ? -4.562 11.266 6.32 1 98.5 85 SER B O 1
ATOM 3045 N N . MET B 1 86 ? -2.455 11.789 5.781 1 96.06 86 MET B N 1
ATOM 3046 C CA . MET B 1 86 ? -2.602 13.242 5.777 1 96.06 86 MET B CA 1
ATOM 3047 C C . MET B 1 86 ? -1.548 13.898 4.887 1 96.06 86 MET B C 1
ATOM 3049 O O . MET B 1 86 ? -0.478 14.281 5.367 1 96.06 86 MET B O 1
ATOM 3053 N N . VAL B 1 87 ? -1.834 13.852 3.553 1 96.06 87 VAL B N 1
ATOM 3054 C CA . VAL B 1 87 ? -3.078 13.445 2.908 1 96.06 87 VAL B CA 1
ATOM 3055 C C . VAL B 1 87 ? -2.783 12.438 1.804 1 96.06 87 VAL B C 1
ATOM 3057 O O . VAL B 1 87 ? -1.625 12.242 1.428 1 96.06 87 VAL B O 1
ATOM 3060 N N . THR B 1 88 ? -3.775 11.719 1.332 1 98.56 88 THR B N 1
ATOM 3061 C CA . THR B 1 88 ? -3.805 11.008 0.058 1 98.56 88 THR B CA 1
ATOM 3062 C C . THR B 1 88 ? -4.27 11.93 -1.065 1 98.56 88 THR B C 1
ATOM 3064 O O . THR B 1 88 ? -5.379 12.461 -1.019 1 98.56 88 THR B O 1
ATOM 3067 N N . ILE B 1 89 ? -3.426 12.148 -2.066 1 98.75 89 ILE B N 1
ATOM 3068 C CA . ILE B 1 89 ? -3.773 13.031 -3.174 1 98.75 89 ILE B CA 1
ATOM 3069 C C . ILE B 1 89 ? -4.586 12.266 -4.211 1 98.75 89 ILE B C 1
ATOM 3071 O O . ILE B 1 89 ? -4.043 11.797 -5.215 1 98.75 89 ILE B O 1
ATOM 3075 N N . LEU B 1 90 ? -5.828 12.211 -4.039 1 98.75 90 LEU B N 1
ATOM 3076 C CA . LEU B 1 90 ? -6.723 11.234 -4.648 1 98.75 90 LEU B CA 1
ATOM 3077 C C . LEU B 1 90 ? -6.699 11.344 -6.168 1 98.75 90 LEU B C 1
ATOM 3079 O O . LEU B 1 90 ? -6.602 10.336 -6.871 1 98.75 90 LEU B O 1
ATOM 3083 N N . PRO B 1 91 ? -6.672 12.594 -6.785 1 98.75 91 PRO B N 1
ATOM 3084 C CA . PRO B 1 91 ? -6.766 12.672 -8.242 1 98.75 91 PRO B CA 1
ATOM 3085 C C . PRO B 1 91 ? -5.535 12.094 -8.945 1 98.75 91 PRO B C 1
ATOM 3087 O O . PRO B 1 91 ? -5.566 11.844 -10.148 1 98.75 91 PRO B O 1
ATOM 3090 N N . LEU B 1 92 ? -4.477 11.883 -8.203 1 98.69 92 LEU B N 1
ATOM 3091 C CA . LEU B 1 92 ? -3.27 11.336 -8.812 1 98.69 92 LEU B CA 1
ATOM 3092 C C . LEU B 1 92 ? -3.352 9.82 -8.914 1 98.69 92 LEU B C 1
ATOM 3094 O O . LEU B 1 92 ? -2.48 9.188 -9.516 1 98.69 92 LEU B O 1
ATOM 3098 N N . HIS B 1 93 ? -4.375 9.266 -8.359 1 98.56 93 HIS B N 1
ATOM 3099 C CA . HIS B 1 93 ? -4.621 7.824 -8.422 1 98.56 93 HIS B CA 1
ATOM 3100 C C . HIS B 1 93 ? -5.742 7.496 -9.406 1 98.56 93 HIS B C 1
ATOM 3102 O O . HIS B 1 93 ? -6.582 8.352 -9.695 1 98.56 93 HIS B O 1
ATOM 3108 N N . ASN B 1 94 ? -5.688 6.266 -10 1 98.5 94 ASN B N 1
ATOM 3109 C CA . ASN B 1 94 ? -6.914 5.711 -10.562 1 98.5 94 ASN B CA 1
ATOM 3110 C C . ASN B 1 94 ? -7.922 5.359 -9.477 1 98.5 94 ASN B C 1
ATOM 3112 O O . ASN B 1 94 ? -7.578 4.703 -8.492 1 98.5 94 ASN B O 1
ATOM 3116 N N . PRO B 1 95 ? -9.148 5.836 -9.578 1 98.62 95 PRO B N 1
ATOM 3117 C CA . PRO B 1 95 ? -10.094 5.668 -8.469 1 98.62 95 PRO B CA 1
ATOM 3118 C C . PRO B 1 95 ? -10.422 4.199 -8.195 1 98.62 95 PRO B C 1
ATOM 3120 O O . PRO B 1 95 ? -10.719 3.836 -7.055 1 98.62 95 PRO B O 1
ATOM 3123 N N . ILE B 1 96 ? -10.422 3.318 -9.211 1 98.81 96 ILE B N 1
ATOM 3124 C CA . ILE B 1 96 ? -10.648 1.892 -9.008 1 98.81 96 ILE B CA 1
ATOM 3125 C C . ILE B 1 96 ? -9.477 1.287 -8.234 1 98.81 96 ILE B C 1
ATOM 3127 O O . ILE B 1 96 ? -9.68 0.544 -7.273 1 98.81 96 ILE B O 1
ATOM 3131 N N . VAL B 1 97 ? -8.266 1.674 -8.602 1 98.81 97 VAL B N 1
ATOM 3132 C CA . VAL B 1 97 ? -7.059 1.2 -7.941 1 98.81 97 VAL B CA 1
ATOM 3133 C C . VAL B 1 97 ? -7.012 1.73 -6.508 1 98.81 97 VAL B C 1
ATOM 3135 O O . VAL B 1 97 ? -6.738 0.979 -5.57 1 98.81 97 VAL B O 1
ATOM 3138 N N . ALA B 1 98 ? -7.352 3.008 -6.348 1 98.81 98 ALA B N 1
ATOM 3139 C CA . ALA B 1 98 ? -7.359 3.607 -5.016 1 98.81 98 ALA B CA 1
ATOM 3140 C C . ALA B 1 98 ? -8.383 2.926 -4.113 1 98.81 98 ALA B C 1
ATOM 3142 O O . ALA B 1 98 ? -8.102 2.639 -2.945 1 98.81 98 ALA B O 1
ATOM 3143 N N . ALA B 1 99 ? -9.562 2.66 -4.645 1 98.88 99 ALA B N 1
ATOM 3144 C CA . ALA B 1 99 ? -10.602 1.968 -3.879 1 98.88 99 ALA B CA 1
ATOM 3145 C C . ALA B 1 99 ? -10.109 0.599 -3.412 1 98.88 99 ALA B C 1
ATOM 3147 O O . ALA B 1 99 ? -10.352 0.206 -2.268 1 98.88 99 ALA B O 1
ATOM 3148 N N . LYS B 1 100 ? -9.461 -0.109 -4.297 1 98.88 100 LYS B N 1
ATOM 3149 C CA . LYS B 1 100 ? -8.938 -1.433 -3.969 1 98.88 100 LYS B CA 1
ATOM 3150 C C . LYS B 1 100 ? -7.824 -1.343 -2.928 1 98.88 100 LYS B C 1
ATOM 3152 O O . LYS B 1 100 ? -7.781 -2.143 -1.99 1 98.88 100 LYS B O 1
ATOM 3157 N N . GLN B 1 101 ? -6.949 -0.385 -3.084 1 98.81 101 GLN B N 1
ATOM 3158 C CA . GLN B 1 101 ? -5.852 -0.204 -2.137 1 98.81 101 GLN B CA 1
ATOM 3159 C C . GLN B 1 101 ? -6.379 0.027 -0.723 1 98.81 101 GLN B C 1
ATOM 3161 O O . GLN B 1 101 ? -5.961 -0.647 0.22 1 98.81 101 GLN B O 1
ATOM 3166 N N . ILE B 1 102 ? -7.301 0.918 -0.612 1 98.88 102 ILE B N 1
ATOM 3167 C CA . ILE B 1 102 ? -7.84 1.287 0.693 1 98.88 102 ILE B CA 1
ATOM 3168 C C . ILE B 1 102 ? -8.648 0.126 1.265 1 98.88 102 ILE B C 1
ATOM 3170 O O . ILE B 1 102 ? -8.547 -0.183 2.455 1 98.88 102 ILE B O 1
ATOM 3174 N N . ALA B 1 103 ? -9.43 -0.553 0.424 1 98.81 103 ALA B N 1
ATOM 3175 C CA . ALA B 1 103 ? -10.188 -1.716 0.871 1 98.81 103 ALA B CA 1
ATOM 3176 C C . ALA B 1 103 ? -9.266 -2.842 1.317 1 98.81 103 ALA B C 1
ATOM 3178 O O . ALA B 1 103 ? -9.531 -3.514 2.316 1 98.81 103 ALA B O 1
ATOM 3179 N N . THR B 1 104 ? -8.18 -3.088 0.532 1 98.81 104 THR B N 1
ATOM 3180 C CA . THR B 1 104 ? -7.176 -4.082 0.883 1 98.81 104 THR B CA 1
ATOM 3181 C C . THR B 1 104 ? -6.594 -3.797 2.264 1 98.81 104 THR B C 1
ATOM 3183 O O . THR B 1 104 ? -6.551 -4.684 3.121 1 98.81 104 THR B O 1
ATOM 3186 N N . PHE B 1 105 ? -6.203 -2.551 2.438 1 98.44 105 PHE B N 1
ATOM 3187 C CA . PHE B 1 105 ? -5.633 -2.088 3.697 1 98.44 105 PHE B CA 1
ATOM 3188 C C . PHE B 1 105 ? -6.633 -2.252 4.836 1 98.44 105 PHE B C 1
ATOM 3190 O O . PHE B 1 105 ? -6.301 -2.809 5.887 1 98.44 105 PHE B O 1
ATOM 3197 N N . ASP B 1 106 ? -7.844 -1.866 4.66 1 98.88 106 ASP B N 1
ATOM 3198 C CA . ASP B 1 106 ? -8.906 -1.972 5.66 1 98.88 106 ASP B CA 1
ATOM 3199 C C . ASP B 1 106 ? -9.18 -3.432 6.016 1 98.88 106 ASP B C 1
ATOM 3201 O O . ASP B 1 106 ? -9.258 -3.785 7.191 1 98.88 106 ASP B O 1
ATOM 3205 N N . TRP B 1 107 ? -9.289 -4.254 5.023 1 98.81 107 TRP B N 1
ATOM 3206 C CA . TRP B 1 107 ? -9.609 -5.664 5.211 1 98.81 107 TRP B CA 1
ATOM 3207 C C . TRP B 1 107 ? -8.5 -6.375 5.98 1 98.81 107 TRP B C 1
ATOM 3209 O O . TRP B 1 107 ? -8.766 -7.047 6.98 1 98.81 107 TRP B O 1
ATOM 3219 N N . LEU B 1 108 ? -7.254 -6.168 5.594 1 98.81 108 LEU B N 1
ATOM 3220 C CA . LEU B 1 108 ? -6.125 -6.863 6.195 1 98.81 108 LEU B CA 1
ATOM 3221 C C . LEU B 1 108 ? -5.898 -6.391 7.629 1 98.81 108 LEU B C 1
ATOM 3223 O O . LEU B 1 108 ? -5.465 -7.168 8.484 1 98.81 108 LEU B O 1
ATOM 3227 N N . SER B 1 109 ? -6.211 -5.117 7.926 1 98.69 109 SER B N 1
ATOM 3228 C CA . SER B 1 109 ? -5.945 -4.547 9.242 1 98.69 109 SER B CA 1
ATOM 3229 C C . SER B 1 109 ? -7.125 -4.762 10.188 1 98.69 109 SER B C 1
ATOM 3231 O O . SER B 1 109 ? -7.055 -4.418 11.367 1 98.69 109 SER B O 1
ATOM 3233 N N . GLY B 1 110 ? -8.219 -5.336 9.688 1 98.38 110 GLY B N 1
ATOM 3234 C CA . GLY B 1 110 ? -9.391 -5.555 10.523 1 98.38 110 GLY B CA 1
ATOM 3235 C C . GLY B 1 110 ? -10.203 -4.297 10.758 1 98.38 110 GLY B C 1
ATOM 3236 O O . GLY B 1 110 ? -10.781 -4.117 11.828 1 98.38 110 GLY B O 1
ATOM 3237 N N . GLY B 1 111 ? -10.195 -3.365 9.797 1 98.56 111 GLY B N 1
ATOM 3238 C CA . GLY B 1 111 ? -11.062 -2.201 9.859 1 98.56 111 GLY B CA 1
ATOM 3239 C C . GLY B 1 111 ? -10.391 -0.986 10.469 1 98.56 111 GLY B C 1
ATOM 3240 O O . GLY B 1 111 ? -11.039 -0.189 11.156 1 98.56 111 GLY B O 1
ATOM 3241 N N . ARG B 1 112 ? -9.102 -0.751 10.234 1 98.56 112 ARG B N 1
ATOM 3242 C CA . ARG B 1 112 ? -8.375 0.318 10.906 1 98.56 112 ARG B CA 1
ATOM 3243 C C . ARG B 1 112 ? -7.969 1.41 9.922 1 98.56 112 ARG B C 1
ATOM 3245 O O . ARG B 1 112 ? -7.148 2.271 10.242 1 98.56 112 ARG B O 1
ATOM 3252 N N . ALA B 1 113 ? -8.523 1.351 8.695 1 98.75 113 ALA B N 1
ATOM 3253 C CA . ALA B 1 113 ? -8.109 2.244 7.617 1 98.75 113 ALA B CA 1
ATOM 3254 C C . ALA B 1 113 ? -8.789 3.604 7.734 1 98.75 113 ALA B C 1
ATOM 3256 O O . ALA B 1 113 ? -10.016 3.684 7.84 1 98.75 113 ALA B O 1
ATOM 3257 N N . GLN B 1 114 ? -8 4.652 7.758 1 98.75 114 GLN B N 1
ATOM 3258 C CA . GLN B 1 114 ? -8.453 6.031 7.621 1 98.75 114 GLN B CA 1
ATOM 3259 C C . GLN B 1 114 ? -7.691 6.754 6.516 1 98.75 114 GLN B C 1
ATOM 3261 O O . GLN B 1 114 ? -6.477 6.605 6.391 1 98.75 114 GLN B O 1
ATOM 3266 N N . THR B 1 115 ? -8.398 7.477 5.695 1 98.75 115 THR B N 1
ATOM 3267 C CA . THR B 1 115 ? -7.777 8.219 4.605 1 98.75 115 THR B CA 1
ATOM 3268 C C . THR B 1 115 ? -8.25 9.672 4.602 1 98.75 115 THR B C 1
ATOM 3270 O O . THR B 1 115 ? -9.453 9.938 4.621 1 98.75 115 THR B O 1
ATOM 3273 N N . THR B 1 116 ? -7.332 10.617 4.672 1 98.69 116 THR B N 1
ATOM 3274 C CA . THR B 1 116 ? -7.641 12.016 4.414 1 98.69 116 THR B CA 1
ATOM 3275 C C . THR B 1 116 ? -7.383 12.367 2.951 1 98.69 116 THR B C 1
ATOM 3277 O O . THR B 1 116 ? -6.234 12.398 2.506 1 98.69 116 THR B O 1
ATOM 3280 N N . VAL B 1 117 ? -8.398 12.688 2.283 1 98.56 117 VAL B N 1
ATOM 3281 C CA . VAL B 1 117 ? -8.336 12.961 0.851 1 98.56 117 VAL B CA 1
ATOM 3282 C C . VAL B 1 117 ? -8.008 14.43 0.621 1 98.56 117 VAL B C 1
ATOM 3284 O O . VAL B 1 117 ? -8.617 15.312 1.233 1 98.56 117 VAL B O 1
ATOM 3287 N N . GLY B 1 118 ? -7.059 14.672 -0.182 1 98.06 118 GLY B N 1
ATOM 3288 C CA . GLY B 1 118 ? -6.738 15.992 -0.687 1 98.06 118 GLY B CA 1
ATOM 3289 C C . GLY B 1 118 ? -6.535 16.031 -2.189 1 98.06 118 GLY B C 1
ATOM 3290 O O . GLY B 1 118 ? -6.422 14.984 -2.828 1 98.06 118 GLY B O 1
ATOM 3291 N N . VAL B 1 119 ? -6.504 17.266 -2.795 1 97.62 119 VAL B N 1
ATOM 3292 C CA . VAL B 1 119 ? -6.328 17.375 -4.238 1 97.62 119 VAL B CA 1
ATOM 3293 C C . VAL B 1 119 ? -4.91 17.844 -4.551 1 97.62 119 VAL B C 1
ATOM 3295 O O . VAL B 1 119 ? -4.473 17.797 -5.703 1 97.62 119 VAL B O 1
ATOM 3298 N N . GLY B 1 120 ? -4.184 18.219 -3.539 1 95 120 GLY B N 1
ATOM 3299 C CA . GLY B 1 120 ? -2.797 18.609 -3.74 1 95 120 GLY B CA 1
ATOM 3300 C C . GLY B 1 120 ? -2.656 19.969 -4.418 1 95 120 GLY B C 1
ATOM 3301 O O . GLY B 1 120 ? -3.619 20.484 -4.98 1 95 120 GLY B O 1
ATOM 3302 N N . TRP B 1 121 ? -1.405 20.625 -4.426 1 94.06 121 TRP B N 1
ATOM 3303 C CA . TRP B 1 121 ? -1.164 21.969 -4.922 1 94.06 121 TRP B CA 1
ATOM 3304 C C . TRP B 1 121 ? -0.096 21.969 -6.012 1 94.06 121 TRP B C 1
ATOM 3306 O O . TRP B 1 121 ? 0.079 22.953 -6.723 1 94.06 121 TRP B O 1
ATOM 3316 N N . LEU B 1 122 ? 0.616 20.812 -6.176 1 96.5 122 LEU B N 1
ATOM 3317 C CA . LEU B 1 122 ? 1.819 20.781 -7 1 96.5 122 LEU B CA 1
ATOM 3318 C C . LEU B 1 122 ? 1.478 20.422 -8.445 1 96.5 122 LEU B C 1
ATOM 3320 O O . LEU B 1 122 ? 1.449 19.25 -8.812 1 96.5 122 LEU B O 1
ATOM 3324 N N . LYS B 1 123 ? 1.364 21.438 -9.289 1 97.12 123 LYS B N 1
ATOM 3325 C CA . LYS B 1 123 ? 0.989 21.25 -10.688 1 97.12 123 LYS B CA 1
ATOM 3326 C C . LYS B 1 123 ? 1.994 20.359 -11.414 1 97.12 123 LYS B C 1
ATOM 3328 O O . LYS B 1 123 ? 1.612 19.531 -12.234 1 97.12 123 LYS B O 1
ATOM 3333 N N . GLU B 1 124 ? 3.287 20.547 -11.117 1 97.12 124 GLU B N 1
ATOM 3334 C CA . GLU B 1 124 ? 4.332 19.781 -11.805 1 97.12 124 GLU B CA 1
ATOM 3335 C C . GLU B 1 124 ? 4.203 18.281 -11.516 1 97.12 124 GLU B C 1
ATOM 3337 O O . GLU B 1 124 ? 4.512 17.453 -12.375 1 97.12 124 GLU B O 1
ATOM 3342 N N . GLU B 1 125 ? 3.791 17.969 -10.297 1 97.56 125 GLU B N 1
ATOM 3343 C CA . GLU B 1 125 ? 3.527 16.562 -9.961 1 97.56 125 GLU B CA 1
ATOM 3344 C C . GLU B 1 125 ? 2.381 16 -10.797 1 97.56 125 GLU B C 1
ATOM 3346 O O . GLU B 1 125 ? 2.469 14.891 -11.312 1 97.56 125 GLU B O 1
ATOM 3351 N N . TYR B 1 126 ? 1.321 16.797 -10.984 1 98.19 126 TYR B N 1
ATOM 3352 C CA . TYR B 1 126 ? 0.204 16.406 -11.844 1 98.19 126 TYR B CA 1
ATOM 3353 C C . TYR B 1 126 ? 0.669 16.203 -13.273 1 98.19 126 TYR B C 1
ATOM 3355 O O . TYR B 1 126 ? 0.307 15.203 -13.906 1 98.19 126 TYR B O 1
ATOM 3363 N N . ASP B 1 127 ? 1.475 17.109 -13.758 1 97.75 127 ASP B N 1
ATOM 3364 C CA . ASP B 1 127 ? 1.979 17.016 -15.125 1 97.75 127 ASP B CA 1
ATOM 3365 C C . ASP B 1 127 ? 2.775 15.719 -15.32 1 97.75 127 ASP B C 1
ATOM 3367 O O . ASP B 1 127 ? 2.588 15.016 -16.312 1 97.75 127 ASP B O 1
ATOM 3371 N N . ALA B 1 128 ? 3.592 15.406 -14.336 1 97.25 128 ALA B N 1
ATOM 3372 C CA . ALA B 1 128 ? 4.426 14.211 -14.43 1 97.25 128 ALA B CA 1
ATOM 3373 C C . ALA B 1 128 ? 3.576 12.945 -14.43 1 97.25 128 ALA B C 1
ATOM 3375 O O . ALA B 1 128 ? 3.879 11.984 -15.141 1 97.25 128 ALA B O 1
ATOM 3376 N N . ILE B 1 129 ? 2.506 12.953 -13.664 1 97.88 129 ILE B N 1
ATOM 3377 C CA . ILE B 1 129 ? 1.668 11.766 -13.523 1 97.88 129 ILE B CA 1
ATOM 3378 C C . ILE B 1 129 ? 0.676 11.695 -14.68 1 97.88 129 ILE B C 1
ATOM 3380 O O . ILE B 1 129 ? 0.064 10.648 -14.914 1 97.88 129 ILE B O 1
ATOM 3384 N N . GLY B 1 130 ? 0.503 12.758 -15.375 1 97.06 130 GLY B N 1
ATOM 3385 C CA . GLY B 1 130 ? -0.365 12.797 -16.547 1 97.06 130 GLY B CA 1
ATOM 3386 C C . GLY B 1 130 ? -1.814 13.078 -16.203 1 97.06 130 GLY B C 1
ATOM 3387 O O . GLY B 1 130 ? -2.725 12.57 -16.859 1 97.06 130 GLY B O 1
ATOM 3388 N N . VAL B 1 131 ? -2.076 13.812 -15.141 1 97.81 131 VAL B N 1
ATOM 3389 C CA . VAL B 1 131 ? -3.418 14.156 -14.688 1 97.81 131 VAL B CA 1
ATOM 3390 C C . VAL B 1 131 ? -3.66 15.656 -14.867 1 97.81 131 VAL B C 1
ATOM 3392 O O . VAL B 1 131 ? -2.811 16.469 -14.516 1 97.81 131 VAL B O 1
ATOM 3395 N N . PRO B 1 132 ? -4.777 16.062 -15.477 1 98.06 132 PRO B N 1
ATOM 3396 C CA . PRO B 1 132 ? -5.047 17.484 -15.641 1 98.06 132 PRO B CA 1
ATOM 3397 C C . PRO B 1 132 ? -5.238 18.203 -14.305 1 98.06 132 PRO B C 1
ATOM 3399 O O . PRO B 1 132 ? -6.203 17.938 -13.586 1 98.06 132 PRO B O 1
ATOM 3402 N N . PHE B 1 133 ? -4.418 19.172 -14.07 1 98.25 133 PHE B N 1
ATOM 3403 C CA . PHE B 1 133 ? -4.379 19.875 -12.797 1 98.25 133 PHE B CA 1
ATOM 3404 C C . PHE B 1 133 ? -5.656 20.672 -12.578 1 98.25 133 PHE B C 1
ATOM 3406 O O . PHE B 1 133 ? -6.176 20.734 -11.461 1 98.25 133 PHE B O 1
ATOM 3413 N N . THR B 1 134 ? -6.27 21.188 -13.57 1 98.06 134 THR B N 1
ATOM 3414 C CA . THR B 1 134 ? -7.383 22.125 -13.453 1 98.06 134 THR B CA 1
ATOM 3415 C C . THR B 1 134 ? -8.695 21.375 -13.234 1 98.06 134 THR B C 1
ATOM 3417 O O . THR B 1 134 ? -9.719 21.984 -12.93 1 98.06 134 THR B O 1
ATOM 3420 N N . LYS B 1 135 ? -8.68 20.062 -13.359 1 98.31 135 LYS B N 1
ATOM 3421 C CA . LYS B 1 135 ? -9.898 19.266 -13.18 1 98.31 135 LYS B CA 1
ATOM 3422 C C . LYS B 1 135 ? -9.859 18.5 -11.859 1 98.31 135 LYS B C 1
ATOM 3424 O O . LYS B 1 135 ? -10.766 17.719 -11.57 1 98.31 135 LYS B O 1
ATOM 3429 N N . ARG B 1 136 ? -8.875 18.75 -11.055 1 98.06 136 ARG B N 1
ATOM 3430 C CA . ARG B 1 136 ? -8.555 17.891 -9.922 1 98.06 136 ARG B CA 1
ATOM 3431 C C . ARG B 1 136 ? -9.688 17.891 -8.891 1 98.06 136 ARG B C 1
ATOM 3433 O O . ARG B 1 136 ? -9.953 16.875 -8.258 1 98.06 136 ARG B O 1
ATOM 3440 N N . GLY B 1 137 ? -10.391 19 -8.719 1 98.12 137 GLY B N 1
ATOM 3441 C CA . GLY B 1 137 ? -11.516 19.031 -7.801 1 98.12 137 GLY B CA 1
ATOM 3442 C C . GLY B 1 137 ? -12.672 18.156 -8.25 1 98.12 137 GLY B C 1
ATOM 3443 O O . GLY B 1 137 ? -13.18 17.344 -7.477 1 98.12 137 GLY B O 1
ATOM 3444 N N . ARG B 1 138 ? -13.102 18.312 -9.508 1 98.06 138 ARG B N 1
ATOM 3445 C CA . ARG B 1 138 ? -14.188 17.516 -10.07 1 98.06 138 ARG B CA 1
ATOM 3446 C C . ARG B 1 138 ? -13.828 16.047 -10.086 1 98.06 138 ARG B C 1
ATOM 3448 O O . ARG B 1 138 ? -14.688 15.188 -9.852 1 98.06 138 ARG B O 1
ATOM 3455 N N . MET B 1 139 ? -12.57 15.797 -10.391 1 98.75 139 MET B N 1
ATOM 3456 C CA . MET B 1 139 ? -12.094 14.414 -10.359 1 98.75 139 MET B CA 1
ATOM 3457 C C . MET B 1 139 ? -12.242 13.82 -8.961 1 98.75 139 MET B C 1
ATOM 3459 O O . MET B 1 139 ? -12.742 12.711 -8.805 1 98.75 139 MET B O 1
ATOM 3463 N N . ALA B 1 140 ? -11.844 14.594 -7.969 1 98.75 140 ALA B N 1
ATOM 3464 C CA . ALA B 1 140 ? -11.93 14.102 -6.594 1 98.75 140 ALA B CA 1
ATOM 3465 C C . ALA B 1 140 ? -13.367 13.75 -6.227 1 98.75 140 ALA B C 1
ATOM 3467 O O . ALA B 1 140 ? -13.625 12.695 -5.641 1 98.75 140 ALA B O 1
ATOM 3468 N N . ASP B 1 141 ? -14.305 14.602 -6.582 1 98.5 141 ASP B N 1
ATOM 3469 C CA . ASP B 1 141 ? -15.711 14.359 -6.273 1 98.5 141 ASP B CA 1
ATOM 3470 C C . ASP B 1 141 ? -16.219 13.094 -6.965 1 98.5 141 ASP B C 1
ATOM 3472 O O . ASP B 1 141 ? -16.812 12.227 -6.328 1 98.5 141 ASP B O 1
ATOM 3476 N N . GLU B 1 142 ? -15.93 13.008 -8.25 1 98.75 142 GLU B N 1
ATOM 3477 C CA . GLU B 1 142 ? -16.375 11.852 -9.023 1 98.75 142 GLU B CA 1
ATOM 3478 C C . GLU B 1 142 ? -15.711 10.57 -8.539 1 98.75 142 GLU B C 1
ATOM 3480 O O . GLU B 1 142 ? -16.359 9.516 -8.461 1 98.75 142 GLU B O 1
ATOM 3485 N N . TYR B 1 143 ? -14.406 10.664 -8.242 1 98.88 143 TYR B N 1
ATOM 3486 C CA . TYR B 1 143 ? -13.672 9.5 -7.754 1 98.88 143 TYR B CA 1
ATOM 3487 C C . TYR B 1 143 ? -14.266 8.992 -6.445 1 98.88 143 TYR B C 1
ATOM 3489 O O . TYR B 1 143 ? -14.43 7.781 -6.262 1 98.88 143 TYR B O 1
ATOM 3497 N N . LEU B 1 144 ? -14.594 9.891 -5.562 1 98.81 144 LEU B N 1
ATOM 3498 C CA . LEU B 1 144 ? -15.195 9.492 -4.297 1 98.81 144 LEU B CA 1
ATOM 3499 C C . LEU B 1 144 ? -16.531 8.797 -4.531 1 98.81 144 LEU B C 1
ATOM 3501 O O . LEU B 1 144 ? -16.812 7.766 -3.912 1 98.81 144 LEU B O 1
ATOM 3505 N N . GLU B 1 145 ? -17.359 9.32 -5.441 1 98.75 145 GLU B N 1
ATOM 3506 C CA . GLU B 1 145 ? -18.625 8.664 -5.777 1 98.75 145 GLU B CA 1
ATOM 3507 C C . GLU B 1 145 ? -18.391 7.238 -6.273 1 98.75 145 GLU B C 1
ATOM 3509 O O . GLU B 1 145 ? -19.047 6.305 -5.82 1 98.75 145 GLU B O 1
ATOM 3514 N N . ALA B 1 146 ? -17.484 7.098 -7.137 1 98.88 146 ALA B N 1
ATOM 3515 C CA . ALA B 1 146 ? -17.188 5.797 -7.723 1 98.88 146 ALA B CA 1
ATOM 3516 C C . ALA B 1 146 ? -16.641 4.836 -6.672 1 98.88 146 ALA B C 1
ATOM 3518 O O . ALA B 1 146 ? -17 3.658 -6.645 1 98.88 146 ALA B O 1
ATOM 3519 N N . MET B 1 147 ? -15.75 5.324 -5.82 1 98.88 147 MET B N 1
ATOM 3520 C CA . MET B 1 147 ? -15.156 4.496 -4.773 1 98.88 147 MET B CA 1
ATOM 3521 C C . MET B 1 147 ? -16.219 4.012 -3.795 1 98.88 147 MET B C 1
ATOM 3523 O O . MET B 1 147 ? -16.219 2.846 -3.396 1 98.88 147 MET B O 1
ATOM 3527 N N . PHE B 1 148 ? -17.125 4.902 -3.412 1 98.69 148 PHE B N 1
ATOM 3528 C CA . PHE B 1 148 ? -18.219 4.512 -2.518 1 98.69 148 PHE B CA 1
ATOM 3529 C C . PHE B 1 148 ? -19.094 3.461 -3.17 1 98.69 148 PHE B C 1
ATOM 3531 O O . PHE B 1 148 ? -19.531 2.512 -2.514 1 98.69 148 PHE B O 1
ATOM 3538 N N . GLU B 1 149 ? -19.312 3.607 -4.5 1 98.75 149 GLU B N 1
ATOM 3539 C CA . GLU B 1 149 ? -20.062 2.592 -5.238 1 98.75 149 GLU B CA 1
ATOM 3540 C C . GLU B 1 149 ? -19.375 1.234 -5.164 1 98.75 149 GLU B C 1
ATOM 3542 O O . GLU B 1 149 ? -20.016 0.217 -4.898 1 98.75 149 GLU B O 1
ATOM 3547 N N . LEU B 1 150 ? -18.094 1.21 -5.348 1 98.75 150 LEU B N 1
ATOM 3548 C CA . LEU B 1 150 ? -17.312 -0.023 -5.301 1 98.75 150 LEU B CA 1
ATOM 3549 C C . LEU B 1 150 ? -17.344 -0.639 -3.906 1 98.75 150 LEU B C 1
ATOM 3551 O O . LEU B 1 150 ? -17.438 -1.861 -3.766 1 98.75 150 LEU B O 1
ATOM 3555 N N . TRP B 1 151 ? -17.328 0.166 -2.83 1 98.69 151 TRP B N 1
ATOM 3556 C CA . TRP B 1 151 ? -17.234 -0.312 -1.455 1 98.69 151 TRP B CA 1
ATOM 3557 C C . TRP B 1 151 ? -18.594 -0.779 -0.946 1 98.69 151 TRP B C 1
ATOM 3559 O O . TRP B 1 151 ? -18.672 -1.699 -0.129 1 98.69 151 TRP B O 1
ATOM 3569 N N . HIS B 1 152 ? -19.688 -0.207 -1.44 1 98 152 HIS B N 1
ATOM 3570 C CA . HIS B 1 152 ? -21 -0.403 -0.809 1 98 152 HIS B CA 1
ATOM 3571 C C . HIS B 1 152 ? -21.844 -1.383 -1.603 1 98 152 HIS B C 1
ATOM 3573 O O . HIS B 1 152 ? -22.656 -2.121 -1.026 1 98 152 HIS B O 1
ATOM 3579 N N . SER B 1 153 ? -21.625 -1.411 -2.943 1 97.88 153 SER B N 1
ATOM 3580 C CA . SER B 1 153 ? -22.562 -2.129 -3.801 1 97.88 153 SER B CA 1
ATOM 3581 C C . SER B 1 153 ? -22.094 -3.561 -4.047 1 97.88 153 SER B C 1
ATOM 3583 O O . SER B 1 153 ? -20.906 -3.807 -4.258 1 97.88 153 SER B O 1
ATOM 3585 N N . ASP B 1 154 ? -23 -4.508 -4.086 1 95.5 154 ASP B N 1
ATOM 3586 C CA . ASP B 1 154 ? -22.703 -5.898 -4.426 1 95.5 154 ASP B CA 1
ATOM 3587 C C . ASP B 1 154 ? -22.5 -6.062 -5.93 1 95.5 154 ASP B C 1
ATOM 3589 O O . ASP B 1 154 ? -21.875 -7.02 -6.375 1 95.5 154 ASP B O 1
ATOM 3593 N N . SER B 1 155 ? -23.094 -5.199 -6.668 1 97.06 155 SER B N 1
ATOM 3594 C CA . SER B 1 155 ? -22.953 -5.156 -8.125 1 97.06 155 SER B CA 1
ATOM 3595 C C . SER B 1 155 ? -22.641 -3.748 -8.609 1 97.06 155 SER B C 1
ATOM 3597 O O . SER B 1 155 ? -23.484 -3.102 -9.242 1 97.06 155 SER B O 1
ATOM 3599 N N . PRO B 1 156 ? -21.453 -3.324 -8.391 1 98.31 156 PRO B N 1
ATOM 3600 C CA . PRO B 1 156 ? -21.109 -1.92 -8.641 1 98.31 156 PRO B CA 1
ATOM 3601 C C . PRO B 1 156 ? -21.234 -1.534 -10.109 1 98.31 156 PRO B C 1
ATOM 3603 O O . PRO B 1 156 ? -20.922 -2.338 -10.992 1 98.31 156 PRO B O 1
ATOM 3606 N N . ARG B 1 157 ? -21.766 -0.372 -10.328 1 98.31 157 ARG B N 1
ATOM 3607 C CA . ARG B 1 157 ? -21.875 0.283 -11.633 1 98.31 157 ARG B CA 1
ATOM 3608 C C . ARG B 1 157 ? -21.734 1.796 -11.492 1 98.31 157 ARG B C 1
ATOM 3610 O O . ARG B 1 157 ? -22.266 2.391 -10.555 1 98.31 157 ARG B O 1
ATOM 3617 N N . TYR B 1 158 ? -21 2.459 -12.352 1 98.69 158 TYR B N 1
ATOM 3618 C CA . TYR B 1 158 ? -20.781 3.9 -12.336 1 98.69 158 TYR B CA 1
ATOM 3619 C C . TYR B 1 158 ? -20.484 4.426 -13.734 1 98.69 158 TYR B C 1
ATOM 3621 O O . TYR B 1 158 ? -19.719 3.801 -14.484 1 98.69 158 TYR B O 1
ATOM 3629 N N . ASP B 1 159 ? -21.094 5.484 -14.07 1 98.56 159 ASP B N 1
ATOM 3630 C CA . ASP B 1 159 ? -20.922 6.109 -15.383 1 98.56 159 ASP B CA 1
ATOM 3631 C C . ASP B 1 159 ? -20.625 7.598 -15.242 1 98.56 159 ASP B C 1
ATOM 3633 O O . ASP B 1 159 ? -21.516 8.43 -15.305 1 98.56 159 ASP B O 1
ATOM 3637 N N . GLY B 1 160 ? -19.359 7.902 -15.062 1 98.44 160 GLY B N 1
ATOM 3638 C CA . GLY B 1 160 ? -18.922 9.281 -14.914 1 98.44 160 GLY B CA 1
ATOM 3639 C C . GLY B 1 160 ? -18.078 9.773 -16.078 1 98.44 160 GLY B C 1
ATOM 3640 O O . GLY B 1 160 ? -17.922 9.07 -17.078 1 98.44 160 GLY B O 1
ATOM 3641 N N . GLU B 1 161 ? -17.578 11.008 -15.961 1 98.06 161 GLU B N 1
ATOM 3642 C CA . GLU B 1 161 ? -16.703 11.609 -16.969 1 98.06 161 GLU B CA 1
ATOM 3643 C C . GLU B 1 161 ? -15.305 11 -16.922 1 98.06 161 GLU B C 1
ATOM 3645 O O . GLU B 1 161 ? -14.703 10.742 -17.969 1 98.06 161 GLU B O 1
ATOM 3650 N N . PHE B 1 162 ? -14.844 10.703 -15.719 1 97.88 162 PHE B N 1
ATOM 3651 C CA . PHE B 1 162 ? -13.445 10.328 -15.539 1 97.88 162 PHE B CA 1
ATOM 3652 C C . PHE B 1 162 ? -13.312 8.828 -15.289 1 97.88 162 PHE B C 1
ATOM 3654 O O . PHE B 1 162 ? -12.227 8.258 -15.445 1 97.88 162 PHE B O 1
ATOM 3661 N N . VAL B 1 163 ? -14.367 8.188 -14.836 1 98.19 163 VAL B N 1
ATOM 3662 C CA . VAL B 1 163 ? -14.336 6.762 -14.531 1 98.19 163 VAL B CA 1
ATOM 3663 C C . VAL B 1 163 ? -15.68 6.125 -14.867 1 98.19 163 VAL B C 1
ATOM 3665 O O . VAL B 1 163 ? -16.734 6.746 -14.688 1 98.19 163 VAL B O 1
ATOM 3668 N N . LYS B 1 164 ? -15.57 4.957 -15.477 1 97.81 164 LYS B N 1
ATOM 3669 C CA . LYS B 1 164 ? -16.734 4.168 -15.867 1 97.81 164 LYS B CA 1
ATOM 3670 C C . LYS B 1 164 ? -16.484 2.676 -15.664 1 97.81 164 LYS B C 1
ATOM 3672 O O . LYS B 1 164 ? -15.406 2.176 -15.969 1 97.81 164 LYS B O 1
ATOM 3677 N N . PHE B 1 165 ? -17.406 1.972 -15.055 1 98.25 165 PHE B N 1
ATOM 3678 C CA . PHE B 1 165 ? -17.359 0.518 -14.953 1 98.25 165 PHE B CA 1
ATOM 3679 C C . PHE B 1 165 ? -18.75 -0.067 -14.828 1 98.25 165 PHE B C 1
ATOM 3681 O O . PHE B 1 165 ? -19.656 0.586 -14.312 1 98.25 165 PHE B O 1
ATOM 3688 N N . ASP B 1 166 ? -18.875 -1.216 -15.32 1 97.62 166 ASP B N 1
ATOM 3689 C CA . ASP B 1 166 ? -20.109 -2.006 -15.25 1 97.62 166 ASP B CA 1
ATOM 3690 C C . ASP B 1 166 ? -19.797 -3.498 -15.359 1 97.62 166 ASP B C 1
ATOM 3692 O O . ASP B 1 166 ? -18.703 -3.887 -15.75 1 97.62 166 ASP B O 1
ATOM 3696 N N . ASP B 1 167 ? -20.719 -4.316 -14.875 1 97.5 167 ASP B N 1
ATOM 3697 C CA . ASP B 1 167 ? -20.641 -5.77 -15.008 1 97.5 167 ASP B CA 1
ATOM 3698 C C . ASP B 1 167 ? -19.359 -6.309 -14.383 1 97.5 167 ASP B C 1
ATOM 3700 O O . ASP B 1 167 ? -18.641 -7.082 -15.016 1 97.5 167 ASP B O 1
ATOM 3704 N N . ILE B 1 168 ? -19.062 -5.777 -13.18 1 97.94 168 ILE B N 1
ATOM 3705 C CA . ILE B 1 168 ? -17.859 -6.176 -12.461 1 97.94 168 ILE B CA 1
ATOM 3706 C C . ILE B 1 168 ? -18.203 -6.523 -11.016 1 97.94 168 ILE B C 1
ATOM 3708 O O . ILE B 1 168 ? -19.281 -6.176 -10.531 1 97.94 168 ILE B O 1
ATOM 3712 N N . ALA B 1 169 ? -17.359 -7.277 -10.469 1 98.19 169 ALA B N 1
ATOM 3713 C CA . ALA B 1 169 ? -17.359 -7.512 -9.031 1 98.19 169 ALA B CA 1
ATOM 3714 C C . ALA B 1 169 ? -16.094 -6.938 -8.383 1 98.19 169 ALA B C 1
ATOM 3716 O O . ALA B 1 169 ? -15.047 -6.852 -9.023 1 98.19 169 ALA B O 1
ATOM 3717 N N . PHE B 1 170 ? -16.297 -6.473 -7.184 1 98.38 170 PHE B N 1
ATOM 3718 C CA . PHE B 1 170 ? -15.227 -5.863 -6.398 1 98.38 170 PHE B CA 1
ATOM 3719 C C . PHE B 1 170 ? -15.18 -6.461 -4.996 1 98.38 170 PHE B C 1
ATOM 3721 O O . PHE B 1 170 ? -16.094 -6.25 -4.195 1 98.38 170 PHE B O 1
ATOM 3728 N N . GLY B 1 171 ? -14.172 -7.254 -4.742 1 97.62 171 GLY B N 1
ATOM 3729 C CA . GLY B 1 171 ? -13.945 -7.836 -3.43 1 97.62 171 GLY B CA 1
ATOM 3730 C C . GLY B 1 171 ? -12.469 -7.961 -3.08 1 97.62 171 GLY B C 1
ATOM 3731 O O . GLY B 1 171 ? -11.617 -7.941 -3.965 1 97.62 171 GLY B O 1
ATOM 3732 N N . PRO B 1 172 ? -12.258 -8.078 -1.858 1 97.38 172 PRO B N 1
ATOM 3733 C CA . PRO B 1 172 ? -13.18 -8.039 -0.72 1 97.38 172 PRO B CA 1
ATOM 3734 C C . PRO B 1 172 ? -13.711 -6.633 -0.437 1 97.38 172 PRO B C 1
ATOM 3736 O O . PRO B 1 172 ? -13.055 -5.645 -0.766 1 97.38 172 PRO B O 1
ATOM 3739 N N . LYS B 1 173 ? -14.906 -6.523 0.066 1 97.94 173 LYS B N 1
ATOM 3740 C CA . LYS B 1 173 ? -15.43 -5.27 0.599 1 97.94 173 LYS B CA 1
ATOM 3741 C C . LYS B 1 173 ? -14.688 -4.859 1.869 1 97.94 173 LYS B C 1
ATOM 3743 O O . LYS B 1 173 ? -14.117 -5.707 2.562 1 97.94 173 LYS B O 1
ATOM 3748 N N . PRO B 1 174 ? -14.656 -3.537 2.148 1 97.94 174 PRO B N 1
ATOM 3749 C CA . PRO B 1 174 ? -14.086 -3.145 3.438 1 97.94 174 PRO B CA 1
ATOM 3750 C C . PRO B 1 174 ? -14.797 -3.795 4.621 1 97.94 174 PRO B C 1
ATOM 3752 O O . PRO B 1 174 ? -15.984 -4.098 4.539 1 97.94 174 PRO B O 1
ATOM 3755 N N . ILE B 1 175 ? -14.023 -3.996 5.688 1 97.44 175 ILE B N 1
ATOM 3756 C CA . ILE B 1 175 ? -14.547 -4.492 6.953 1 97.44 175 ILE B CA 1
ATOM 3757 C C . ILE B 1 175 ? -15.312 -3.381 7.664 1 97.44 175 ILE B C 1
ATOM 3759 O O . ILE B 1 175 ? -16.375 -3.623 8.242 1 97.44 175 ILE B O 1
ATOM 3763 N N . SER B 1 176 ? -14.797 -2.246 7.586 1 97.19 176 SER B N 1
ATOM 3764 C CA . SER B 1 176 ? -15.43 -1.088 8.203 1 97.19 176 SER B CA 1
ATOM 3765 C C . SER B 1 176 ? -16.797 -0.815 7.602 1 97.19 176 SER B C 1
ATOM 3767 O O . SER B 1 176 ? -16.984 -0.899 6.383 1 97.19 176 SER B O 1
ATOM 3769 N N . THR B 1 177 ? -17.672 -0.535 8.43 1 94.94 177 THR B N 1
ATOM 3770 C CA . THR B 1 177 ? -19.016 -0.149 8.008 1 94.94 177 THR B CA 1
ATOM 3771 C C . THR B 1 177 ? -19.297 1.308 8.359 1 94.94 177 THR B C 1
ATOM 3773 O O . THR B 1 177 ? -19.062 1.73 9.5 1 94.94 177 THR B O 1
ATOM 3776 N N . PRO B 1 178 ? -19.906 2.037 7.562 1 94.75 178 PRO B N 1
ATOM 3777 C CA . PRO B 1 178 ? -20.312 1.689 6.195 1 94.75 178 PRO B CA 1
ATOM 3778 C C . PRO B 1 178 ? -19.125 1.618 5.23 1 94.75 178 PRO B C 1
ATOM 3780 O O . PRO B 1 178 ? -19.25 1.046 4.145 1 94.75 178 PRO B O 1
ATOM 3783 N N . HIS B 1 179 ? -18.031 2.213 5.418 1 97.12 179 HIS B N 1
ATOM 3784 C CA . HIS B 1 179 ? -16.797 2.229 4.648 1 97.12 179 HIS B CA 1
ATOM 3785 C C . HIS B 1 179 ? -15.625 2.697 5.5 1 97.12 179 HIS B C 1
ATOM 3787 O O . HIS B 1 179 ? -15.812 3.121 6.645 1 97.12 179 HIS B O 1
ATOM 3793 N N . PRO B 1 180 ? -14.383 2.549 4.996 1 98.19 180 PRO B N 1
ATOM 3794 C CA . PRO B 1 180 ? -13.258 3.129 5.73 1 98.19 180 PRO B CA 1
ATOM 3795 C C . PRO B 1 180 ? -13.445 4.617 6.02 1 98.19 180 PRO B C 1
ATOM 3797 O O . PRO B 1 180 ? -14.094 5.324 5.242 1 98.19 180 PRO B O 1
ATOM 3800 N N . THR B 1 181 ? -12.922 5.105 7.152 1 98.31 181 THR B N 1
ATOM 3801 C CA . THR B 1 181 ? -13.062 6.508 7.531 1 98.31 181 THR B CA 1
ATOM 3802 C C . THR B 1 181 ? -12.422 7.418 6.488 1 98.31 181 THR B C 1
ATOM 3804 O O . THR B 1 181 ? -11.273 7.195 6.082 1 98.31 181 THR B O 1
ATOM 3807 N N . VAL B 1 182 ? -13.164 8.406 6.094 1 98.75 182 VAL B N 1
ATOM 3808 C CA . VAL B 1 182 ? -12.664 9.312 5.07 1 98.75 182 VAL B CA 1
ATOM 3809 C C . VAL B 1 182 ? -12.781 10.758 5.562 1 98.75 182 VAL B C 1
ATOM 3811 O O . VAL B 1 182 ? -13.883 11.242 5.836 1 98.75 182 VAL B O 1
ATOM 3814 N N . TRP B 1 183 ? -11.656 11.422 5.715 1 98.69 183 TRP B N 1
ATOM 3815 C CA . TRP B 1 183 ? -11.602 12.859 5.996 1 98.69 183 TRP B CA 1
ATOM 3816 C C . TRP B 1 183 ? -11.281 13.648 4.734 1 98.69 183 TRP B C 1
ATOM 3818 O O . TRP B 1 183 ? -10.82 13.078 3.74 1 98.69 183 TRP B O 1
ATOM 3828 N N . MET B 1 184 ? -11.641 14.922 4.742 1 98.69 184 MET B N 1
ATOM 3829 C CA . MET B 1 184 ? -11.281 15.828 3.654 1 98.69 184 MET B CA 1
ATOM 3830 C C . MET B 1 184 ? -10.258 16.859 4.113 1 98.69 184 MET B C 1
ATOM 3832 O O . MET B 1 184 ? -10.469 17.547 5.117 1 98.69 184 MET B O 1
ATOM 3836 N N . GLY B 1 185 ? -9.156 16.844 3.385 1 97.94 185 GLY B N 1
ATOM 3837 C CA . GLY B 1 185 ? -8.125 17.828 3.678 1 97.94 185 GLY B CA 1
ATOM 3838 C C . GLY B 1 185 ? -8.195 19.047 2.789 1 97.94 185 GLY B C 1
ATOM 3839 O O . GLY B 1 185 ? -8.414 18.938 1.581 1 97.94 185 GLY B O 1
ATOM 3840 N N . GLY B 1 186 ? -7.957 20.188 3.404 1 96.5 186 GLY B N 1
ATOM 3841 C CA . GLY B 1 186 ? -7.922 21.422 2.646 1 96.5 186 GLY B CA 1
ATOM 3842 C C . GLY B 1 186 ? -8.836 22.5 3.211 1 96.5 186 GLY B C 1
ATOM 3843 O O . GLY B 1 186 ? -9.555 22.25 4.184 1 96.5 186 GLY B O 1
ATOM 3844 N N . ASP B 1 187 ? -8.828 23.703 2.6 1 95.94 187 ASP B N 1
ATOM 3845 C CA . ASP B 1 187 ? -9.445 24.875 3.236 1 95.94 187 ASP B CA 1
ATOM 3846 C C . ASP B 1 187 ? -10.516 25.484 2.34 1 95.94 187 ASP B C 1
ATOM 3848 O O . ASP B 1 187 ? -11.375 26.234 2.814 1 95.94 187 ASP B O 1
ATOM 3852 N N . ALA B 1 188 ? -10.43 25.234 1.02 1 95.75 188 ALA B N 1
ATOM 3853 C CA . ALA B 1 188 ? -11.32 25.891 0.067 1 95.75 188 ALA B CA 1
ATOM 3854 C C . ALA B 1 188 ? -12.766 25.484 0.282 1 95.75 188 ALA B C 1
ATOM 3856 O O . ALA B 1 188 ? -13.039 24.391 0.802 1 95.75 188 ALA B O 1
ATOM 3857 N N . ASP B 1 189 ? -13.695 26.359 -0.149 1 96.75 189 ASP B N 1
ATOM 3858 C CA . ASP B 1 189 ? -15.117 26.062 -0.018 1 96.75 189 ASP B CA 1
ATOM 3859 C C . ASP B 1 189 ? -15.477 24.734 -0.679 1 96.75 189 ASP B C 1
ATOM 3861 O O . ASP B 1 189 ? -16.312 23.984 -0.169 1 96.75 189 ASP B O 1
ATOM 3865 N N . ALA B 1 190 ? -14.875 24.5 -1.768 1 96.88 190 ALA B N 1
ATOM 3866 C CA . ALA B 1 190 ? -15.125 23.234 -2.469 1 96.88 190 ALA B CA 1
ATOM 3867 C C . ALA B 1 190 ? -14.789 22.031 -1.586 1 96.88 190 ALA B C 1
ATOM 3869 O O . ALA B 1 190 ? -15.453 21 -1.658 1 96.88 190 ALA B O 1
ATOM 3870 N N . VAL B 1 191 ? -13.734 22.156 -0.772 1 97.75 191 VAL B N 1
ATOM 3871 C CA . VAL B 1 191 ? -13.328 21.109 0.15 1 97.75 191 VAL B CA 1
ATOM 3872 C C . VAL B 1 191 ? -14.391 20.922 1.23 1 97.75 191 VAL B C 1
ATOM 3874 O O . VAL B 1 191 ? -14.742 19.797 1.586 1 97.75 191 VAL B O 1
ATOM 3877 N N . LEU B 1 192 ? -14.922 22.031 1.733 1 98.12 192 LEU B N 1
ATOM 3878 C CA . LEU B 1 192 ? -15.953 21.969 2.762 1 98.12 192 LEU B CA 1
ATOM 3879 C C . LEU B 1 192 ? -17.234 21.328 2.213 1 98.12 192 LEU B C 1
ATOM 3881 O O . LEU B 1 192 ? -17.875 20.547 2.898 1 98.12 192 LEU B O 1
ATOM 3885 N N . ARG B 1 193 ? -17.609 21.672 0.998 1 98.06 193 ARG B N 1
ATOM 3886 C CA . ARG B 1 193 ? -18.766 21.047 0.36 1 98.06 193 ARG B CA 1
ATOM 3887 C C . ARG B 1 193 ? -18.531 19.562 0.175 1 98.06 193 ARG B C 1
ATOM 3889 O O . ARG B 1 193 ? -19.453 18.75 0.403 1 98.06 193 ARG B O 1
ATOM 3896 N N . ARG B 1 194 ? -17.359 19.156 -0.194 1 98 194 ARG B N 1
ATOM 3897 C CA . ARG B 1 194 ? -17 17.75 -0.34 1 98 194 ARG B CA 1
ATOM 3898 C C . ARG B 1 194 ? -17.062 17.031 1.001 1 98 194 ARG B C 1
ATOM 3900 O O . ARG B 1 194 ? -17.547 15.898 1.078 1 98 194 ARG B O 1
ATOM 3907 N N . ALA B 1 195 ? -16.5 17.672 2.023 1 98.12 195 ALA B N 1
ATOM 3908 C CA . ALA B 1 195 ? -16.531 17.094 3.365 1 98.12 195 ALA B CA 1
ATOM 3909 C C . ALA B 1 195 ? -17.969 16.891 3.828 1 98.12 195 ALA B C 1
ATOM 3911 O O . ALA B 1 195 ? -18.297 15.859 4.434 1 98.12 195 ALA B O 1
ATOM 3912 N N . ALA B 1 196 ? -18.781 17.844 3.531 1 98 196 ALA B N 1
ATOM 3913 C CA . ALA B 1 196 ? -20.188 17.734 3.904 1 98 196 ALA B CA 1
ATOM 3914 C C . ALA B 1 196 ? -20.875 16.562 3.201 1 98 196 ALA B C 1
ATOM 3916 O O . ALA B 1 196 ? -21.656 15.836 3.811 1 98 196 ALA B O 1
ATOM 3917 N N . ARG B 1 197 ? -20.5 16.375 1.989 1 96.62 197 ARG B N 1
ATOM 3918 C CA . ARG B 1 197 ? -21.172 15.375 1.163 1 96.62 197 ARG B CA 1
ATOM 3919 C C . ARG B 1 197 ? -20.641 13.984 1.458 1 96.62 197 ARG B C 1
ATOM 3921 O O . ARG B 1 197 ? -21.406 13.023 1.548 1 96.62 197 ARG B O 1
ATOM 3928 N N . PHE B 1 198 ? -19.281 13.867 1.627 1 95.5 198 PHE B N 1
ATOM 3929 C CA . PHE B 1 198 ? -18.656 12.547 1.613 1 95.5 198 PHE B CA 1
ATOM 3930 C C . PHE B 1 198 ? -17.969 12.258 2.943 1 95.5 198 PHE B C 1
ATOM 3932 O O . PHE B 1 198 ? -17.75 11.102 3.301 1 95.5 198 PHE B O 1
ATOM 3939 N N . GLY B 1 199 ? -17.609 13.258 3.654 1 96.94 199 GLY B N 1
ATOM 3940 C CA . GLY B 1 199 ? -16.547 13.109 4.637 1 96.94 199 GLY B CA 1
ATOM 3941 C C . GLY B 1 199 ? -17.047 12.672 6 1 96.94 199 GLY B C 1
ATOM 3942 O O . GLY B 1 199 ? -18.141 13.039 6.41 1 96.94 199 GLY B O 1
ATOM 3943 N N . ASP B 1 200 ? -16.219 11.898 6.656 1 98.12 200 ASP B N 1
ATOM 3944 C CA . ASP B 1 200 ? -16.375 11.609 8.078 1 98.12 200 ASP B CA 1
ATOM 3945 C C . ASP B 1 200 ? -15.641 12.648 8.93 1 98.12 200 ASP B C 1
ATOM 3947 O O . ASP B 1 200 ? -15.734 12.625 10.156 1 98.12 200 ASP B O 1
ATOM 3951 N N . GLY B 1 201 ? -14.969 13.523 8.258 1 98.38 201 GLY B N 1
ATOM 3952 C CA . GLY B 1 201 ? -14.211 14.547 8.953 1 98.38 201 GLY B CA 1
ATOM 3953 C C . GLY B 1 201 ? -13.57 15.555 8.016 1 98.38 201 GLY B C 1
ATOM 3954 O O . GLY B 1 201 ? -13.688 15.438 6.797 1 98.38 201 GLY B O 1
ATOM 3955 N N . TRP B 1 202 ? -12.969 16.547 8.594 1 98.69 202 TRP B N 1
ATOM 3956 C CA . TRP B 1 202 ? -12.312 17.656 7.91 1 98.69 202 TRP B CA 1
ATOM 3957 C C . TRP B 1 202 ? -10.984 17.984 8.578 1 98.69 202 TRP B C 1
ATOM 3959 O O . TRP B 1 202 ? -10.883 18 9.805 1 98.69 202 TRP B O 1
ATOM 3969 N N . ALA B 1 203 ? -9.953 18.172 7.754 1 97.94 203 ALA B N 1
ATOM 3970 C CA . ALA B 1 203 ? -8.625 18.562 8.219 1 97.94 203 ALA B CA 1
ATOM 3971 C C . ALA B 1 203 ? -8.125 19.797 7.484 1 97.94 203 ALA B C 1
ATOM 3973 O O . ALA B 1 203 ? -7.484 19.688 6.434 1 97.94 203 ALA B O 1
ATOM 3974 N N . PRO B 1 204 ? -8.305 21 8.039 1 95.69 204 PRO B N 1
ATOM 3975 C CA . PRO B 1 204 ? -7.801 22.203 7.398 1 95.69 204 PRO B CA 1
ATOM 3976 C C . PRO B 1 204 ? -6.281 22.328 7.477 1 95.69 204 PRO B C 1
ATOM 3978 O O . PRO B 1 204 ? -5.645 21.656 8.289 1 95.69 204 PRO B O 1
ATOM 3981 N N . TRP B 1 205 ? -5.738 23.156 6.617 1 88.62 205 TRP B N 1
ATOM 3982 C CA . TRP B 1 205 ? -4.289 23.328 6.551 1 88.62 205 TRP B CA 1
ATOM 3983 C C . TRP B 1 205 ? -3.896 24.766 6.871 1 88.62 205 TRP B C 1
ATOM 3985 O O . TRP B 1 205 ? -3.102 25 7.781 1 88.62 205 TRP B O 1
ATOM 3995 N N . LEU B 1 206 ? -4.539 25.688 6.219 1 89.12 206 LEU B N 1
ATOM 3996 C CA . LEU B 1 206 ? -4.141 27.094 6.32 1 89.12 206 LEU B CA 1
ATOM 3997 C C . LEU B 1 206 ? -5.148 27.875 7.148 1 89.12 206 LEU B C 1
ATOM 3999 O O . LEU B 1 206 ? -4.91 29.047 7.484 1 89.12 206 LEU B O 1
ATOM 4003 N N . THR B 1 207 ? -6.176 27.328 7.555 1 93.88 207 THR B N 1
ATOM 4004 C CA . THR B 1 207 ? -7.215 27.984 8.328 1 93.88 207 THR B CA 1
ATOM 4005 C C . THR B 1 207 ? -6.711 28.344 9.719 1 93.88 207 THR B C 1
ATOM 4007 O O . THR B 1 207 ? -6.113 27.516 10.406 1 93.88 207 THR B O 1
ATOM 4010 N N . LYS B 1 208 ? -6.977 29.578 10.141 1 94.75 208 LYS B N 1
ATOM 4011 C CA . LYS B 1 208 ? -6.625 29.984 11.5 1 94.75 208 LYS B CA 1
ATOM 4012 C C . LYS B 1 208 ? -7.664 29.5 12.508 1 94.75 208 LYS B C 1
ATOM 4014 O O . LYS B 1 208 ? -8.844 29.375 12.18 1 94.75 208 LYS B O 1
ATOM 4019 N N . PRO B 1 209 ? -7.191 29.297 13.711 1 95.38 209 PRO B N 1
ATOM 4020 C CA . PRO B 1 209 ? -8.102 28.734 14.711 1 95.38 209 PRO B CA 1
ATOM 4021 C C . PRO B 1 209 ? -9.383 29.547 14.867 1 95.38 209 PRO B C 1
ATOM 4023 O O . PRO B 1 209 ? -10.469 28.969 14.977 1 95.38 209 PRO B O 1
ATOM 4026 N N . ASP B 1 210 ? -9.336 30.828 14.82 1 96.12 210 ASP B N 1
ATOM 4027 C CA . ASP B 1 210 ? -10.492 31.688 15.07 1 96.12 210 ASP B CA 1
ATOM 4028 C C . ASP B 1 210 ? -11.492 31.609 13.914 1 96.12 210 ASP B C 1
ATOM 4030 O O . ASP B 1 210 ? -12.641 32.031 14.055 1 96.12 210 ASP B O 1
ATOM 4034 N N . GLU B 1 211 ? -11.102 31.062 12.805 1 97.5 211 GLU B N 1
ATOM 4035 C CA . GLU B 1 211 ? -11.969 30.938 11.625 1 97.5 211 GLU B CA 1
ATOM 4036 C C . GLU B 1 211 ? -12.688 29.594 11.594 1 97.5 211 GLU B C 1
ATOM 4038 O O . GLU B 1 211 ? -13.625 29.406 10.82 1 97.5 211 GLU B O 1
ATOM 4043 N N . LEU B 1 212 ? -12.281 28.672 12.43 1 97.88 212 LEU B N 1
ATOM 4044 C CA . LEU B 1 212 ? -12.781 27.312 12.383 1 97.88 212 LEU B CA 1
ATOM 4045 C C . LEU B 1 212 ? -14.289 27.266 12.609 1 97.88 212 LEU B C 1
ATOM 4047 O O . LEU B 1 212 ? -15.016 26.625 11.852 1 97.88 212 LEU B O 1
ATOM 4051 N N . PRO B 1 213 ? -14.828 28.031 13.609 1 98.25 213 PRO B N 1
ATOM 4052 C CA . PRO B 1 213 ? -16.266 27.938 13.844 1 98.25 213 PRO B CA 1
ATOM 4053 C C . PRO B 1 213 ? -17.094 28.359 12.633 1 98.25 213 PRO B C 1
ATOM 4055 O O . PRO B 1 213 ? -18.062 27.688 12.273 1 98.25 213 PRO B O 1
ATOM 4058 N N . ALA B 1 214 ? -16.703 29.422 12.016 1 98.25 214 ALA B N 1
ATOM 4059 C CA . ALA B 1 214 ? -17.438 29.891 10.844 1 98.25 214 ALA B CA 1
ATOM 4060 C C . ALA B 1 214 ? -17.359 28.891 9.703 1 98.25 214 ALA B C 1
ATOM 4062 O O . ALA B 1 214 ? -18.344 28.688 8.992 1 98.25 214 ALA B O 1
ATOM 4063 N N . LYS B 1 215 ? -16.219 28.312 9.484 1 98.25 215 LYS B N 1
ATOM 4064 C CA . LYS B 1 215 ? -16.047 27.312 8.445 1 98.25 215 LYS B CA 1
ATOM 4065 C C . LYS B 1 215 ? -16.875 26.062 8.742 1 98.25 215 LYS B C 1
ATOM 4067 O O . LYS B 1 215 ? -17.469 25.469 7.84 1 98.25 215 LYS B O 1
ATOM 4072 N N . LEU B 1 216 ? -16.906 25.703 9.977 1 97.94 216 LEU B N 1
ATOM 4073 C CA . LEU B 1 216 ? -17.703 24.547 10.375 1 97.94 216 LEU B CA 1
ATOM 4074 C C . LEU B 1 216 ? -19.203 24.828 10.188 1 97.94 216 LEU B C 1
ATOM 4076 O O . LEU B 1 216 ? -19.953 23.953 9.758 1 97.94 216 LEU B O 1
ATOM 4080 N N . ASP B 1 217 ? -19.594 26.062 10.508 1 97.81 217 ASP B N 1
ATOM 4081 C CA . ASP B 1 217 ? -20.984 26.453 10.266 1 97.81 217 ASP B CA 1
ATOM 4082 C C . ASP B 1 217 ? -21.328 26.359 8.781 1 97.81 217 ASP B C 1
ATOM 4084 O O . ASP B 1 217 ? -22.391 25.844 8.422 1 97.81 217 ASP B O 1
ATOM 4088 N N . TYR B 1 218 ? -20.469 26.844 7.988 1 98.19 218 TYR B N 1
ATOM 4089 C CA . TYR B 1 218 ? -20.656 26.75 6.547 1 98.19 218 TYR B CA 1
ATOM 4090 C C . TYR B 1 218 ? -20.766 25.297 6.098 1 98.19 218 TYR B C 1
ATOM 4092 O O . TYR B 1 218 ? -21.688 24.938 5.375 1 98.19 218 TYR B O 1
ATOM 4100 N N . LEU B 1 219 ? -19.828 24.453 6.547 1 98.12 219 LEU B N 1
ATOM 4101 C CA . LEU B 1 219 ? -19.812 23.047 6.203 1 98.12 219 LEU B CA 1
ATOM 4102 C C . LEU B 1 219 ? -21.125 22.375 6.605 1 98.12 219 LEU B C 1
ATOM 4104 O O . LEU B 1 219 ? -21.75 21.672 5.797 1 98.12 219 LEU B O 1
ATOM 4108 N N . ARG B 1 220 ? -21.625 22.641 7.727 1 97 220 ARG B N 1
ATOM 4109 C CA . ARG B 1 220 ? -22.812 22 8.258 1 97 220 ARG B CA 1
ATOM 4110 C C . ARG B 1 220 ? -24.062 22.484 7.551 1 97 220 ARG B C 1
ATOM 4112 O O . ARG B 1 220 ? -25.094 21.797 7.543 1 97 220 ARG B O 1
ATOM 4119 N N . SER B 1 221 ? -23.969 23.641 6.965 1 97.44 221 SER B N 1
ATOM 4120 C CA . SER B 1 221 ? -25.125 24.219 6.273 1 97.44 221 SER B CA 1
ATOM 4121 C C . SER B 1 221 ? -25.266 23.641 4.867 1 97.44 221 SER B C 1
ATOM 4123 O O . SER B 1 221 ? -26.281 23.859 4.199 1 97.44 221 SER B O 1
ATOM 4125 N N . GLN B 1 222 ? -24.203 23 4.383 1 96.94 222 GLN B N 1
ATOM 4126 C CA . GLN B 1 222 ? -24.219 22.5 3.012 1 96.94 222 GLN B CA 1
ATOM 4127 C C . GLN B 1 222 ? -25.219 21.359 2.857 1 96.94 222 GLN B C 1
ATOM 4129 O O . GLN B 1 222 ? -25.391 20.562 3.777 1 96.94 222 GLN B O 1
ATOM 4134 N N . PRO B 1 223 ? -25.75 21.281 1.608 1 91.75 223 PRO B N 1
ATOM 4135 C CA . PRO B 1 223 ? -26.594 20.109 1.351 1 91.75 223 PRO B CA 1
ATOM 4136 C C . PRO B 1 223 ? -25.812 18.797 1.447 1 91.75 223 PRO B C 1
ATOM 4138 O O . PRO B 1 223 ? -24.656 18.734 1.042 1 91.75 223 PRO B O 1
ATOM 4141 N N . GLY B 1 224 ? -26.25 17.875 2.123 1 88.88 224 GLY B N 1
ATOM 4142 C CA . GLY B 1 224 ? -25.609 16.578 2.193 1 88.88 224 GLY B CA 1
ATOM 4143 C C . GLY B 1 224 ? -25.141 16.219 3.59 1 88.88 224 GLY B C 1
ATOM 4144 O O . GLY B 1 224 ? -24.875 15.055 3.883 1 88.88 224 GLY B O 1
ATOM 4145 N N . PHE B 1 225 ? -24.875 17.312 4.336 1 94.19 225 PHE B N 1
ATOM 4146 C CA . PHE B 1 225 ? -24.469 17.016 5.703 1 94.19 225 PHE B CA 1
ATOM 4147 C C . PHE B 1 225 ? -25.656 16.5 6.516 1 94.19 225 PHE B C 1
ATOM 4149 O O . PHE B 1 225 ? -26.719 17.141 6.551 1 94.19 225 PHE B O 1
ATOM 4156 N N . ASP B 1 226 ? -25.594 15.281 7.121 1 92.94 226 ASP B N 1
ATOM 4157 C CA . ASP B 1 226 ? -26.719 14.641 7.805 1 92.94 226 ASP B CA 1
ATOM 4158 C C . ASP B 1 226 ? -26.438 14.5 9.305 1 92.94 226 ASP B C 1
ATOM 4160 O O . ASP B 1 226 ? -26.828 13.508 9.922 1 92.94 226 ASP B O 1
ATOM 4164 N N . ASP B 1 227 ? -25.719 15.336 9.938 1 89.5 227 ASP B N 1
ATOM 4165 C CA . ASP B 1 227 ? -25.391 15.391 11.359 1 89.5 227 ASP B CA 1
ATOM 4166 C C . ASP B 1 227 ? -24.719 14.094 11.82 1 89.5 227 ASP B C 1
ATOM 4168 O O . ASP B 1 227 ? -24.875 13.688 12.977 1 89.5 227 ASP B O 1
ATOM 4172 N N . ARG B 1 228 ? -24.141 13.32 10.898 1 93.06 228 ARG B N 1
ATOM 4173 C CA . ARG B 1 228 ? -23.344 12.148 11.242 1 93.06 228 ARG B CA 1
ATOM 4174 C C . ARG B 1 228 ? -22.172 12.531 12.133 1 93.06 228 ARG B C 1
ATOM 4176 O O . ARG B 1 228 ? -21.812 13.703 12.234 1 93.06 228 ARG B O 1
ATOM 4183 N N . PRO B 1 229 ? -21.672 11.477 12.914 1 94.38 229 PRO B N 1
ATOM 4184 C CA . PRO B 1 229 ? -20.422 11.789 13.602 1 94.38 229 PRO B CA 1
ATOM 4185 C C . PRO B 1 229 ? -19.359 12.367 12.672 1 94.38 229 PRO B C 1
ATOM 4187 O O . PRO B 1 229 ? -19.203 11.898 11.539 1 94.38 229 PRO B O 1
ATOM 4190 N N . PHE B 1 230 ? -18.734 13.43 13.07 1 97.75 230 PHE B N 1
ATOM 4191 C CA . PHE B 1 230 ? -17.828 14.188 12.211 1 97.75 230 PHE B CA 1
ATOM 4192 C C . PHE B 1 230 ? -16.625 14.68 12.992 1 97.75 230 PHE B C 1
ATOM 4194 O O . PHE B 1 230 ? -16.766 15.312 14.039 1 97.75 230 PHE B O 1
ATOM 4201 N N . SER B 1 231 ? -15.469 14.375 12.469 1 98.44 231 SER B N 1
ATOM 4202 C CA . SER B 1 231 ? -14.227 14.758 13.133 1 98.44 231 SER B CA 1
ATOM 4203 C C . SER B 1 231 ? -13.633 16.016 12.516 1 98.44 231 SER B C 1
ATOM 4205 O O . SER B 1 231 ? -13.797 16.266 11.32 1 98.44 231 SER B O 1
ATOM 4207 N N . VAL B 1 232 ? -13 16.766 13.344 1 98.56 232 VAL B N 1
ATOM 4208 C CA . VAL B 1 232 ? -12.188 17.906 12.914 1 98.56 232 VAL B CA 1
ATOM 4209 C C . VAL B 1 232 ? -10.773 17.766 13.469 1 98.56 232 VAL B C 1
ATOM 4211 O O . VAL B 1 232 ? -10.57 17.812 14.688 1 98.56 232 VAL B O 1
ATOM 4214 N N . PHE B 1 233 ? -9.836 17.578 12.57 1 98.25 233 PHE B N 1
ATOM 4215 C CA . PHE B 1 233 ? -8.438 17.516 12.992 1 98.25 233 PHE B CA 1
ATOM 4216 C C . PHE B 1 233 ? -7.75 18.859 12.789 1 98.25 233 PHE B C 1
ATOM 4218 O O . PHE B 1 233 ? -7.84 19.453 11.711 1 98.25 233 PHE B O 1
ATOM 4225 N N . TYR B 1 234 ? -7.031 19.266 13.812 1 96.62 234 TYR B N 1
ATOM 4226 C CA . TYR B 1 234 ? -6.258 20.5 13.727 1 96.62 234 TYR B CA 1
ATOM 4227 C C . TYR B 1 234 ? -5.082 20.484 14.688 1 96.62 234 TYR B C 1
ATOM 4229 O O . TYR B 1 234 ? -5.227 20.078 15.852 1 96.62 234 TYR B O 1
ATOM 4237 N N . SER B 1 235 ? -3.906 20.812 14.148 1 92.94 235 SER B N 1
ATOM 4238 C CA . SER B 1 235 ? -2.727 21 14.992 1 92.94 235 SER B CA 1
ATOM 4239 C C . SER B 1 235 ? -2.16 22.406 14.844 1 92.94 235 SER B C 1
ATOM 4241 O O . SER B 1 235 ? -2.109 22.953 13.742 1 92.94 235 SER B O 1
ATOM 4243 N N . LEU B 1 236 ? -1.651 22.969 15.953 1 91.88 236 LEU B N 1
ATOM 4244 C CA . LEU B 1 236 ? -1.059 24.297 15.906 1 91.88 236 LEU B CA 1
ATOM 4245 C C . LEU B 1 236 ? 0.263 24.281 15.141 1 91.88 236 LEU B C 1
ATOM 4247 O O . LEU B 1 236 ? 0.757 25.328 14.719 1 91.88 236 LEU B O 1
ATOM 4251 N N . ALA B 1 237 ? 0.801 23.109 14.93 1 87.94 237 ALA B N 1
ATOM 4252 C CA . ALA B 1 237 ? 2.031 22.969 14.156 1 87.94 237 ALA B CA 1
ATOM 4253 C C . ALA B 1 237 ? 1.845 23.484 12.734 1 87.94 237 ALA B C 1
ATOM 4255 O O . ALA B 1 237 ? 2.791 23.984 12.117 1 87.94 237 ALA B O 1
ATOM 4256 N N . VAL B 1 238 ? 0.687 23.422 12.211 1 88 238 VAL B N 1
ATOM 4257 C CA . VAL B 1 238 ? 0.422 23.75 10.82 1 88 238 VAL B CA 1
ATOM 4258 C C . VAL B 1 238 ? 0.6 25.25 10.609 1 88 238 VAL B C 1
ATOM 4260 O O . VAL B 1 238 ? 0.845 25.703 9.484 1 88 238 VAL B O 1
ATOM 4263 N N . LEU B 1 239 ? 0.538 26 11.688 1 91.44 239 LEU B N 1
ATOM 4264 C CA . LEU B 1 239 ? 0.671 27.453 11.602 1 91.44 239 LEU B CA 1
ATOM 4265 C C . LEU B 1 239 ? 2.096 27.844 11.227 1 91.44 239 LEU B C 1
ATOM 4267 O O . LEU B 1 239 ? 2.348 28.984 10.836 1 91.44 239 LEU B O 1
ATOM 4271 N N . SER B 1 240 ? 2.98 26.891 11.281 1 89.81 240 SER B N 1
ATOM 4272 C CA . SER B 1 240 ? 4.359 27.156 10.883 1 89.81 240 SER B CA 1
ATOM 4273 C C . SER B 1 240 ? 4.57 26.875 9.406 1 89.81 240 SER B C 1
ATOM 4275 O O . SER B 1 240 ? 5.648 27.125 8.867 1 89.81 240 SER B O 1
ATOM 4277 N N . VAL B 1 241 ? 3.559 26.344 8.742 1 89.25 241 VAL B N 1
ATOM 4278 C CA . VAL B 1 241 ? 3.648 25.953 7.336 1 89.25 241 VAL B CA 1
ATOM 4279 C C . VAL B 1 241 ? 2.758 26.859 6.488 1 89.25 241 VAL B C 1
ATOM 4281 O O . VAL B 1 241 ? 1.536 26.859 6.656 1 89.25 241 VAL B O 1
ATOM 4284 N N . GLY B 1 242 ? 3.354 27.578 5.57 1 89.75 242 GLY B N 1
ATOM 4285 C CA . GLY B 1 242 ? 2.604 28.453 4.688 1 89.75 242 GLY B CA 1
ATOM 4286 C C . GLY B 1 242 ? 2.336 27.844 3.326 1 89.75 242 GLY B C 1
ATOM 4287 O O . GLY B 1 242 ? 2.453 26.625 3.15 1 89.75 242 GLY B O 1
ATOM 4288 N N . GLN B 1 243 ? 1.925 28.703 2.408 1 89.25 243 GLN B N 1
ATOM 4289 C CA . GLN B 1 243 ? 1.696 28.266 1.034 1 89.25 243 GLN B CA 1
ATOM 4290 C C . GLN B 1 243 ? 2.953 27.641 0.442 1 89.25 243 GLN B C 1
ATOM 4292 O O . GLN B 1 243 ? 4.059 28.156 0.628 1 89.25 243 GLN B O 1
ATOM 4297 N N . GLU B 1 244 ? 2.758 26.469 -0.247 1 89.75 244 GLU B N 1
ATOM 4298 C CA . GLU B 1 244 ? 3.854 25.75 -0.895 1 89.75 244 GLU B CA 1
ATOM 4299 C C . GLU B 1 244 ? 4.941 25.391 0.11 1 89.75 244 GLU B C 1
ATOM 4301 O O . GLU B 1 244 ? 6.129 25.422 -0.212 1 89.75 244 GLU B O 1
ATOM 4306 N N . HIS B 1 245 ? 4.605 25.219 1.347 1 91.62 245 HIS B N 1
ATOM 4307 C CA . HIS B 1 245 ? 5.426 24.734 2.451 1 91.62 245 HIS B CA 1
ATOM 4308 C C . HIS B 1 245 ? 6.422 25.797 2.902 1 91.62 245 HIS B C 1
ATOM 4310 O O . HIS B 1 245 ? 7.461 25.484 3.486 1 91.62 245 HIS B O 1
ATOM 4316 N N . ALA B 1 246 ? 6.125 27.062 2.639 1 92.25 246 ALA B N 1
ATOM 4317 C CA . ALA B 1 246 ? 6.949 28.141 3.166 1 92.25 246 ALA B CA 1
ATOM 4318 C C . ALA B 1 246 ? 6.992 28.109 4.691 1 92.25 246 ALA B C 1
ATOM 4320 O O . ALA B 1 246 ? 6.027 27.688 5.336 1 92.25 246 ALA B O 1
ATOM 4321 N N . ILE B 1 247 ? 8.062 28.531 5.254 1 93.06 247 ILE B N 1
ATOM 4322 C CA . ILE B 1 247 ? 8.172 28.625 6.703 1 93.06 247 ILE B CA 1
ATOM 4323 C C . ILE B 1 247 ? 7.52 29.922 7.191 1 93.06 247 ILE B C 1
ATOM 4325 O O . ILE B 1 247 ? 7.863 31.016 6.727 1 93.06 247 ILE B O 1
ATOM 4329 N N . VAL B 1 248 ? 6.555 29.75 8.039 1 91.5 248 VAL B N 1
ATOM 4330 C CA . VAL B 1 248 ? 5.836 30.906 8.594 1 91.5 248 VAL B CA 1
ATOM 4331 C C . VAL B 1 248 ? 6.129 31.016 10.086 1 91.5 248 VAL B C 1
ATOM 4333 O O . VAL B 1 248 ? 6.094 30.016 10.812 1 91.5 248 VAL B O 1
ATOM 4336 N N . ASP B 1 249 ? 6.426 32.219 10.484 1 89.69 249 ASP B N 1
ATOM 4337 C CA . ASP B 1 249 ? 6.641 32.469 11.906 1 89.69 249 ASP B CA 1
ATOM 4338 C C . ASP B 1 249 ? 5.344 32.906 12.594 1 89.69 249 ASP B C 1
ATOM 4340 O O . ASP B 1 249 ? 5.039 34.094 12.664 1 89.69 249 ASP B O 1
ATOM 4344 N N . ASP B 1 250 ? 4.617 31.953 13.055 1 88.56 250 ASP B N 1
ATOM 4345 C CA . ASP B 1 250 ? 3.398 32.188 13.812 1 88.56 250 ASP B CA 1
ATOM 4346 C C . ASP B 1 250 ? 3.625 31.953 15.305 1 88.56 250 ASP B C 1
ATOM 4348 O O . ASP B 1 250 ? 4.09 30.875 15.695 1 88.56 250 ASP B O 1
ATOM 4352 N N . PRO B 1 251 ? 3.305 32.906 16.172 1 84.19 251 PRO B N 1
ATOM 4353 C CA . PRO B 1 251 ? 3.561 32.781 17.609 1 84.19 251 PRO B CA 1
ATOM 4354 C C . PRO B 1 251 ? 2.764 31.625 18.234 1 84.19 251 PRO B C 1
ATOM 4356 O O . PRO B 1 251 ? 3.121 31.141 19.312 1 84.19 251 PRO B O 1
ATOM 4359 N N . ASN B 1 252 ? 1.743 31.25 17.562 1 84.5 252 ASN B N 1
ATOM 4360 C CA . ASN B 1 252 ? 0.903 30.188 18.109 1 84.5 252 ASN B CA 1
ATOM 4361 C C . ASN B 1 252 ? 1.42 28.812 17.719 1 84.5 252 ASN B C 1
ATOM 4363 O O . ASN B 1 252 ? 0.962 27.797 18.25 1 84.5 252 ASN B O 1
ATOM 4367 N N . ALA B 1 253 ? 2.279 28.75 16.734 1 84.31 253 ALA B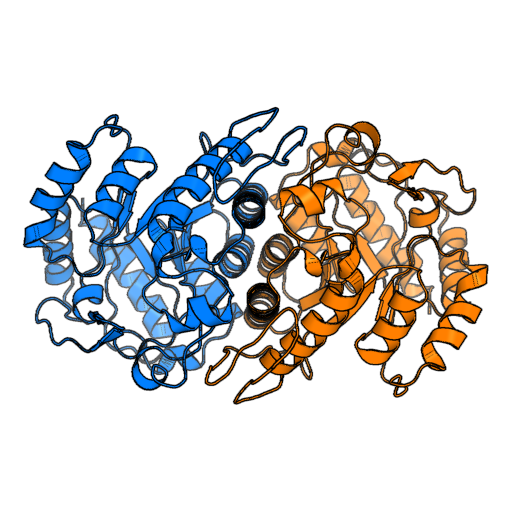 N 1
ATOM 4368 C CA . ALA B 1 253 ? 2.838 27.484 16.297 1 84.31 253 ALA B CA 1
ATOM 4369 C C . ALA B 1 253 ? 3.93 27 17.25 1 84.31 253 ALA B C 1
ATOM 4371 O O . ALA B 1 253 ? 4.527 25.938 17.031 1 84.31 253 ALA B O 1
ATOM 4372 N N . GLN B 1 254 ? 4.039 27.438 18.391 1 75.69 254 GLN B N 1
ATOM 4373 C CA . GLN B 1 254 ? 5.164 27.234 19.297 1 75.69 254 GLN B CA 1
ATOM 4374 C C . GLN B 1 254 ? 5.328 25.75 19.656 1 75.69 254 GLN B C 1
ATOM 4376 O O . GLN B 1 254 ? 4.34 25.062 19.891 1 75.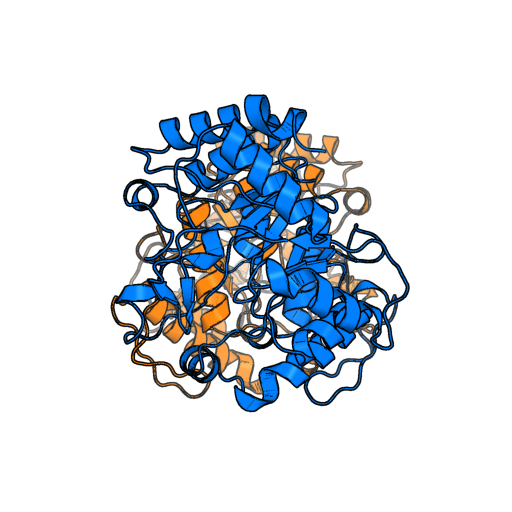69 254 GLN B O 1
ATOM 4381 N N . PHE B 1 255 ? 6.555 25.344 19.531 1 80.62 255 PHE B N 1
ATOM 4382 C CA . PHE B 1 255 ? 7.016 24.016 19.922 1 80.62 255 PHE B CA 1
ATOM 4383 C C . PHE B 1 255 ? 7.645 24.047 21.312 1 80.62 255 PHE B C 1
ATOM 4385 O O . PHE B 1 255 ? 8.227 25.062 21.703 1 80.62 255 PHE B O 1
ATOM 4392 N N . GLY B 1 256 ? 7.438 23.047 22.125 1 79.81 256 GLY B N 1
ATOM 4393 C CA . GLY B 1 256 ? 8.039 22.984 23.453 1 79.81 256 GLY B CA 1
ATOM 4394 C C . GLY B 1 256 ? 7.289 23.812 24.484 1 79.81 256 GLY B C 1
ATOM 4395 O O . GLY B 1 256 ? 7.898 24.578 25.219 1 79.81 256 GLY B O 1
ATOM 4396 N N . GLN B 1 257 ? 6.016 23.625 24.656 1 86.69 257 GLN B N 1
ATOM 4397 C CA . GLN B 1 257 ? 5.148 24.312 25.609 1 86.69 257 GLN B CA 1
ATOM 4398 C C . GLN B 1 257 ? 5.055 23.547 26.922 1 86.69 257 GLN B C 1
ATOM 4400 O O . GLN B 1 257 ? 5.324 22.344 26.969 1 86.69 257 GLN B O 1
ATOM 4405 N N . SER B 1 258 ? 4.762 24.359 28 1 92.88 258 SER B N 1
ATOM 4406 C CA . SER B 1 258 ? 4.48 23.719 29.266 1 92.88 258 SER B CA 1
ATOM 4407 C C . SER B 1 258 ? 3.193 22.906 29.203 1 92.88 258 SER B C 1
ATOM 4409 O O . SER B 1 258 ? 2.387 23.078 28.281 1 92.88 258 SER B O 1
ATOM 4411 N N . ALA B 1 259 ? 3.039 22.016 30.188 1 95.44 259 ALA B N 1
ATOM 4412 C CA . ALA B 1 259 ? 1.833 21.188 30.234 1 95.44 259 ALA B CA 1
ATOM 4413 C C . ALA B 1 259 ? 0.579 22.062 30.25 1 95.44 259 ALA B C 1
ATOM 4415 O O . ALA B 1 259 ? -0.365 21.812 29.484 1 95.44 259 ALA B O 1
ATOM 4416 N N . GLN B 1 260 ? 0.633 23.047 31.078 1 95.88 260 GLN B N 1
ATOM 4417 C CA . GLN B 1 260 ? -0.546 23.891 31.188 1 95.88 260 GLN B CA 1
ATOM 4418 C C . GLN B 1 260 ? -0.83 24.625 29.891 1 95.88 260 GLN B C 1
ATOM 4420 O O . GLN B 1 260 ? -1.987 24.766 29.484 1 95.88 260 GLN B O 1
ATOM 4425 N N . GLN B 1 261 ? 0.162 25.109 29.234 1 94.62 261 GLN B N 1
ATOM 4426 C CA . GLN B 1 261 ? -0.013 25.781 27.938 1 94.62 261 GLN B CA 1
ATOM 4427 C C . GLN B 1 261 ? -0.618 24.828 26.906 1 94.62 261 GLN B C 1
ATOM 4429 O O . GLN B 1 261 ? -1.508 25.219 26.156 1 94.62 261 GLN B O 1
ATOM 4434 N N . VAL B 1 262 ? -0.09 23.625 26.859 1 95.56 262 VAL B N 1
ATOM 4435 C CA . VAL B 1 262 ? -0.615 22.625 25.938 1 95.56 262 VAL B CA 1
ATOM 4436 C C . VAL B 1 262 ? -2.084 22.344 26.25 1 95.56 262 VAL B C 1
ATOM 4438 O O . VAL B 1 262 ? -2.922 22.297 25.344 1 95.56 262 VAL B O 1
ATOM 4441 N N . ILE B 1 263 ? -2.395 22.172 27.516 1 96.44 263 ILE B N 1
ATOM 4442 C CA . ILE B 1 263 ? -3.762 21.906 27.953 1 96.44 263 ILE B CA 1
ATOM 4443 C C . ILE B 1 263 ? -4.668 23.062 27.547 1 96.44 263 ILE B C 1
ATOM 4445 O O . ILE B 1 263 ? -5.758 22.844 27.016 1 96.44 263 ILE B O 1
ATOM 4449 N N . ASP B 1 264 ? -4.199 24.297 27.766 1 95.5 264 ASP B N 1
ATOM 4450 C CA . ASP B 1 264 ? -4.977 25.469 27.406 1 95.5 264 ASP B CA 1
ATOM 4451 C C . ASP B 1 264 ? -5.23 25.516 25.891 1 95.5 264 ASP B C 1
ATOM 4453 O O . ASP B 1 264 ? -6.336 25.828 25.453 1 95.5 264 ASP B O 1
ATOM 4457 N N . ASN B 1 265 ? -4.211 25.25 25.172 1 94.69 265 ASN B N 1
ATOM 4458 C CA . ASN B 1 265 ? -4.34 25.219 23.719 1 94.69 265 ASN B CA 1
ATOM 4459 C C . ASN B 1 265 ? -5.328 24.156 23.25 1 94.69 265 ASN B C 1
ATOM 4461 O O . ASN B 1 265 ? -6.145 24.406 22.359 1 94.69 265 ASN B O 1
ATOM 4465 N N . CYS B 1 266 ? -5.23 22.969 23.797 1 95.88 266 CYS B N 1
ATOM 4466 C CA . CYS B 1 266 ? -6.156 21.891 23.469 1 95.88 266 CYS B CA 1
ATOM 4467 C C . CYS B 1 266 ? -7.594 22.297 23.781 1 95.88 266 CYS B C 1
ATOM 4469 O O . CYS B 1 266 ? -8.5 22.047 22.984 1 95.88 266 CYS B O 1
ATOM 4471 N N . ASN B 1 267 ? -7.789 22.906 24.938 1 96.62 267 ASN B N 1
ATOM 4472 C CA . ASN B 1 267 ? -9.125 23.359 25.312 1 96.62 267 ASN B CA 1
ATOM 4473 C C . ASN B 1 267 ? -9.641 24.438 24.375 1 96.62 267 ASN B C 1
ATOM 4475 O O . ASN B 1 267 ? -10.812 24.422 23.984 1 96.62 267 ASN B O 1
ATOM 4479 N N . MET B 1 268 ? -8.766 25.391 24.078 1 95.94 268 MET B N 1
ATOM 4480 C CA . MET B 1 268 ? -9.125 26.422 23.109 1 95.94 268 MET B CA 1
ATOM 4481 C C . MET B 1 268 ? -9.555 25.812 21.781 1 95.94 268 MET B C 1
ATOM 4483 O O . MET B 1 268 ? -10.562 26.203 21.203 1 95.94 268 MET B O 1
ATOM 4487 N N . LEU B 1 269 ? -8.844 24.844 21.25 1 96.44 269 LEU B N 1
ATOM 4488 C CA . LEU B 1 269 ? -9.172 24.156 20.016 1 96.44 269 LEU B CA 1
ATOM 4489 C C . LEU B 1 269 ? -10.492 23.406 20.141 1 96.44 269 LEU B C 1
ATOM 4491 O O . LEU B 1 269 ? -11.32 23.453 19.234 1 96.44 269 LEU B O 1
ATOM 4495 N N . ALA B 1 270 ? -10.656 22.75 21.25 1 97.38 270 ALA B N 1
ATOM 4496 C CA . ALA B 1 270 ? -11.891 22.016 21.484 1 97.38 270 ALA B CA 1
ATOM 4497 C C . ALA B 1 270 ? -13.109 22.938 21.453 1 97.38 270 ALA B C 1
ATOM 4499 O O . ALA B 1 270 ? -14.141 22.594 20.875 1 97.38 270 ALA B O 1
ATOM 4500 N N . GLU B 1 271 ? -12.992 24.062 22.031 1 97.38 271 GLU B N 1
ATOM 4501 C CA . GLU B 1 271 ? -14.07 25.062 22.047 1 97.38 271 GLU B CA 1
ATOM 4502 C C . GLU B 1 271 ? -14.414 25.516 20.625 1 97.38 271 GLU B C 1
ATOM 4504 O O . GLU B 1 271 ? -15.531 25.969 20.375 1 97.38 271 GLU B O 1
ATOM 4509 N N . ARG B 1 272 ? -13.484 25.344 19.781 1 97.62 272 ARG B N 1
ATOM 4510 C CA . ARG B 1 272 ? -13.664 25.797 18.406 1 97.62 272 ARG B CA 1
ATOM 4511 C C . ARG B 1 272 ? -14.047 24.641 17.5 1 97.62 272 ARG B C 1
ATOM 4513 O O . ARG B 1 272 ? -14 24.766 16.266 1 97.62 272 ARG B O 1
ATOM 4520 N N . GLY B 1 273 ? -14.289 23.516 18.016 1 97.31 273 GLY B N 1
ATOM 4521 C CA . GLY B 1 273 ? -14.867 22.406 17.266 1 97.31 273 GLY B CA 1
ATOM 4522 C C . GLY B 1 273 ? -13.859 21.344 16.891 1 97.31 273 GLY B C 1
ATOM 4523 O O . GLY B 1 273 ? -14.203 20.359 16.234 1 97.31 273 GLY B O 1
ATOM 4524 N N . VAL B 1 274 ? -12.633 21.453 17.328 1 97.81 274 VAL B N 1
ATOM 4525 C CA . VAL B 1 274 ? -11.602 20.469 17.016 1 97.81 274 VAL B CA 1
ATOM 4526 C C . VAL B 1 274 ? -11.805 19.219 17.859 1 97.81 274 VAL B C 1
ATOM 4528 O O . VAL B 1 274 ? -12.016 19.328 19.078 1 97.81 274 VAL B O 1
ATOM 4531 N N . THR B 1 275 ? -11.812 18.078 17.203 1 98.12 275 THR B N 1
ATOM 4532 C CA . THR B 1 275 ? -12.039 16.828 17.906 1 98.12 275 THR B CA 1
ATOM 4533 C C . THR B 1 275 ? -10.742 16.031 18.031 1 98.12 275 THR B C 1
ATOM 4535 O O . THR B 1 275 ? -10.617 15.164 18.906 1 98.12 275 THR B O 1
ATOM 4538 N N . ASP B 1 276 ? -9.805 16.219 17.141 1 97.75 276 ASP B N 1
ATOM 4539 C CA . ASP B 1 276 ? -8.531 15.516 17.062 1 97.75 276 ASP B CA 1
ATOM 4540 C C . ASP B 1 276 ? -7.363 16.5 16.922 1 97.75 276 ASP B C 1
ATOM 4542 O O . ASP B 1 276 ? -7.453 17.469 16.172 1 97.75 276 ASP B O 1
ATOM 4546 N N . THR B 1 277 ? -6.285 16.188 17.594 1 96.69 277 THR B N 1
ATOM 4547 C CA . THR B 1 277 ? -5.148 17.094 17.484 1 96.69 277 THR B CA 1
ATOM 4548 C C . THR B 1 277 ? -3.832 16.344 17.656 1 96.69 277 THR B C 1
ATOM 4550 O O . THR B 1 277 ? -3.832 15.141 17.906 1 96.69 277 THR B O 1
ATOM 4553 N N . TRP B 1 278 ? -2.721 17 17.375 1 94.88 278 TRP B N 1
ATOM 4554 C CA . TRP B 1 278 ? -1.344 16.547 17.562 1 94.88 278 TRP B CA 1
ATOM 4555 C C . TRP B 1 278 ? -0.548 17.547 18.391 1 94.88 278 TRP B C 1
ATOM 4557 O O . TRP B 1 278 ? -0.535 18.75 18.094 1 94.88 278 TRP B O 1
ATOM 4567 N N . VAL B 1 279 ? 0.032 17.094 19.484 1 93.62 279 VAL B N 1
ATOM 4568 C CA . VAL B 1 279 ? 0.86 17.969 20.312 1 93.62 279 VAL B CA 1
ATOM 4569 C C . VAL B 1 279 ? 2.264 18.062 19.719 1 93.62 279 VAL B C 1
ATOM 4571 O O . VAL B 1 279 ? 2.979 17.062 19.625 1 93.62 279 VAL B O 1
ATOM 4574 N N . ASN B 1 280 ? 2.619 19.203 19.344 1 87.88 280 ASN B N 1
ATOM 4575 C CA . ASN B 1 280 ? 3.918 19.453 18.719 1 87.88 280 ASN B CA 1
ATOM 4576 C C . ASN B 1 280 ? 5.062 19.172 19.703 1 87.88 280 ASN B C 1
ATOM 4578 O O . ASN B 1 280 ? 5.121 19.781 20.766 1 87.88 280 ASN B O 1
ATOM 4582 N N . PRO B 1 281 ? 5.949 18.375 19.25 1 92.44 281 PRO B N 1
ATOM 4583 C CA . PRO B 1 281 ? 7.102 18.156 20.141 1 92.44 281 PRO B CA 1
ATOM 4584 C C . PRO B 1 281 ? 8.062 19.344 20.141 1 92.44 281 PRO B C 1
ATOM 4586 O O . PRO B 1 281 ? 8.125 20.094 19.172 1 92.44 281 PRO B O 1
ATOM 4589 N N . PRO B 1 282 ? 8.773 19.562 21.344 1 94.12 282 PRO B N 1
ATOM 4590 C CA . PRO B 1 282 ? 9.898 20.5 21.312 1 94.12 282 PRO B CA 1
ATOM 4591 C C . PRO B 1 282 ? 11.062 20 20.469 1 94.12 282 PRO B C 1
ATOM 4593 O O . PRO B 1 282 ? 10.945 18.984 19.797 1 94.12 282 PRO B O 1
ATOM 4596 N N . ALA B 1 283 ? 12.047 20.891 20.375 1 93.75 283 ALA B N 1
ATOM 4597 C CA . ALA B 1 283 ? 13.281 20.375 19.781 1 93.75 283 ALA B CA 1
ATOM 4598 C C . ALA B 1 283 ? 13.828 19.203 20.578 1 93.75 283 ALA B C 1
ATOM 4600 O O . ALA B 1 283 ? 14 19.297 21.797 1 93.75 283 ALA B O 1
ATOM 4601 N N . LEU B 1 284 ? 14.008 18.094 19.875 1 96 284 LEU B N 1
ATOM 4602 C CA . LEU B 1 284 ? 14.445 16.875 20.531 1 96 284 LEU B CA 1
ATOM 4603 C C . LEU B 1 284 ? 15.766 16.375 19.969 1 96 284 LEU B C 1
ATOM 4605 O O . LEU B 1 284 ? 16.156 16.781 18.875 1 96 284 LEU B O 1
ATOM 4609 N N . ASP B 1 285 ? 16.453 15.461 20.703 1 93.88 285 ASP B N 1
ATOM 4610 C CA . ASP B 1 285 ? 17.797 15.031 20.328 1 93.88 285 ASP B CA 1
ATOM 4611 C C . ASP B 1 285 ? 17.781 13.625 19.734 1 93.88 285 ASP B C 1
ATOM 4613 O O . ASP B 1 285 ? 18.828 13.016 19.516 1 93.88 285 ASP B O 1
ATOM 4617 N N . GLY B 1 286 ? 16.625 13.109 19.547 1 97.44 286 GLY B N 1
ATOM 4618 C CA . GLY B 1 286 ? 16.594 11.773 18.984 1 97.44 286 GLY B CA 1
ATOM 4619 C C . GLY B 1 286 ? 15.289 11.039 19.25 1 97.44 286 GLY B C 1
ATOM 4620 O O . GLY B 1 286 ? 14.367 11.594 19.844 1 97.44 286 GLY B O 1
ATOM 4621 N N . LEU B 1 287 ? 15.344 9.766 18.844 1 98.25 287 LEU B N 1
ATOM 4622 C CA . LEU B 1 287 ? 14.148 8.93 18.922 1 98.25 287 LEU B CA 1
ATOM 4623 C C . LEU B 1 287 ? 13.719 8.711 20.359 1 98.25 287 LEU B C 1
ATOM 4625 O O . LEU B 1 287 ? 12.531 8.797 20.688 1 98.25 287 LEU B O 1
ATOM 4629 N N . SER B 1 288 ? 14.672 8.414 21.234 1 98.38 288 SER B N 1
ATOM 4630 C CA . SER B 1 288 ? 14.336 8.164 22.625 1 98.38 288 SER B CA 1
ATOM 4631 C C . SER B 1 288 ? 13.625 9.359 23.25 1 98.38 288 SER B C 1
ATOM 4633 O O . SER B 1 288 ? 12.633 9.195 23.969 1 98.38 288 SER B O 1
ATOM 4635 N N . ALA B 1 289 ? 14.125 10.547 22.984 1 98.06 289 ALA B N 1
ATOM 4636 C CA . ALA B 1 289 ? 13.508 11.766 23.5 1 98.06 289 ALA B CA 1
ATOM 4637 C C . ALA B 1 289 ? 12.102 11.945 22.938 1 98.06 289 ALA B C 1
ATOM 4639 O O . ALA B 1 289 ? 11.203 12.438 23.625 1 98.06 289 ALA B O 1
ATOM 4640 N N . TYR B 1 290 ? 11.922 11.609 21.703 1 97.88 290 TYR B N 1
ATOM 4641 C CA . TYR B 1 290 ? 10.609 11.688 21.078 1 97.88 290 TYR B CA 1
ATOM 4642 C C . TYR B 1 290 ? 9.617 10.75 21.75 1 97.88 290 TYR B C 1
ATOM 4644 O O . TYR B 1 290 ? 8.492 11.141 22.062 1 97.88 290 TYR B O 1
ATOM 4652 N N . LEU B 1 291 ? 10.047 9.484 22 1 98.62 291 LEU B N 1
ATOM 4653 C CA . LEU B 1 291 ? 9.211 8.508 22.688 1 98.62 291 LEU B CA 1
ATOM 4654 C C . LEU B 1 291 ? 8.859 8.992 24.094 1 98.62 291 LEU B C 1
ATOM 4656 O O . LEU B 1 291 ? 7.727 8.82 24.547 1 98.62 291 LEU B O 1
ATOM 4660 N N . ASP B 1 292 ? 9.812 9.609 24.766 1 98.25 292 ASP B N 1
ATOM 4661 C CA . ASP B 1 292 ? 9.562 10.18 26.094 1 98.25 292 ASP B CA 1
ATOM 4662 C C . ASP B 1 292 ? 8.531 11.297 26.016 1 98.25 292 ASP B C 1
ATOM 4664 O O . ASP B 1 292 ? 7.68 11.422 26.906 1 98.25 292 ASP B O 1
ATOM 4668 N N . HIS B 1 293 ? 8.648 12.086 25.016 1 97.5 293 HIS B N 1
ATOM 4669 C CA . HIS B 1 293 ? 7.68 13.164 24.828 1 97.5 293 HIS B CA 1
ATOM 4670 C C . HIS B 1 293 ? 6.273 12.617 24.609 1 97.5 293 HIS B C 1
ATOM 4672 O O . HIS B 1 293 ? 5.305 13.148 25.156 1 97.5 293 HIS B O 1
ATOM 4678 N N . MET B 1 294 ? 6.156 11.609 23.812 1 98.12 294 MET B N 1
ATOM 4679 C CA . MET B 1 294 ? 4.859 10.977 23.609 1 98.12 294 MET B CA 1
ATOM 4680 C C . MET B 1 294 ? 4.285 10.469 24.922 1 98.12 294 MET B C 1
ATOM 4682 O O . MET B 1 294 ? 3.086 10.602 25.188 1 98.12 294 MET B O 1
ATOM 4686 N N . GLN B 1 295 ? 5.125 9.852 25.719 1 98.44 295 GLN B N 1
ATOM 4687 C CA . GLN B 1 295 ? 4.703 9.383 27.031 1 98.44 295 GLN B CA 1
ATOM 4688 C C . GLN B 1 295 ? 4.25 10.539 27.922 1 98.44 295 GLN B C 1
ATOM 4690 O O . GLN B 1 295 ? 3.25 10.422 28.625 1 98.44 295 GLN B O 1
ATOM 4695 N N . TRP B 1 296 ? 5.027 11.586 27.891 1 97.88 296 TRP B N 1
ATOM 4696 C CA . TRP B 1 296 ? 4.664 12.781 28.656 1 97.88 296 TRP B CA 1
ATOM 4697 C C . TRP B 1 296 ? 3.283 13.289 28.234 1 97.88 296 TRP B C 1
ATOM 4699 O O . TRP B 1 296 ? 2.451 13.602 29.094 1 97.88 296 TRP B O 1
ATOM 4709 N N . VAL B 1 297 ? 3.012 13.359 26.938 1 97.44 297 VAL B N 1
ATOM 4710 C CA . VAL B 1 297 ? 1.707 13.797 26.453 1 97.44 297 VAL B CA 1
ATOM 4711 C C . VAL B 1 297 ? 0.619 12.867 26.984 1 97.44 297 VAL B C 1
ATOM 4713 O O . VAL B 1 297 ? -0.412 13.328 27.484 1 97.44 297 VAL B O 1
ATOM 4716 N N . ALA B 1 298 ? 0.826 11.578 26.891 1 97.75 298 ALA B N 1
ATOM 4717 C CA . ALA B 1 298 ? -0.151 10.57 27.297 1 97.75 298 ALA B CA 1
ATOM 4718 C C . ALA B 1 298 ? -0.468 10.68 28.781 1 97.75 298 ALA B C 1
ATOM 4720 O O . ALA B 1 298 ? -1.612 10.477 29.203 1 97.75 298 ALA B O 1
ATOM 4721 N N . GLU B 1 299 ? 0.5 11.039 29.578 1 97.56 299 GLU B N 1
ATOM 4722 C CA . GLU B 1 299 ? 0.348 11 31.031 1 97.56 299 GLU B CA 1
ATOM 4723 C C . GLU B 1 299 ? -0.062 12.367 31.578 1 97.56 299 GLU B C 1
ATOM 4725 O O . GLU B 1 299 ? -0.851 12.453 32.531 1 97.56 299 GLU B O 1
ATOM 4730 N N . GLU B 1 300 ? 0.431 13.398 30.922 1 96.81 300 GLU B N 1
ATOM 4731 C CA . GLU B 1 300 ? 0.291 14.727 31.516 1 96.81 300 GLU B CA 1
ATOM 4732 C C . GLU B 1 300 ? -0.782 15.547 30.812 1 96.81 300 GLU B C 1
ATOM 4734 O O . GLU B 1 300 ? -1.332 16.484 31.375 1 96.81 300 GLU B O 1
ATOM 4739 N N . ILE B 1 301 ? -1.015 15.234 29.562 1 96.75 301 ILE B N 1
ATOM 4740 C CA . ILE B 1 301 ? -1.902 16.078 28.781 1 96.75 301 ILE B CA 1
ATOM 4741 C C . ILE B 1 301 ? -3.246 15.383 28.578 1 96.75 301 ILE B C 1
ATOM 4743 O O . ILE B 1 301 ? -4.285 15.898 29 1 96.75 301 ILE B O 1
ATOM 4747 N N . ILE B 1 302 ? -3.238 14.188 28.062 1 95.88 302 ILE B N 1
ATOM 4748 C CA . ILE B 1 302 ? -4.426 13.484 27.578 1 95.88 302 ILE B CA 1
ATOM 4749 C C . ILE B 1 302 ? -5.445 13.359 28.719 1 95.88 302 ILE B C 1
ATOM 4751 O O . ILE B 1 302 ? -6.621 13.672 28.531 1 95.88 302 ILE B O 1
ATOM 4755 N N . PRO B 1 303 ? -5.043 13.031 29.984 1 95.62 303 PRO B N 1
ATOM 4756 C CA . PRO B 1 303 ? -6.035 12.867 31.047 1 95.62 303 PRO B CA 1
ATOM 4757 C C . PRO B 1 303 ? -6.664 14.195 31.469 1 95.62 303 PRO B C 1
ATOM 4759 O O . PRO B 1 303 ? -7.68 14.203 32.188 1 95.62 303 PRO B O 1
ATOM 4762 N N . LYS B 1 304 ? -6.105 15.273 31.047 1 95.38 304 LYS B N 1
ATOM 4763 C CA . LYS B 1 304 ? -6.52 16.578 31.562 1 95.38 304 LYS B CA 1
ATOM 4764 C C . LYS B 1 304 ? -7.328 17.344 30.516 1 95.38 304 LYS B C 1
ATOM 4766 O O . LYS B 1 304 ? -7.75 18.469 30.766 1 95.38 304 LYS B O 1
ATOM 4771 N N . VAL B 1 305 ? -7.328 16.781 29.344 1 92.38 305 VAL B N 1
ATOM 4772 C CA . VAL B 1 305 ? -8.078 17.422 28.266 1 92.38 305 VAL B CA 1
ATOM 4773 C C . VAL B 1 305 ? -9.352 16.625 27.984 1 92.38 305 VAL B C 1
ATOM 4775 O O . VAL B 1 305 ? -9.336 15.398 28.016 1 92.38 305 VAL B O 1
ATOM 4778 N N . ALA B 1 306 ? -10.461 17.234 28.078 1 70.38 306 ALA B N 1
ATOM 4779 C CA . ALA B 1 306 ? -11.766 16.609 27.844 1 70.38 306 ALA B CA 1
ATOM 4780 C C . ALA B 1 306 ? -12 16.359 26.359 1 70.38 306 ALA B C 1
ATOM 4782 O O . ALA B 1 306 ? -11.453 17.078 25.516 1 70.38 306 ALA B O 1
#

Foldseek 3Di:
DAEEEEQAQQWPAPLAHAPQSVPDDLVLSLVLLQLCVVLPHAEYEHEDDDADDPVLCVGTNGRHDQGLVSQLSSLVSYQDHAYEYPAHQQQLDDLLVVLQSQQVSQAVSVRRYEHAYDNDDDVVSCVVSVHHSVCSLVSVLQSLVQSLQLQAPQFRFDDDDRDGDGPDGHDDHGNDPPHRAYEYEEDDLSSLLSCQARHLEYEYQADDLVCLQVSVVSSCPHPRRDVPNYAYEDELCSQLADPSRDGDDDPSNDADDDLVVQQVVLQSSVVSPHDYYYHRHHRDDHSVRVSVVSSCCSPRHPVSHD/DAEEEEQAQQWPAPLAHAPQSVPDDLVLSLVLLQLCVVLPHAEYEHEDDDADDPVLCVGTNGRHDQGLVSQLSSLVSYQDHAYEYPAHQQQLDDLLVVLQSQQVSQAVSVRRYEHAYDNDDDVVSCVVSVHHSVCSLVSVLQSLVQSLQLQQPQFRFDDDDRDGDGPDGHDDHGNDPPHRAYEYEEDDLSSLLSCQARHLEYEYQADDLVCLQVSVVSSCPHPRRPVPNYAYEDELCSCLADPSRDGDDDPSNDADDDLVVQQVVLQSSVVSPHDYYYHRHHRDDHSVRVSVVSSCCSVRHPVSHD

pLDDT: mean 96.44, std 3.65, range [70.38, 98.94]

Solvent-accessible surface area (backbone atoms only — not comparable to full-atom values): 31103 Å² total; per-residue (Å²): 87,42,44,40,40,74,53,68,62,38,47,40,34,56,60,77,49,56,80,54,33,76,75,57,49,35,64,52,42,33,49,50,51,39,50,37,42,76,60,63,38,54,33,38,33,38,28,49,45,69,53,24,48,56,92,44,36,83,34,45,27,39,40,31,25,34,29,66,29,51,33,15,20,46,38,30,44,41,83,75,48,30,34,27,28,63,33,36,48,50,50,81,45,58,44,65,57,48,39,30,36,51,21,36,38,9,35,46,47,73,41,31,35,32,42,18,38,24,65,74,85,60,55,67,48,26,56,44,73,68,39,68,64,90,48,26,67,62,43,40,55,51,34,50,53,47,29,51,34,45,50,67,40,87,67,30,63,44,85,56,95,90,52,48,44,62,68,32,29,54,26,59,51,39,61,26,78,83,48,61,50,32,29,25,38,45,70,52,69,71,40,36,49,46,22,23,56,69,33,41,17,38,31,54,53,78,69,51,76,89,49,37,50,61,51,48,50,52,24,60,68,32,79,62,40,75,85,60,84,66,44,24,42,52,45,51,56,38,50,21,41,41,78,93,41,36,74,36,94,39,87,74,27,64,55,58,67,53,66,67,55,48,43,51,50,52,51,56,42,42,76,42,60,36,39,30,33,44,83,58,66,42,95,62,85,31,67,68,53,48,54,50,49,54,50,46,41,45,67,65,35,52,80,72,46,100,89,43,44,38,41,74,52,70,61,36,48,41,34,55,62,76,48,56,80,55,34,75,75,57,48,32,65,51,42,34,50,52,52,39,50,38,41,75,60,63,38,54,32,38,32,36,28,48,44,68,52,24,47,56,90,44,36,80,33,42,27,38,40,32,26,34,29,67,28,51,32,15,19,46,39,30,46,42,84,75,49,30,36,28,28,62,32,36,47,51,51,82,45,57,44,65,56,48,39,31,34,52,22,37,38,9,35,45,48,72,41,30,35,32,41,17,39,26,66,74,86,61,54,67,48,26,57,44,73,69,38,67,63,89,47,27,67,64,42,38,56,52,33,50,54,48,29,51,34,45,51,65,40,86,68,28,63,42,85,56,94,90,51,44,45,62,69,32,29,56,25,58,50,40,62,26,76,84,47,62,49,33,28,26,36,46,68,50,67,69,40,36,48,45,22,23,55,71,33,40,16,38,31,54,53,78,69,52,74,87,49,37,49,61,53,49,52,52,25,59,68,32,79,61,40,77,85,60,84,67,44,25,41,52,45,51,54,39,51,20,41,42,80,92,42,35,74,36,94,38,87,74,26,65,55,56,68,53,66,67,56,48,43,50,50,50,50,54,41,41,78,41,60,36,38,30,32,44,83,57,66,43,97,62,87,31,68,69,53,49,55,50,49,53,49,47,42,46,67,65,34,54,79,72,46,101

Nearest PDB structures (foldseek):
  3fgc-assembly1_A  TM=7.545E-01  e=1.256E-16  Vibrio harveyi
  3fgc-assembly2_C  TM=7.887E-01  e=1.675E-15  Vibrio harveyi
  1luc-assembly1_A  TM=7.097E-01  e=7.844E-17  Vibrio harveyi
  2b81-assembly2_C  TM=7.776E-01  e=6.157E-16  Bacillus cereus
  6fri-assembly2_C  TM=7.374E-01  e=4.239E-13  Photobacterium leiognathi